Protein AF-A0A225DCU6-F1 (afdb_monomer)

Radius of gyration: 26.83 Å; Cα contacts (8 Å, |Δi|>4): 962; chains: 1; bounding box: 94×86×66 Å

Structure (mmCIF, N/CA/C/O backbone):
data_AF-A0A225DCU6-F1
#
_entry.id   AF-A0A225DCU6-F1
#
loop_
_atom_site.group_PDB
_atom_site.id
_atom_site.type_symbol
_atom_site.label_atom_id
_atom_site.label_alt_id
_atom_site.label_comp_id
_atom_site.label_asym_id
_atom_site.label_entity_id
_atom_site.label_seq_id
_atom_site.pdbx_PDB_ins_code
_atom_site.Cartn_x
_atom_site.Cartn_y
_atom_site.Cartn_z
_atom_site.occupancy
_atom_site.B_iso_or_equiv
_atom_site.auth_seq_id
_atom_site.auth_comp_id
_atom_site.auth_asym_id
_atom_site.auth_atom_id
_atom_site.pdbx_PDB_model_num
ATOM 1 N N . MET A 1 1 ? -2.148 56.139 9.862 1.00 36.94 1 MET A N 1
ATOM 2 C CA . MET A 1 1 ? -3.367 55.744 9.130 1.00 36.94 1 MET A CA 1
ATOM 3 C C . MET A 1 1 ? -2.960 54.916 7.924 1.00 36.94 1 MET A C 1
ATOM 5 O O . MET A 1 1 ? -2.513 55.474 6.935 1.00 36.94 1 MET A O 1
ATOM 9 N N . ALA A 1 2 ? -3.070 53.598 8.043 1.00 31.17 2 ALA A N 1
ATOM 10 C CA . ALA A 1 2 ? -3.129 52.660 6.930 1.00 31.17 2 ALA A CA 1
ATOM 11 C C . ALA A 1 2 ? -4.188 51.637 7.350 1.00 31.17 2 ALA A C 1
ATOM 13 O O . ALA A 1 2 ? -4.030 50.962 8.365 1.00 31.17 2 ALA A O 1
ATOM 14 N N . PHE A 1 3 ? -5.329 51.657 6.667 1.00 35.06 3 PHE A N 1
ATOM 15 C CA . PHE A 1 3 ? -6.468 50.791 6.946 1.00 35.06 3 PHE A CA 1
ATOM 16 C C . PHE A 1 3 ? -6.114 49.363 6.523 1.00 35.06 3 PHE A C 1
ATOM 18 O O . PHE A 1 3 ? -6.090 49.056 5.334 1.00 35.06 3 PHE A O 1
ATOM 25 N N . GLY A 1 4 ? -5.826 48.498 7.495 1.00 35.72 4 GLY A N 1
ATOM 26 C CA . GLY A 1 4 ? -5.850 47.055 7.288 1.00 35.72 4 GLY A CA 1
ATOM 27 C C . GLY A 1 4 ? -7.304 46.617 7.184 1.00 35.72 4 GLY A C 1
ATOM 28 O O . GLY A 1 4 ? -8.028 46.652 8.174 1.00 35.72 4 GLY A O 1
ATOM 29 N N . VAL A 1 5 ? -7.747 46.269 5.977 1.00 33.94 5 VAL A N 1
ATOM 30 C CA . VAL A 1 5 ? -9.042 45.618 5.762 1.00 33.94 5 VAL A CA 1
ATOM 31 C C . VAL A 1 5 ? -8.942 44.215 6.373 1.00 33.94 5 VAL A C 1
ATOM 33 O O . VAL A 1 5 ? -8.119 43.429 5.901 1.00 33.94 5 VAL A O 1
ATOM 36 N N . PRO A 1 6 ? -9.727 43.876 7.411 1.00 34.22 6 PRO A N 1
ATOM 37 C CA . PRO A 1 6 ? -9.770 42.516 7.929 1.00 34.22 6 PRO A CA 1
ATOM 38 C C . PRO A 1 6 ? -10.373 41.618 6.847 1.00 34.22 6 PRO A C 1
ATOM 40 O O . PRO A 1 6 ? -11.480 41.879 6.373 1.00 34.22 6 PRO A O 1
ATOM 43 N N . ILE A 1 7 ? -9.647 40.581 6.430 1.00 39.25 7 ILE A N 1
ATOM 44 C CA . ILE A 1 7 ? -10.165 39.565 5.510 1.00 39.25 7 ILE A CA 1
ATOM 45 C C . ILE A 1 7 ? -11.051 38.619 6.345 1.00 39.25 7 ILE A C 1
ATOM 47 O O . ILE A 1 7 ? -10.508 37.877 7.162 1.00 39.25 7 ILE A O 1
ATOM 51 N N . PRO A 1 8 ? -12.387 38.585 6.164 1.00 37.44 8 PRO A N 1
ATOM 52 C CA . PRO A 1 8 ? -13.318 37.910 7.085 1.00 37.44 8 PRO A CA 1
ATOM 53 C C . PRO A 1 8 ? -13.207 36.376 7.157 1.00 37.44 8 PRO A C 1
ATOM 55 O O . PRO A 1 8 ? -13.969 35.743 7.880 1.00 37.44 8 PRO A O 1
ATOM 58 N N . PHE A 1 9 ? -12.290 35.763 6.404 1.00 43.34 9 PHE A N 1
ATOM 59 C CA . PHE A 1 9 ? -12.152 34.306 6.282 1.00 43.34 9 PHE A CA 1
ATOM 60 C C . PHE A 1 9 ? -10.861 33.758 6.908 1.00 43.34 9 PHE A C 1
ATOM 62 O O . PHE A 1 9 ? -10.680 32.544 6.926 1.00 43.34 9 PHE A O 1
ATOM 69 N N . LEU A 1 10 ? -9.963 34.625 7.394 1.00 38.66 10 LEU A N 1
ATOM 70 C CA . LEU A 1 10 ? -8.655 34.225 7.935 1.00 38.66 10 LEU A CA 1
ATOM 71 C C . LEU A 1 10 ? -8.603 34.150 9.471 1.00 38.66 10 LEU A C 1
ATOM 73 O O . LEU A 1 10 ? -7.712 33.491 9.989 1.00 38.66 10 LEU A O 1
ATOM 77 N N . ASP A 1 11 ? -9.585 34.720 10.181 1.00 35.06 11 ASP A N 1
ATOM 78 C CA . ASP A 1 11 ? -9.581 34.827 11.655 1.00 35.06 11 ASP A CA 1
ATOM 79 C C . ASP A 1 11 ? -10.770 34.143 12.356 1.00 35.06 11 ASP A C 1
ATOM 81 O O . ASP A 1 11 ? -11.067 34.420 13.517 1.00 35.06 11 ASP A O 1
ATOM 85 N N . SER A 1 12 ? -11.465 33.212 11.697 1.00 37.38 12 SER A N 1
ATOM 86 C CA . SER A 1 12 ? -12.333 32.297 12.448 1.00 37.38 12 SER A CA 1
ATOM 87 C C . SER A 1 12 ? -11.487 31.124 12.939 1.00 37.38 12 SER A C 1
ATOM 89 O O . SER A 1 12 ? -11.018 30.362 12.089 1.00 37.38 12 SER A O 1
ATOM 91 N N . PRO A 1 13 ? -11.302 30.912 14.259 1.00 44.84 13 PRO A N 1
ATOM 92 C CA . PRO A 1 13 ? -10.861 29.616 14.742 1.00 44.84 13 PRO A CA 1
ATOM 93 C C . PRO A 1 13 ? -11.967 28.642 14.343 1.00 44.84 13 PRO A C 1
ATOM 95 O O . PRO A 1 13 ? -13.009 28.565 14.994 1.00 44.84 13 PRO A O 1
ATOM 98 N N . GLN A 1 14 ? -11.789 27.956 13.211 1.00 55.19 14 GLN A N 1
ATOM 99 C CA . GLN A 1 14 ? -12.583 26.778 12.903 1.00 55.19 14 GLN A CA 1
ATOM 100 C C . GLN A 1 14 ? -12.464 25.906 14.147 1.00 55.19 14 GLN A C 1
ATOM 102 O O . GLN A 1 14 ? -11.350 25.555 14.541 1.00 55.19 14 GLN A O 1
ATOM 107 N N . GLY A 1 15 ? -13.592 25.712 14.837 1.00 63.72 15 GLY A N 1
ATOM 108 C CA . GLY A 1 15 ? -13.610 25.058 16.137 1.00 63.72 15 GLY A CA 1
ATOM 109 C C . GLY A 1 15 ? -12.807 23.766 16.077 1.00 63.72 15 GLY A C 1
ATOM 110 O O . GLY A 1 15 ? -12.821 23.073 15.057 1.00 63.72 15 GLY A O 1
ATOM 111 N N . LEU A 1 16 ? -12.076 23.478 17.156 1.00 75.25 16 LEU A N 1
ATOM 112 C CA . LEU A 1 16 ? -11.345 22.221 17.285 1.00 75.25 16 LEU A CA 1
ATOM 113 C C . LEU A 1 16 ? -12.255 21.055 16.870 1.00 75.25 16 LEU A C 1
ATOM 115 O O . LEU A 1 16 ? -13.447 21.081 17.193 1.00 75.25 16 LEU A O 1
ATOM 119 N N . PRO A 1 17 ? -11.724 20.052 16.153 1.00 86.38 17 PRO A N 1
ATOM 120 C CA . PRO A 1 17 ? -12.536 18.941 15.688 1.00 86.38 17 PRO A CA 1
ATOM 121 C C . PRO A 1 17 ? -13.245 18.263 16.867 1.00 86.38 17 PRO A C 1
ATOM 123 O O . PRO A 1 17 ? -12.625 17.990 17.895 1.00 86.38 17 PRO A O 1
ATOM 126 N N . VAL A 1 18 ? -14.545 17.995 16.715 1.00 90.19 18 VAL A N 1
ATOM 127 C CA . VAL A 1 18 ? -15.362 17.331 17.739 1.00 90.19 18 VAL A CA 1
ATOM 128 C C . VAL A 1 18 ? -15.696 15.917 17.261 1.00 90.19 18 VAL A C 1
ATOM 130 O O . VAL A 1 18 ? -16.417 15.766 16.271 1.00 90.19 18 VAL A O 1
ATOM 133 N N . PRO A 1 19 ? -15.175 14.869 17.917 1.00 93.12 19 PRO A N 1
ATOM 134 C CA . PRO A 1 19 ? -15.497 13.497 17.563 1.00 93.12 19 PRO A CA 1
ATOM 135 C C . PRO A 1 19 ? -16.927 13.133 17.987 1.00 93.12 19 PRO A C 1
ATOM 137 O O . PRO A 1 19 ? -17.422 13.590 19.016 1.00 93.12 19 PRO A O 1
ATOM 140 N N . LEU A 1 20 ? -17.588 12.281 17.200 1.00 92.44 20 LEU A N 1
ATOM 141 C CA . LEU A 1 20 ? -18.897 11.718 17.549 1.00 92.44 20 LEU A CA 1
ATOM 142 C C . LEU A 1 20 ? -18.795 10.812 18.789 1.00 92.44 20 LEU A C 1
ATOM 144 O O . LEU A 1 20 ? -17.809 10.090 18.900 1.00 92.44 20 LEU A O 1
ATOM 148 N N . PRO A 1 21 ? -19.797 10.772 19.686 1.00 93.81 21 PRO A N 1
ATOM 149 C CA . PRO A 1 21 ? -19.789 9.868 20.841 1.00 93.81 21 PRO A CA 1
ATOM 150 C C . PRO A 1 21 ? -19.781 8.382 20.423 1.00 93.81 21 PRO A C 1
ATOM 152 O O . PRO A 1 21 ? -20.262 8.032 19.338 1.00 93.81 21 PRO A O 1
ATOM 155 N N . VAL A 1 22 ? -19.238 7.498 21.275 1.00 95.94 22 VAL A N 1
ATOM 156 C CA . VAL A 1 22 ? -19.417 6.035 21.140 1.00 95.94 22 VAL A CA 1
ATOM 157 C C . VAL A 1 22 ? -20.605 5.633 22.018 1.00 95.94 22 VAL A C 1
ATOM 159 O O . VAL A 1 22 ? -20.625 6.038 23.178 1.00 95.94 22 VAL A O 1
ATOM 162 N N . PRO A 1 23 ? -21.591 4.880 21.504 1.00 95.81 23 PRO A N 1
ATOM 163 C CA . PRO A 1 23 ? -22.633 4.289 22.340 1.00 95.81 23 PRO A CA 1
ATOM 164 C C . PRO A 1 23 ? -22.069 3.343 23.407 1.00 95.81 23 PRO A C 1
ATOM 166 O O . PRO A 1 23 ? -21.047 2.695 23.196 1.00 95.81 23 PRO A O 1
ATOM 169 N N . ASP A 1 24 ? -22.760 3.215 24.537 1.00 94.44 24 ASP A N 1
ATOM 170 C CA . ASP A 1 24 ? -22.331 2.317 25.611 1.00 94.44 24 ASP A CA 1
ATOM 171 C C . ASP A 1 24 ? -22.204 0.864 25.124 1.00 94.44 24 ASP A C 1
ATOM 173 O O . ASP A 1 24 ? -23.114 0.325 24.498 1.00 94.44 24 ASP A O 1
ATOM 177 N N . GLY A 1 25 ? -21.072 0.226 25.439 1.00 93.69 25 GLY A N 1
ATOM 178 C CA . GLY A 1 25 ? -20.765 -1.155 25.037 1.00 93.69 25 GLY A CA 1
ATOM 179 C C . GLY A 1 25 ? -20.138 -1.289 23.643 1.00 93.69 25 GLY A C 1
ATOM 180 O O . GLY A 1 25 ? -19.468 -2.288 23.378 1.00 93.69 25 GLY A O 1
ATOM 181 N N . ASP A 1 26 ? -20.266 -0.275 22.784 1.00 97.62 26 ASP A N 1
ATOM 182 C CA . ASP A 1 26 ? -19.563 -0.222 21.500 1.00 97.62 26 ASP A CA 1
ATOM 183 C C . ASP A 1 26 ? -18.092 0.189 21.700 1.00 97.62 26 ASP A C 1
ATOM 185 O O . ASP A 1 26 ? -17.687 0.715 22.741 1.00 97.62 26 ASP A O 1
ATOM 189 N N . GLN A 1 27 ? -17.273 -0.049 20.677 1.00 98.00 27 GLN A N 1
ATOM 190 C CA . GLN A 1 27 ? -15.900 0.446 20.570 1.00 98.00 27 GLN A CA 1
ATOM 191 C C . GLN A 1 27 ? -15.688 1.113 19.218 1.00 98.00 27 GLN A C 1
ATOM 193 O O . GLN A 1 27 ? -16.481 0.939 18.292 1.00 98.00 27 GLN A O 1
ATOM 198 N N . GLU A 1 28 ? -14.602 1.870 19.087 1.00 98.06 28 GLU A N 1
ATOM 199 C CA . GLU A 1 28 ? -14.323 2.628 17.873 1.00 98.06 28 GLU A CA 1
ATOM 200 C C . GLU A 1 28 ? -12.900 2.432 17.355 1.00 98.06 28 GLU A C 1
ATOM 202 O O . GLU A 1 28 ? -11.944 2.319 18.120 1.00 98.06 28 GLU A O 1
ATOM 207 N N . MET A 1 29 ? -12.763 2.459 16.032 1.00 98.56 29 MET A N 1
ATOM 208 C CA 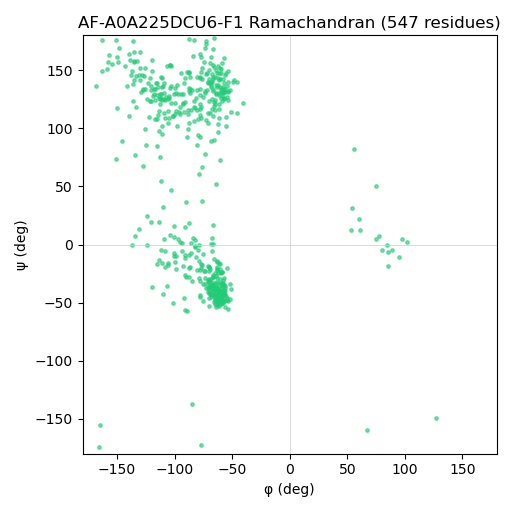. MET A 1 29 ? -11.520 2.748 15.332 1.00 98.56 29 MET A CA 1
ATOM 209 C C . MET A 1 29 ? -11.684 4.023 14.511 1.00 98.56 29 MET A C 1
ATOM 211 O O . MET A 1 29 ? -12.674 4.209 13.801 1.00 98.56 29 MET A O 1
ATOM 215 N N . ALA A 1 30 ? -10.695 4.905 14.596 1.00 98.31 30 ALA A N 1
ATOM 216 C CA . ALA A 1 30 ? -10.698 6.174 13.884 1.00 98.31 30 ALA A CA 1
ATOM 217 C C . ALA A 1 30 ? -9.863 6.058 12.605 1.00 98.31 30 ALA A C 1
ATOM 219 O O . ALA A 1 30 ? -8.650 5.881 12.668 1.00 98.31 30 ALA A O 1
ATOM 220 N N . TRP A 1 31 ? -10.487 6.184 11.438 1.00 98.12 31 TRP A N 1
ATOM 221 C CA . TRP A 1 31 ? -9.777 6.272 10.164 1.00 98.12 31 TRP A CA 1
ATOM 222 C C . TRP A 1 31 ? -9.439 7.734 9.863 1.00 98.12 31 TRP A C 1
ATOM 224 O O . TRP A 1 31 ? -10.336 8.553 9.643 1.00 98.12 31 TRP A O 1
ATOM 234 N N . LEU A 1 32 ? -8.148 8.075 9.888 1.00 96.88 32 LEU A N 1
ATOM 235 C CA . LEU A 1 32 ? -7.657 9.428 9.620 1.00 96.88 32 LEU A CA 1
ATOM 236 C C . LEU A 1 32 ? -7.109 9.516 8.200 1.00 96.88 32 LEU A C 1
ATOM 238 O O . LEU A 1 32 ? -6.053 8.969 7.884 1.00 96.88 32 LEU A O 1
ATOM 242 N N . HIS A 1 33 ? -7.820 10.246 7.343 1.00 95.06 33 HIS A N 1
ATOM 243 C CA . HIS A 1 33 ? -7.419 10.436 5.952 1.00 95.06 33 HIS A CA 1
ATOM 244 C C . HIS A 1 33 ? -7.865 11.797 5.411 1.00 95.06 33 HIS A C 1
ATOM 246 O O . HIS A 1 33 ? -8.812 12.398 5.923 1.00 95.06 33 HIS A O 1
ATOM 252 N N . THR A 1 34 ? -7.201 12.299 4.366 1.00 92.19 34 THR A N 1
ATOM 253 C CA . THR A 1 34 ? -7.565 13.566 3.709 1.00 92.19 34 THR A CA 1
ATOM 254 C C . THR A 1 34 ? -8.999 13.545 3.198 1.00 92.19 34 THR A C 1
ATOM 256 O O . THR A 1 34 ? -9.446 12.542 2.651 1.00 92.19 34 THR A O 1
ATOM 259 N N . SER A 1 35 ? -9.700 14.676 3.310 1.00 89.75 35 SER A N 1
ATOM 260 C CA . SER A 1 35 ? -11.096 14.839 2.856 1.00 89.75 35 SER A CA 1
ATOM 261 C C . SER A 1 35 ? -11.358 14.484 1.383 1.00 89.75 35 SER A C 1
ATOM 263 O O . SER A 1 35 ? -12.494 14.191 1.025 1.00 89.75 35 SER A O 1
ATOM 265 N N . THR A 1 36 ? -10.326 14.455 0.537 1.00 88.69 36 THR A N 1
ATOM 266 C CA . THR A 1 36 ? -10.410 14.085 -0.885 1.00 88.69 36 THR A CA 1
ATOM 267 C C . THR A 1 36 ? -10.395 12.576 -1.144 1.00 88.69 36 THR A C 1
ATOM 269 O O . THR A 1 36 ? -10.497 12.152 -2.292 1.00 88.69 36 THR A O 1
ATOM 272 N N . SER A 1 37 ? -10.292 11.744 -0.106 1.00 91.69 37 SER A N 1
ATOM 273 C CA . SER A 1 37 ? -10.083 10.292 -0.242 1.00 91.69 37 SER A CA 1
ATOM 274 C C . SER A 1 37 ? -11.374 9.477 -0.307 1.00 91.69 37 SER A C 1
ATOM 276 O O . SER A 1 37 ? -11.437 8.359 0.200 1.00 91.69 37 SER A O 1
ATOM 278 N N . GLY A 1 38 ? -12.401 10.030 -0.960 1.00 92.75 38 GLY A N 1
ATOM 279 C CA . GLY A 1 38 ? -13.706 9.380 -1.120 1.00 92.75 38 GLY A CA 1
ATOM 280 C C . GLY A 1 38 ? -13.611 8.020 -1.815 1.00 92.75 38 GLY A C 1
ATOM 281 O O . GLY A 1 38 ? -14.158 7.048 -1.314 1.00 92.75 38 GLY A O 1
ATOM 282 N N . MET A 1 39 ? -12.817 7.907 -2.887 1.00 92.25 39 MET A N 1
ATOM 283 C CA . MET A 1 39 ? -12.616 6.620 -3.572 1.00 92.25 39 MET A CA 1
ATOM 284 C C . MET A 1 39 ? -11.942 5.570 -2.675 1.00 92.25 39 MET A C 1
ATOM 286 O O . MET A 1 39 ? -12.296 4.395 -2.721 1.00 92.25 39 MET A O 1
ATOM 290 N N . THR A 1 40 ? -10.970 5.972 -1.851 1.00 94.38 40 THR A N 1
ATOM 291 C CA . THR A 1 40 ? -10.324 5.060 -0.895 1.00 94.38 40 THR A CA 1
ATOM 292 C C . THR A 1 40 ? -11.320 4.609 0.172 1.00 94.38 40 THR A C 1
ATOM 294 O O . THR A 1 40 ? -11.339 3.432 0.519 1.00 94.38 40 THR A O 1
ATOM 297 N N . TRP A 1 41 ? -12.189 5.512 0.641 1.00 96.38 41 TRP A N 1
ATOM 298 C CA . TRP A 1 41 ? -13.267 5.176 1.572 1.00 96.38 41 TRP A CA 1
ATOM 299 C C . TRP A 1 41 ? -14.273 4.198 0.963 1.00 96.38 41 TRP A C 1
ATOM 301 O O . TRP A 1 41 ? -14.578 3.186 1.577 1.00 96.38 41 TRP A O 1
ATOM 311 N N . GLU A 1 42 ? -14.732 4.433 -0.267 1.00 95.94 42 GLU A N 1
ATOM 312 C CA . GLU A 1 42 ? -15.625 3.515 -0.990 1.00 95.94 42 GLU A CA 1
ATOM 313 C C . GLU A 1 42 ? -15.027 2.104 -1.088 1.00 95.94 42 GLU A C 1
ATOM 315 O O . GLU A 1 42 ? -15.699 1.105 -0.819 1.00 95.94 42 GLU A O 1
ATOM 320 N N . ARG A 1 43 ? -13.733 2.008 -1.416 1.00 95.88 43 ARG A N 1
ATOM 321 C CA . ARG A 1 43 ? -13.011 0.729 -1.475 1.00 95.88 43 ARG A CA 1
ATOM 322 C C . ARG A 1 43 ? -12.843 0.095 -0.097 1.00 95.88 43 ARG A C 1
ATOM 324 O O . ARG A 1 43 ? -12.912 -1.129 0.003 1.00 95.88 43 ARG A O 1
ATOM 331 N N . PHE A 1 44 ? -12.654 0.902 0.947 1.00 97.56 44 PHE A N 1
ATOM 332 C CA . PHE A 1 44 ? -12.624 0.444 2.334 1.00 97.56 44 PHE A CA 1
ATOM 333 C C . PHE A 1 44 ? -13.969 -0.159 2.750 1.00 97.56 44 PHE A C 1
ATOM 335 O O . PHE A 1 44 ? -13.993 -1.308 3.183 1.00 97.56 44 PHE A O 1
ATOM 342 N N . VAL A 1 45 ? -15.080 0.556 2.538 1.00 97.69 45 VAL A N 1
ATOM 343 C CA . VAL A 1 45 ? -16.450 0.087 2.823 1.00 97.69 45 VAL A CA 1
ATOM 344 C C . VAL A 1 45 ? -16.726 -1.221 2.080 1.00 97.69 45 VAL A C 1
ATOM 346 O O . VAL A 1 45 ? -17.114 -2.211 2.696 1.00 97.69 45 VAL A O 1
ATOM 349 N N . CYS A 1 46 ? -16.406 -1.274 0.782 1.00 97.06 46 CYS A N 1
ATOM 350 C CA . CYS A 1 46 ? -16.517 -2.495 -0.016 1.00 97.06 46 CYS A CA 1
ATOM 351 C C . CYS A 1 46 ? -15.671 -3.645 0.558 1.00 97.06 46 CYS A C 1
ATOM 353 O O . CYS A 1 46 ? -16.129 -4.783 0.641 1.00 97.06 46 CYS A O 1
ATOM 355 N N . GLY A 1 47 ? -14.448 -3.369 1.017 1.00 96.94 47 GLY A N 1
ATOM 356 C CA . GLY A 1 47 ? -13.611 -4.359 1.690 1.00 96.94 47 GLY A CA 1
ATOM 357 C C . GLY A 1 47 ? -14.236 -4.890 2.985 1.00 96.94 47 GLY A C 1
ATOM 358 O O . GLY A 1 47 ? -14.233 -6.104 3.209 1.00 96.94 47 GLY A O 1
ATOM 359 N N . VAL A 1 48 ? -14.799 -4.003 3.812 1.00 97.06 48 VAL A N 1
ATOM 360 C CA . VAL A 1 48 ? -15.466 -4.352 5.077 1.00 97.06 48 VAL A CA 1
ATOM 361 C C . VAL A 1 48 ? -16.673 -5.252 4.819 1.00 97.06 48 VAL A C 1
ATOM 363 O O . VAL A 1 48 ? -16.744 -6.336 5.394 1.00 97.06 48 VAL A O 1
ATOM 366 N N . GLU A 1 49 ? -17.546 -4.871 3.888 1.00 95.81 49 GLU A N 1
ATOM 367 C CA . GLU A 1 49 ? -18.698 -5.673 3.451 1.00 95.81 49 GLU A CA 1
ATOM 368 C C . GLU A 1 49 ? -18.273 -7.051 2.945 1.00 95.81 49 GLU A C 1
ATOM 370 O O . GLU A 1 49 ? -18.817 -8.088 3.324 1.00 95.81 49 GLU A O 1
ATOM 375 N N . ARG A 1 50 ? -17.198 -7.117 2.158 1.00 93.31 50 ARG A N 1
ATOM 376 C CA . ARG A 1 50 ? -16.693 -8.403 1.670 1.00 93.31 50 ARG A CA 1
ATOM 377 C C . ARG A 1 50 ? -16.136 -9.294 2.773 1.00 93.31 50 ARG A C 1
ATOM 379 O O . ARG A 1 50 ? -16.203 -10.518 2.634 1.00 93.31 50 ARG A O 1
ATOM 386 N N . ALA A 1 51 ? -15.632 -8.735 3.874 1.00 94.38 51 ALA A N 1
ATOM 387 C CA . ALA A 1 51 ? -15.169 -9.534 5.010 1.00 94.38 51 ALA A CA 1
ATOM 388 C C . ALA A 1 51 ? -16.305 -10.363 5.645 1.00 94.38 51 ALA A C 1
ATOM 390 O O . ALA A 1 51 ? -16.031 -11.439 6.184 1.00 94.38 51 ALA A O 1
ATOM 391 N N . GLN A 1 52 ? -17.570 -9.943 5.492 1.00 92.25 52 GLN A N 1
ATOM 392 C CA . GLN A 1 52 ? -18.751 -10.701 5.926 1.00 92.25 52 GLN A CA 1
ATOM 393 C C . GLN A 1 52 ? -18.821 -12.097 5.296 1.00 92.25 52 GLN A C 1
ATOM 395 O O . GLN A 1 52 ? -19.219 -13.058 5.947 1.00 92.25 52 GLN A O 1
ATOM 400 N N . THR A 1 53 ? -18.371 -12.244 4.047 1.00 88.50 53 THR A N 1
ATOM 401 C CA . THR A 1 53 ? -18.364 -13.548 3.357 1.00 88.50 53 THR A CA 1
ATOM 402 C C . THR A 1 53 ? -17.330 -14.523 3.920 1.00 88.50 53 THR A C 1
ATOM 404 O O . THR A 1 53 ? -17.468 -15.735 3.760 1.00 88.50 53 THR A O 1
ATOM 407 N N . ALA A 1 54 ? -16.288 -14.007 4.577 1.00 87.62 54 ALA A N 1
ATOM 408 C CA . ALA A 1 54 ? -15.168 -14.795 5.078 1.00 87.62 54 ALA A CA 1
ATOM 409 C C . ALA A 1 54 ? -15.285 -15.131 6.572 1.00 87.62 54 ALA A C 1
ATOM 411 O O . ALA A 1 54 ? -14.641 -16.076 7.029 1.00 87.62 54 ALA A O 1
ATOM 412 N N . ILE A 1 55 ? -16.075 -14.369 7.336 1.00 91.25 55 ILE A N 1
ATOM 413 C CA . ILE A 1 55 ? -16.211 -14.532 8.785 1.00 91.25 55 ILE A CA 1
ATOM 414 C C . ILE A 1 55 ? -17.660 -14.903 9.128 1.00 91.25 55 ILE A C 1
ATOM 416 O O . ILE A 1 55 ? -18.537 -14.040 9.103 1.00 91.25 55 ILE A O 1
ATOM 420 N N . PRO A 1 56 ? -17.925 -16.162 9.526 1.00 91.12 56 PRO A N 1
ATOM 421 C CA . PRO A 1 56 ? -19.257 -16.574 9.957 1.00 91.12 56 PRO A CA 1
ATOM 422 C C . PRO A 1 56 ? -19.779 -15.723 11.121 1.00 91.12 56 PRO A C 1
ATOM 424 O O . PRO A 1 56 ? -19.064 -15.525 12.106 1.00 91.12 56 PRO A O 1
ATOM 427 N N . GLY A 1 57 ? -21.021 -15.251 11.001 1.00 94.06 57 GLY A N 1
ATOM 428 C CA . GLY A 1 57 ? -21.700 -14.429 12.007 1.00 94.06 57 GLY A CA 1
ATOM 429 C C . GLY A 1 57 ? -21.317 -12.947 12.003 1.00 94.06 57 GLY A C 1
ATOM 430 O O . GLY A 1 57 ? -21.913 -12.184 12.757 1.00 94.06 57 GLY A O 1
ATOM 431 N N . LEU A 1 58 ? -20.355 -12.518 11.177 1.00 95.81 58 LEU A N 1
ATOM 432 C CA . LEU A 1 58 ? -20.056 -11.097 11.010 1.00 95.81 58 LEU A CA 1
ATOM 433 C C . LEU A 1 58 ? -21.221 -10.415 10.285 1.00 95.81 58 LEU A C 1
ATOM 435 O O . LEU A 1 58 ? -21.762 -10.967 9.328 1.00 95.81 58 LEU A O 1
ATOM 439 N N . ARG A 1 59 ? -21.585 -9.210 10.715 1.00 96.75 59 ARG A N 1
ATOM 440 C CA . ARG A 1 59 ? -22.522 -8.339 10.004 1.00 96.75 59 ARG A CA 1
ATOM 441 C C . ARG A 1 59 ? -21.944 -6.948 9.866 1.00 96.75 59 ARG A C 1
ATOM 443 O O . ARG A 1 59 ? -21.338 -6.441 10.814 1.00 96.75 59 ARG A O 1
ATOM 450 N N . VAL A 1 60 ? -22.191 -6.341 8.718 1.00 97.19 60 VAL A N 1
ATOM 451 C CA . VAL A 1 60 ? -21.805 -4.969 8.410 1.00 97.19 60 VAL A CA 1
ATOM 452 C C . VAL A 1 60 ? -23.065 -4.124 8.217 1.00 97.19 60 VAL A C 1
ATOM 454 O O . VAL A 1 60 ? -24.069 -4.595 7.687 1.00 97.19 60 VAL A O 1
ATOM 457 N N . ASP A 1 61 ? -23.032 -2.904 8.744 1.00 97.38 61 ASP A N 1
ATOM 458 C CA . ASP A 1 61 ? -24.021 -1.854 8.508 1.00 97.38 61 ASP A CA 1
ATOM 459 C C . ASP A 1 61 ? -23.285 -0.635 7.943 1.00 97.38 61 ASP A C 1
ATOM 461 O O . ASP A 1 61 ? -22.489 0.016 8.631 1.00 97.38 61 ASP A O 1
ATOM 465 N N . ASP A 1 62 ? -23.525 -0.377 6.662 1.00 96.69 62 ASP A N 1
ATOM 466 C CA . ASP A 1 62 ? -22.943 0.690 5.855 1.00 96.69 62 ASP A CA 1
ATOM 467 C C . ASP A 1 62 ? -23.886 1.897 5.680 1.00 96.69 62 ASP A C 1
ATOM 469 O O . ASP A 1 62 ? -23.565 2.835 4.948 1.00 96.69 62 ASP A O 1
ATOM 473 N N . SER A 1 63 ? -25.040 1.926 6.360 1.00 96.06 63 SER A N 1
ATOM 474 C CA . SER A 1 63 ? -26.047 2.988 6.186 1.00 96.06 63 SER A CA 1
ATOM 475 C C . SER A 1 63 ? -25.521 4.395 6.515 1.00 96.06 63 SER A C 1
ATOM 477 O O . SER A 1 63 ? -26.015 5.389 5.980 1.00 96.06 63 SER A O 1
ATOM 479 N N . GLY A 1 64 ? -24.483 4.483 7.354 1.00 96.12 64 GLY A N 1
ATOM 480 C CA . GLY A 1 64 ? -23.771 5.712 7.707 1.00 96.12 64 GLY A CA 1
ATOM 481 C C . GLY A 1 64 ? -22.513 5.982 6.872 1.00 96.12 64 GLY A C 1
ATOM 482 O O . GLY A 1 64 ? -21.812 6.962 7.135 1.00 96.12 64 GLY A O 1
ATOM 483 N N . ALA A 1 65 ? -22.195 5.138 5.886 1.00 95.81 65 ALA A N 1
ATOM 484 C CA . ALA A 1 65 ? -20.920 5.186 5.174 1.00 95.81 65 ALA A CA 1
ATOM 485 C C . ALA A 1 65 ? -20.871 6.288 4.108 1.00 95.81 65 ALA A C 1
ATOM 487 O O . ALA A 1 65 ? -19.801 6.832 3.836 1.00 95.81 65 ALA A O 1
ATOM 488 N N . PHE A 1 66 ? -22.014 6.656 3.523 1.00 94.25 66 PHE A N 1
ATOM 489 C CA . PHE A 1 66 ? -22.107 7.646 2.446 1.00 94.25 66 PHE A CA 1
ATOM 490 C C . PHE A 1 66 ? -23.081 8.761 2.827 1.00 94.25 66 PHE A C 1
ATOM 492 O O . PHE A 1 66 ? -24.269 8.715 2.528 1.00 94.25 66 PHE A O 1
ATOM 499 N N . VAL A 1 67 ? -22.560 9.762 3.534 1.00 89.31 67 VAL A N 1
ATOM 500 C CA . VAL A 1 67 ? -23.331 10.900 4.055 1.00 89.31 67 VAL A CA 1
ATOM 501 C C . VAL A 1 67 ? -23.356 12.071 3.071 1.00 89.31 67 VAL A C 1
ATOM 503 O O . VAL A 1 67 ? -22.345 12.383 2.443 1.00 89.31 67 VAL A O 1
ATOM 506 N N . ASP A 1 68 ? -24.489 12.774 3.001 1.00 82.12 68 ASP A N 1
ATOM 507 C CA . ASP A 1 68 ? -24.678 13.916 2.092 1.00 82.12 68 ASP A CA 1
ATOM 508 C C . ASP A 1 68 ? -23.758 15.104 2.419 1.00 82.12 68 ASP A C 1
ATOM 510 O O . ASP A 1 68 ? -23.333 15.854 1.539 1.00 82.12 68 ASP A O 1
ATOM 514 N N . GLN A 1 69 ? -23.453 15.303 3.705 1.00 79.75 69 GLN A N 1
ATOM 515 C CA . GLN A 1 69 ? -22.645 16.427 4.168 1.00 79.75 69 GLN A CA 1
ATOM 516 C C . GLN A 1 69 ? -21.169 16.044 4.257 1.00 79.75 69 GLN A C 1
ATOM 518 O O . GLN A 1 69 ? -20.761 15.178 5.031 1.00 79.75 69 GLN A O 1
ATOM 523 N N . THR A 1 70 ? -20.330 16.769 3.519 1.00 74.50 70 THR A N 1
ATOM 524 C CA . THR A 1 70 ? -18.880 16.529 3.469 1.00 74.50 70 THR A CA 1
ATOM 525 C C . THR A 1 70 ? -18.179 16.730 4.815 1.00 74.50 70 THR A C 1
ATOM 527 O O . THR A 1 70 ? -17.104 16.165 5.017 1.00 74.50 70 THR A O 1
ATOM 530 N N . THR A 1 71 ? -18.779 17.471 5.750 1.00 77.44 71 THR A N 1
ATOM 531 C CA . THR A 1 71 ? -18.265 17.718 7.108 1.00 77.44 71 THR A CA 1
ATOM 532 C C . THR A 1 71 ? -18.656 16.648 8.126 1.00 77.44 71 THR A C 1
ATOM 534 O O . THR A 1 71 ? -17.989 16.531 9.152 1.00 77.44 71 THR A O 1
ATOM 537 N N . THR A 1 72 ? -19.691 15.849 7.861 1.00 84.56 72 THR A N 1
ATOM 538 C CA . THR A 1 72 ? -20.080 14.730 8.729 1.00 84.56 72 THR A CA 1
ATOM 539 C C . THR A 1 72 ? -19.004 13.649 8.687 1.00 84.56 72 THR A C 1
ATOM 541 O O . THR A 1 72 ? -18.359 13.466 7.650 1.00 84.56 72 THR A O 1
ATOM 544 N N . ALA A 1 73 ? -18.797 12.953 9.809 1.00 93.19 73 ALA A N 1
ATOM 545 C CA . ALA A 1 73 ? -17.939 11.774 9.896 1.00 93.19 73 ALA A CA 1
ATOM 546 C C . ALA A 1 73 ? -18.738 10.540 9.434 1.00 93.19 73 ALA A C 1
ATOM 548 O O . ALA A 1 73 ? -19.627 10.108 10.168 1.00 93.19 73 ALA A O 1
ATOM 549 N N . PRO A 1 74 ? -18.476 10.001 8.230 1.00 96.62 74 PRO A N 1
ATOM 550 C CA . PRO A 1 74 ? -19.081 8.754 7.785 1.00 96.62 74 PRO A CA 1
ATOM 551 C C . PRO A 1 74 ? -18.631 7.590 8.669 1.00 96.62 74 PRO A C 1
ATOM 553 O O . PRO A 1 74 ? -17.508 7.596 9.185 1.00 96.62 74 PRO A O 1
ATOM 556 N N . GLU A 1 75 ? -19.489 6.586 8.819 1.00 97.56 75 GLU A N 1
ATOM 557 C CA . GLU A 1 75 ? -19.211 5.407 9.633 1.00 97.56 75 GLU A CA 1
ATOM 558 C C . GLU A 1 75 ? -19.638 4.102 8.963 1.00 97.56 75 GLU A C 1
ATOM 560 O O . GLU A 1 75 ? -20.616 4.055 8.224 1.00 97.56 75 GLU A O 1
ATOM 565 N N . VAL A 1 76 ? -18.906 3.035 9.274 1.00 98.19 76 VAL A N 1
ATOM 566 C CA . VAL A 1 76 ? -19.324 1.651 9.041 1.00 98.19 76 VAL A CA 1
ATOM 567 C C . VAL A 1 76 ? -19.340 0.941 10.385 1.00 98.19 76 VAL A C 1
ATOM 569 O O . VAL A 1 76 ? -18.412 1.102 11.186 1.00 98.19 76 VAL A O 1
ATOM 572 N N . VAL A 1 77 ? -20.382 0.158 10.648 1.00 98.56 77 VAL A N 1
ATOM 573 C CA . VAL A 1 77 ? -20.528 -0.580 11.904 1.00 98.56 77 VAL A CA 1
ATOM 574 C C . VAL A 1 77 ? -20.376 -2.070 11.643 1.00 98.56 77 VAL A C 1
ATOM 576 O O . VAL A 1 77 ? -21.096 -2.659 10.845 1.00 98.56 77 VAL A O 1
ATOM 579 N N . VAL A 1 78 ? -19.438 -2.689 12.349 1.00 98.25 78 VAL A N 1
ATOM 580 C CA . VAL A 1 78 ? -19.183 -4.126 12.326 1.00 98.25 78 VAL A CA 1
ATOM 581 C C . VAL A 1 78 ? -19.751 -4.741 13.602 1.00 98.25 78 VAL A C 1
ATOM 583 O O . VAL A 1 78 ? -19.563 -4.216 14.699 1.00 98.25 78 VAL A O 1
ATOM 586 N N . SER A 1 79 ? -20.458 -5.858 13.471 1.00 98.06 79 SER A N 1
ATOM 587 C CA . SER A 1 79 ? -21.032 -6.601 14.597 1.00 98.06 79 SER A CA 1
ATOM 588 C C . SER A 1 79 ? -20.893 -8.109 14.400 1.00 98.06 79 SER A C 1
ATOM 590 O O . SER A 1 79 ? -20.598 -8.578 13.301 1.00 98.06 79 SER A O 1
ATOM 592 N N . MET A 1 80 ? -21.077 -8.870 15.477 1.00 97.38 80 MET A N 1
ATOM 593 C CA . MET A 1 80 ? -20.976 -10.327 15.476 1.00 97.38 80 MET A CA 1
ATOM 594 C C . MET A 1 80 ? -22.244 -10.932 16.077 1.00 97.38 80 MET A C 1
ATOM 596 O O . MET A 1 80 ? -22.696 -10.502 17.139 1.00 97.38 80 MET A O 1
ATOM 600 N N . ASP A 1 81 ? -22.802 -11.948 15.423 1.00 95.94 81 ASP A N 1
ATOM 601 C CA . ASP A 1 81 ? -23.992 -12.657 15.890 1.00 95.94 81 ASP A CA 1
ATOM 602 C C . ASP A 1 81 ? -23.835 -13.131 17.344 1.00 95.94 81 ASP A C 1
ATOM 604 O O . ASP A 1 81 ? -22.816 -13.701 17.743 1.00 95.94 81 ASP A O 1
ATOM 608 N N . GLY A 1 82 ? -24.870 -12.879 18.150 1.00 94.62 82 GLY A N 1
ATOM 609 C CA . GLY A 1 82 ? -24.895 -13.233 19.570 1.00 94.62 82 GLY A CA 1
ATOM 610 C C . GLY A 1 82 ? -24.046 -12.338 20.481 1.00 94.62 82 GLY A C 1
ATOM 611 O O . GLY A 1 82 ? -23.963 -12.624 21.673 1.00 94.62 82 GLY A O 1
ATOM 612 N N . ARG A 1 83 ? -23.432 -11.264 19.963 1.00 95.94 83 ARG A N 1
ATOM 613 C CA . ARG A 1 83 ? -22.626 -10.318 20.750 1.00 95.94 83 ARG A CA 1
ATOM 614 C C . ARG A 1 83 ? -23.246 -8.919 20.720 1.00 95.94 83 ARG A C 1
ATOM 616 O O . ARG A 1 83 ? -23.463 -8.399 19.626 1.00 95.94 83 ARG A O 1
ATOM 623 N N . PRO A 1 84 ? -23.542 -8.299 21.878 1.00 96.44 84 PRO A N 1
ATOM 624 C CA . PRO A 1 84 ? -24.143 -6.967 21.887 1.00 96.44 84 PRO A CA 1
ATOM 625 C C . PRO A 1 84 ? -23.195 -5.850 21.424 1.00 96.44 84 PRO A C 1
ATOM 627 O O . PRO A 1 84 ? -23.660 -4.916 20.775 1.00 96.44 84 PRO A O 1
ATOM 630 N N . GLY A 1 85 ? -21.894 -5.941 21.728 1.00 97.38 85 GLY A N 1
ATOM 631 C CA . GLY A 1 85 ? -20.931 -4.873 21.443 1.00 97.38 85 GLY A CA 1
ATOM 632 C C . GLY A 1 85 ? -20.604 -4.734 19.954 1.00 97.38 85 GLY A C 1
ATOM 633 O O . GLY A 1 85 ? -20.296 -5.723 19.275 1.00 97.38 85 GLY A O 1
ATOM 634 N N . LYS A 1 86 ? -20.620 -3.502 19.432 1.00 98.38 86 LYS A N 1
ATOM 635 C CA . LYS A 1 86 ? -20.312 -3.209 18.022 1.00 98.38 86 LYS A CA 1
ATOM 636 C C . LYS A 1 86 ? -19.003 -2.445 17.868 1.00 98.38 86 LYS A C 1
ATOM 638 O O . LYS A 1 86 ? -18.679 -1.568 18.665 1.00 98.38 86 LYS A O 1
ATOM 643 N N . LEU A 1 87 ? -18.267 -2.750 16.804 1.00 98.62 87 LEU A N 1
ATOM 644 C CA . LEU A 1 87 ? -17.084 -2.002 16.403 1.00 98.62 87 LEU A CA 1
ATOM 645 C C . LEU A 1 87 ? -17.475 -0.963 15.351 1.00 98.62 87 LEU A C 1
ATOM 647 O O . LEU A 1 87 ? -17.921 -1.308 14.259 1.00 98.62 87 LEU A O 1
ATOM 651 N N . ARG A 1 88 ? -17.280 0.314 15.663 1.00 98.56 88 ARG A N 1
ATOM 652 C CA . ARG A 1 88 ? -17.535 1.432 14.752 1.00 98.56 88 ARG A CA 1
ATOM 653 C C . ARG A 1 88 ? -16.241 1.876 14.104 1.00 98.56 88 ARG A C 1
ATOM 655 O O . ARG A 1 88 ? -15.266 2.131 14.801 1.00 98.56 88 ARG A O 1
ATOM 662 N N . ILE A 1 89 ? -16.233 2.011 12.787 1.00 98.56 89 ILE A N 1
ATOM 663 C CA . ILE A 1 89 ? -15.092 2.556 12.056 1.00 98.56 89 ILE A CA 1
ATOM 664 C C . ILE A 1 89 ? -15.526 3.875 11.444 1.00 98.56 89 ILE A C 1
ATOM 666 O O . ILE A 1 89 ? -16.418 3.895 10.596 1.00 98.56 89 ILE A O 1
ATOM 670 N N . ARG A 1 90 ? -14.921 4.977 11.891 1.00 98.25 90 ARG A N 1
ATOM 671 C CA . ARG A 1 90 ? -15.341 6.328 11.498 1.00 98.25 90 ARG A CA 1
ATOM 672 C C . ARG A 1 90 ? -14.255 7.076 10.756 1.00 98.25 90 ARG A C 1
ATOM 674 O O . ARG A 1 90 ? -13.109 7.111 11.201 1.00 98.25 90 ARG A O 1
ATOM 681 N N . TRP A 1 91 ? -14.627 7.718 9.652 1.00 97.56 91 TRP A N 1
ATOM 682 C CA . TRP A 1 91 ? -13.713 8.553 8.885 1.00 97.56 91 TRP A CA 1
ATOM 683 C C . TRP A 1 91 ? -13.690 9.984 9.423 1.00 97.56 91 TRP A C 1
ATOM 685 O O . TRP A 1 91 ? -14.583 10.795 9.157 1.00 97.56 91 TRP A O 1
ATOM 695 N N . TYR A 1 92 ? -12.615 10.315 10.135 1.00 96.50 92 TYR A N 1
ATOM 696 C CA . TYR A 1 92 ? -12.329 11.679 10.556 1.00 96.50 92 TYR A CA 1
ATOM 697 C C . TYR A 1 92 ? -11.384 12.342 9.552 1.00 96.50 92 TYR A C 1
ATOM 699 O O . TYR A 1 92 ? -10.226 11.958 9.367 1.00 96.50 92 TYR A O 1
ATOM 707 N N . LYS A 1 93 ? -11.924 13.335 8.846 1.00 94.56 93 LYS A N 1
ATOM 708 C CA . LYS A 1 93 ? -11.286 13.943 7.680 1.00 94.56 93 LYS A CA 1
ATOM 709 C C . LYS A 1 93 ? -10.189 14.916 8.096 1.00 94.56 93 LYS A C 1
ATOM 711 O O . LYS A 1 93 ? -10.431 15.851 8.859 1.00 94.56 93 LYS A O 1
ATOM 716 N N . LEU A 1 94 ? -9.003 14.738 7.523 1.00 93.25 94 LEU A N 1
ATOM 717 C CA . LEU A 1 94 ? -7.922 15.710 7.617 1.00 93.25 94 LEU A CA 1
ATOM 718 C C . LEU A 1 94 ? -8.227 16.891 6.688 1.00 93.25 94 LEU A C 1
ATOM 720 O O . LEU A 1 94 ? -8.498 16.714 5.491 1.00 93.25 94 LEU A O 1
ATOM 724 N N . THR A 1 95 ? -8.192 18.094 7.252 1.00 91.25 95 THR A N 1
ATOM 725 C CA . THR A 1 95 ? -8.412 19.370 6.555 1.00 91.25 95 THR A CA 1
ATOM 726 C C . THR A 1 95 ? -7.374 20.395 7.014 1.00 91.25 95 THR A C 1
ATOM 728 O O . THR A 1 95 ? -6.594 20.126 7.925 1.00 91.25 95 THR A O 1
ATOM 731 N N . ALA A 1 96 ? -7.366 21.587 6.411 1.00 87.19 96 ALA A N 1
ATOM 732 C CA . ALA A 1 96 ? -6.498 22.676 6.865 1.00 87.19 96 ALA A CA 1
ATOM 733 C C . ALA A 1 96 ? -6.774 23.090 8.328 1.00 87.19 96 ALA A C 1
ATOM 735 O O . ALA A 1 96 ? -5.841 23.441 9.043 1.00 87.19 96 ALA A O 1
ATOM 736 N N . GLY A 1 97 ? -8.032 23.016 8.786 1.00 86.06 97 GLY A N 1
ATOM 737 C CA . GLY A 1 97 ? -8.415 23.329 10.171 1.00 86.06 97 GLY A CA 1
ATOM 738 C C . GLY A 1 97 ? -8.307 22.143 11.138 1.00 86.06 97 GLY A C 1
ATOM 739 O O . GLY A 1 97 ? -8.041 22.322 12.327 1.00 86.06 97 GLY A O 1
ATOM 740 N N . ALA A 1 98 ? -8.458 20.912 10.645 1.00 91.69 98 ALA A N 1
ATOM 741 C CA . ALA A 1 98 ? -8.413 19.692 11.448 1.00 91.69 98 ALA A CA 1
ATOM 742 C C . ALA A 1 98 ? -7.215 18.821 11.041 1.00 91.69 98 ALA A C 1
ATOM 744 O O . ALA A 1 98 ? -7.330 17.914 10.214 1.00 91.69 98 ALA A O 1
ATOM 745 N N . SER A 1 99 ? -6.051 19.132 11.619 1.00 94.25 99 SER A N 1
ATOM 746 C CA . SER A 1 99 ? -4.811 18.382 11.417 1.00 94.25 99 SER A CA 1
ATOM 747 C C . SER A 1 99 ? -4.826 17.040 12.157 1.00 94.25 99 SER A C 1
ATOM 749 O O . SER A 1 99 ? -5.664 16.795 13.029 1.00 94.25 99 SER A O 1
ATOM 751 N N . THR A 1 100 ? -3.849 16.184 11.856 1.00 95.69 100 THR A N 1
ATOM 752 C CA . THR A 1 100 ? -3.637 14.912 12.558 1.00 95.69 100 THR A CA 1
ATOM 753 C C . THR A 1 100 ? -3.517 15.109 14.070 1.00 95.69 100 THR A C 1
ATOM 755 O O . THR A 1 100 ? -4.230 14.467 14.837 1.00 95.69 100 THR A O 1
ATOM 758 N N . ALA A 1 101 ? -2.693 16.067 14.507 1.00 95.94 101 ALA A N 1
ATOM 759 C CA . ALA A 1 101 ? -2.520 16.382 15.923 1.00 95.94 101 ALA A CA 1
ATOM 760 C C . ALA A 1 101 ? -3.811 16.907 16.577 1.00 95.94 101 ALA A C 1
ATOM 762 O O . ALA A 1 101 ? -4.078 16.595 17.738 1.00 95.94 101 ALA A O 1
ATOM 763 N N . HIS A 1 102 ? -4.632 17.679 15.850 1.00 96.19 102 HIS A N 1
ATOM 764 C CA . HIS A 1 102 ? -5.930 18.130 16.360 1.00 96.19 102 HIS A CA 1
ATOM 765 C C . HIS A 1 102 ? -6.879 16.951 16.599 1.00 96.19 102 HIS A C 1
ATOM 767 O O . HIS A 1 102 ? -7.483 16.874 17.668 1.00 96.19 102 HIS A O 1
ATOM 773 N N . TRP A 1 103 ? -6.980 16.017 15.648 1.00 97.00 103 TRP A N 1
ATOM 774 C CA . TRP A 1 103 ? -7.819 14.827 15.802 1.00 97.00 103 TRP A CA 1
ATOM 775 C C . TRP A 1 103 ? -7.330 13.899 16.914 1.00 97.00 103 TRP A C 1
ATOM 777 O O . TRP A 1 103 ? -8.147 13.480 17.728 1.00 97.00 103 TRP A O 1
ATOM 787 N N . VAL A 1 104 ? -6.024 13.627 17.008 1.00 97.69 104 VAL A N 1
ATOM 788 C CA . VAL A 1 104 ? -5.456 12.795 18.087 1.00 97.69 104 VAL A CA 1
ATOM 789 C C . VAL A 1 104 ? -5.792 13.384 19.461 1.00 97.69 104 VAL A C 1
ATOM 791 O O . VAL A 1 104 ? -6.352 12.686 20.303 1.00 97.69 104 VAL A O 1
ATOM 794 N N . LYS A 1 105 ? -5.564 14.690 19.661 1.00 96.56 105 LYS A N 1
ATOM 795 C CA . LYS A 1 105 ? -5.913 15.385 20.913 1.00 96.56 105 LYS A CA 1
ATOM 796 C C . LYS A 1 105 ? -7.409 15.348 21.215 1.00 96.56 105 LYS A C 1
ATOM 798 O O . LYS A 1 105 ? -7.799 15.228 22.373 1.00 96.56 105 LYS A O 1
ATOM 803 N N . ALA A 1 106 ? -8.256 15.497 20.199 1.00 96.06 106 ALA A N 1
ATOM 804 C CA . ALA A 1 106 ? -9.703 15.477 20.381 1.00 96.06 106 ALA A CA 1
ATOM 805 C C . ALA A 1 106 ? -10.220 14.074 20.737 1.00 96.06 106 ALA A C 1
ATOM 807 O O . ALA A 1 106 ? -11.086 13.940 21.599 1.00 96.06 106 ALA A O 1
ATOM 808 N N . LEU A 1 107 ? -9.667 13.032 20.113 1.00 96.81 107 LEU A N 1
ATOM 809 C CA . LEU A 1 107 ? -10.007 11.636 20.388 1.00 96.81 107 LEU A CA 1
ATOM 810 C C . LEU A 1 107 ? -9.515 11.183 21.769 1.00 96.81 107 LEU A C 1
ATOM 812 O O . LEU A 1 107 ? -10.230 10.448 22.442 1.00 96.81 107 LEU A O 1
ATOM 816 N N . ALA A 1 108 ? -8.350 11.661 22.209 1.00 96.62 108 ALA A N 1
ATOM 817 C CA . ALA A 1 108 ? -7.766 11.309 23.502 1.00 96.62 108 ALA A CA 1
ATOM 818 C C . ALA A 1 108 ? -8.560 11.825 24.713 1.00 96.62 108 ALA A C 1
ATOM 820 O O . ALA A 1 108 ? -8.518 11.210 25.772 1.00 96.62 108 ALA A O 1
ATOM 821 N N . LYS A 1 109 ? -9.322 12.917 24.550 1.00 93.94 109 LYS A N 1
ATOM 822 C CA . LYS A 1 109 ? -10.162 13.540 25.596 1.00 93.94 109 LYS A CA 1
ATOM 823 C C . LYS A 1 109 ? -11.494 12.830 25.856 1.00 93.94 109 LYS A C 1
ATOM 825 O O . LYS A 1 109 ? -12.309 13.320 26.632 1.00 93.94 109 LYS A O 1
ATOM 830 N N . ARG A 1 110 ? -11.784 11.750 25.135 1.00 91.38 110 ARG A N 1
ATOM 831 C CA . ARG A 1 110 ? -13.070 11.053 25.225 1.00 91.38 110 ARG A CA 1
ATOM 832 C C . ARG A 1 110 ? -13.030 10.012 26.326 1.00 91.38 110 ARG A C 1
ATOM 834 O O . ARG A 1 110 ? -12.022 9.340 26.474 1.00 91.38 110 ARG A O 1
ATOM 841 N N . GLU A 1 111 ? -14.170 9.789 26.971 1.00 91.06 111 GLU A N 1
ATOM 842 C CA . GLU A 1 111 ? -14.346 8.697 27.943 1.00 91.06 111 GLU A CA 1
ATOM 843 C C . GLU A 1 111 ? -14.054 7.313 27.344 1.00 91.06 111 GLU A C 1
ATOM 845 O O . GLU A 1 111 ? -13.522 6.434 28.011 1.00 91.06 111 GLU A O 1
ATOM 850 N N . THR A 1 112 ? -14.401 7.108 26.071 1.00 94.06 112 THR A N 1
ATOM 851 C CA . THR A 1 112 ? -14.057 5.896 25.317 1.00 94.06 112 THR A CA 1
ATOM 852 C C . THR A 1 112 ? -13.077 6.272 24.209 1.00 94.06 112 THR A C 1
ATOM 854 O O . THR A 1 112 ? -13.518 6.788 23.172 1.00 94.06 112 THR A O 1
ATOM 857 N N . PRO A 1 113 ? -11.760 6.084 24.416 1.00 94.94 113 PRO A N 1
ATOM 858 C CA . PRO A 1 113 ? -10.780 6.304 23.364 1.00 94.94 113 PRO A CA 1
ATOM 859 C C . PRO A 1 113 ? -10.919 5.228 22.273 1.00 94.94 113 PRO A C 1
ATOM 861 O O . PRO A 1 113 ? -11.421 4.133 22.541 1.00 94.94 113 PRO A O 1
ATOM 864 N N . PRO A 1 114 ? -10.477 5.504 21.034 1.00 98.00 114 PRO A N 1
ATOM 865 C CA . PRO A 1 114 ? -10.428 4.483 19.996 1.00 98.00 114 PRO A CA 1
ATOM 866 C C . PRO A 1 114 ? -9.526 3.311 20.405 1.00 98.00 114 PRO A C 1
ATOM 868 O O . PRO A 1 114 ? -8.491 3.512 21.033 1.00 98.00 114 PRO A O 1
ATOM 871 N N . LEU A 1 115 ? -9.857 2.097 19.968 1.00 98.50 115 LEU A N 1
ATOM 872 C CA . LEU A 1 115 ? -8.949 0.949 20.069 1.00 98.50 115 LEU A CA 1
ATOM 873 C C . LEU A 1 115 ? -7.734 1.124 19.155 1.00 98.50 115 LEU A C 1
ATOM 875 O O . LEU A 1 115 ? -6.629 0.689 19.477 1.00 98.50 115 LEU A O 1
ATOM 879 N N . ALA A 1 116 ? -7.951 1.745 17.995 1.00 98.69 116 ALA A N 1
ATOM 880 C CA . ALA A 1 116 ? -6.913 1.988 17.012 1.00 98.69 116 ALA A CA 1
ATOM 881 C C . ALA A 1 116 ? -7.219 3.201 16.126 1.00 98.69 116 ALA A C 1
ATOM 883 O O . ALA A 1 116 ? -8.380 3.563 15.905 1.00 98.69 116 ALA A O 1
ATOM 884 N N . LEU A 1 117 ? -6.160 3.793 15.581 1.00 98.69 117 LEU A N 1
ATOM 885 C CA . LEU A 1 117 ? -6.209 4.738 14.479 1.00 98.69 117 LEU A CA 1
ATOM 886 C C . LEU A 1 117 ? -5.728 4.037 13.209 1.00 98.69 117 LEU A C 1
ATOM 888 O O . LEU A 1 117 ? -4.636 3.477 13.169 1.00 98.69 117 LEU A O 1
ATOM 892 N N . ILE A 1 118 ? -6.548 4.081 12.164 1.00 98.44 118 ILE A N 1
ATOM 893 C CA . ILE A 1 118 ? -6.233 3.538 10.844 1.00 98.44 118 ILE A CA 1
ATOM 894 C C . ILE A 1 118 ? -5.740 4.694 9.975 1.00 98.44 118 ILE A C 1
ATOM 896 O O . ILE A 1 118 ? -6.406 5.727 9.868 1.00 98.44 118 ILE A O 1
ATOM 900 N N . GLY A 1 119 ? -4.593 4.524 9.326 1.00 95.12 119 GLY A N 1
ATOM 901 C CA . GLY A 1 119 ? -4.014 5.563 8.485 1.00 95.12 119 GLY A CA 1
ATOM 902 C C . GLY A 1 119 ? -2.918 5.051 7.562 1.00 95.12 119 GLY A C 1
ATOM 903 O O . GLY A 1 119 ? -2.871 3.877 7.190 1.00 95.12 119 GLY A O 1
ATOM 904 N N . GLY A 1 120 ? -2.038 5.969 7.168 1.00 87.44 120 GLY A N 1
ATOM 905 C CA . GLY A 1 120 ? -0.876 5.654 6.344 1.00 87.44 120 GLY A CA 1
ATOM 906 C C . GLY A 1 120 ? -1.186 5.397 4.879 1.00 87.44 120 GLY A C 1
ATOM 907 O O . GLY A 1 120 ? -0.693 4.424 4.326 1.00 87.44 120 GLY A O 1
ATOM 908 N N . GLY A 1 121 ? -1.939 6.304 4.248 1.00 85.56 121 GLY A N 1
ATOM 909 C CA . GLY A 1 121 ? -2.055 6.358 2.784 1.00 85.56 121 GLY A CA 1
ATOM 910 C C . GLY A 1 121 ? -0.726 6.664 2.069 1.00 85.56 121 GLY A C 1
ATOM 911 O O . GLY A 1 121 ? -0.608 6.465 0.867 1.00 85.56 121 GLY A O 1
ATOM 912 N N . SER A 1 122 ? 0.277 7.147 2.809 1.00 89.25 122 SER A N 1
ATOM 913 C CA . SER A 1 122 ? 1.652 7.406 2.361 1.00 89.25 122 SER A CA 1
ATOM 914 C C . SER A 1 122 ? 2.595 7.408 3.568 1.00 89.25 122 SER A C 1
ATOM 916 O O . SER A 1 122 ? 2.140 7.738 4.670 1.00 89.25 122 SER A O 1
ATOM 918 N N . SER A 1 123 ? 3.890 7.159 3.356 1.00 90.12 123 SER A N 1
ATOM 919 C CA . SER A 1 123 ? 4.922 7.157 4.407 1.00 90.12 123 SER A CA 1
ATOM 920 C C . SER A 1 123 ? 4.978 8.459 5.218 1.00 90.12 123 SER A C 1
ATOM 922 O O . SER A 1 123 ? 4.914 8.412 6.441 1.00 90.12 123 SER A O 1
ATOM 924 N N . ASP A 1 124 ? 4.942 9.631 4.581 1.00 88.00 124 ASP A N 1
ATOM 925 C CA . ASP A 1 124 ? 5.002 10.910 5.314 1.00 88.00 124 ASP A CA 1
ATOM 926 C C . ASP A 1 124 ? 3.807 11.104 6.258 1.00 88.00 124 ASP A C 1
ATOM 928 O O . ASP A 1 124 ? 3.943 11.471 7.424 1.00 88.00 124 ASP A O 1
ATOM 932 N N . ARG A 1 125 ? 2.604 10.780 5.773 1.00 91.00 125 ARG A N 1
ATOM 933 C CA . ARG A 1 125 ? 1.363 10.911 6.550 1.00 91.00 125 ARG A CA 1
ATOM 934 C C . ARG A 1 125 ? 1.297 9.961 7.738 1.00 91.00 125 ARG A C 1
ATOM 936 O O . ARG A 1 125 ? 0.678 10.312 8.741 1.00 91.00 125 ARG A O 1
ATOM 943 N N . VAL A 1 126 ? 1.875 8.764 7.630 1.00 94.25 126 VAL A N 1
ATOM 944 C CA . VAL A 1 126 ? 1.935 7.856 8.780 1.00 94.25 126 VAL A CA 1
ATOM 945 C C . VAL A 1 126 ? 2.982 8.303 9.788 1.00 94.25 126 VAL A C 1
ATOM 947 O O . VAL A 1 126 ? 2.710 8.191 10.975 1.00 94.25 126 VAL A O 1
ATOM 950 N N . VAL A 1 127 ? 4.105 8.890 9.359 1.00 93.62 127 VAL A N 1
ATOM 951 C CA . VAL A 1 127 ? 5.080 9.488 10.283 1.00 93.62 127 VAL A CA 1
ATOM 952 C C . VAL A 1 127 ? 4.439 10.624 11.077 1.00 93.62 127 VAL A C 1
ATOM 954 O O . VAL A 1 127 ? 4.560 10.647 12.300 1.00 93.62 127 VAL A O 1
ATOM 957 N N . ASP A 1 128 ? 3.692 11.516 10.418 1.00 94.25 128 ASP A N 1
ATOM 958 C CA . ASP A 1 128 ? 2.940 12.585 11.093 1.00 94.25 128 ASP A CA 1
ATOM 959 C C . ASP A 1 128 ? 1.964 12.027 12.143 1.00 94.25 128 ASP A C 1
ATOM 961 O O . ASP A 1 128 ? 1.832 12.569 13.243 1.00 94.25 128 ASP A O 1
ATOM 965 N N . LEU A 1 129 ? 1.264 10.939 11.807 1.00 97.12 129 LEU A N 1
ATOM 966 C CA . LEU A 1 129 ? 0.319 10.278 12.706 1.00 97.12 129 LEU A CA 1
ATOM 967 C C . LEU A 1 129 ? 1.016 9.574 13.871 1.00 97.12 129 LEU A C 1
ATOM 969 O O . LEU A 1 129 ? 0.600 9.755 15.012 1.00 97.12 129 LEU A O 1
ATOM 973 N N . ALA A 1 130 ? 2.079 8.824 13.602 1.00 97.00 130 ALA A N 1
ATOM 974 C CA . ALA A 1 130 ? 2.867 8.134 14.612 1.00 97.00 130 ALA A CA 1
ATOM 975 C C . ALA A 1 130 ? 3.489 9.133 15.596 1.00 97.00 130 ALA A C 1
ATOM 977 O O . ALA A 1 130 ? 3.332 8.970 16.800 1.00 97.00 130 ALA A O 1
ATOM 978 N N . ARG A 1 131 ? 4.071 10.238 15.109 1.00 96.00 131 ARG A N 1
ATOM 979 C CA . ARG A 1 131 ? 4.576 11.329 15.962 1.00 96.00 131 ARG A CA 1
ATOM 980 C C . ARG A 1 131 ? 3.473 11.973 16.801 1.00 96.00 131 ARG A C 1
ATOM 982 O O . ARG A 1 131 ? 3.684 12.250 17.977 1.00 96.00 131 ARG A O 1
ATOM 989 N N . ALA A 1 132 ? 2.294 12.214 16.223 1.00 96.88 132 ALA A N 1
ATOM 990 C CA . ALA A 1 132 ? 1.171 12.789 16.964 1.00 96.88 132 ALA A CA 1
ATOM 991 C C . ALA A 1 132 ? 0.651 11.846 18.064 1.00 96.88 132 ALA A C 1
ATOM 993 O O . ALA A 1 132 ? 0.300 12.311 19.147 1.00 96.88 132 ALA A O 1
ATOM 994 N N . LEU A 1 133 ? 0.613 10.538 17.792 1.00 97.81 133 LEU A N 1
ATOM 995 C CA . LEU A 1 133 ? 0.284 9.501 18.771 1.00 97.81 133 LEU A CA 1
ATOM 996 C C . LEU A 1 133 ? 1.360 9.370 19.850 1.00 97.81 133 LEU A C 1
ATOM 998 O O . LEU A 1 133 ? 1.021 9.195 21.021 1.00 97.81 133 LEU A O 1
ATOM 1002 N N . GLU A 1 134 ? 2.633 9.496 19.472 1.00 96.62 134 GLU A N 1
ATOM 1003 C CA . GLU A 1 134 ? 3.760 9.443 20.401 1.00 96.62 134 GLU A CA 1
ATOM 1004 C C . GLU A 1 134 ? 3.786 10.635 21.356 1.00 96.62 134 GLU A C 1
ATOM 1006 O O . GLU A 1 134 ? 3.900 10.468 22.567 1.00 96.62 134 GLU A O 1
ATOM 1011 N N . ALA A 1 135 ? 3.537 11.834 20.834 1.00 96.19 135 ALA A N 1
ATOM 1012 C CA . ALA A 1 135 ? 3.464 13.049 21.636 1.00 96.19 135 ALA A CA 1
ATOM 1013 C C . ALA A 1 135 ? 2.229 13.118 22.561 1.00 96.19 135 ALA A C 1
ATOM 1015 O O . ALA A 1 135 ? 2.231 13.888 23.523 1.00 96.19 135 ALA A O 1
ATOM 1016 N N . GLN A 1 136 ? 1.157 12.364 22.281 1.00 97.12 136 GLN A N 1
ATOM 1017 C CA . GLN A 1 136 ? -0.051 12.349 23.110 1.00 97.12 136 GLN A CA 1
ATOM 1018 C C . GLN A 1 136 ? 0.064 11.296 24.220 1.00 97.12 136 GLN A C 1
ATOM 1020 O O . GLN A 1 136 ? -0.212 10.113 24.013 1.00 97.12 136 GLN A O 1
ATOM 1025 N N . THR A 1 137 ? 0.416 11.747 25.423 1.00 93.88 137 THR A N 1
ATOM 1026 C CA . THR A 1 137 ? 0.623 10.883 26.597 1.00 93.88 137 THR A CA 1
ATOM 1027 C C . THR A 1 137 ? -0.634 10.679 27.445 1.00 93.88 137 THR A C 1
ATOM 1029 O O . THR A 1 137 ? -0.771 9.648 28.099 1.00 93.88 137 THR A O 1
ATOM 1032 N N . GLU A 1 138 ? -1.577 11.623 27.420 1.00 95.31 138 GLU A N 1
ATOM 1033 C CA . GLU A 1 138 ? -2.808 11.562 28.216 1.00 95.31 138 GLU A CA 1
ATOM 1034 C C . GLU A 1 138 ? -3.939 10.892 27.424 1.00 95.31 138 GLU A C 1
ATOM 1036 O O . GLU A 1 138 ? -4.409 11.449 26.432 1.00 95.31 138 GLU A O 1
ATOM 1041 N N . TRP A 1 139 ? -4.387 9.714 27.866 1.00 95.88 139 TRP A N 1
ATOM 1042 C CA . TRP A 1 139 ? -5.533 8.983 27.312 1.00 95.88 139 TRP A CA 1
ATOM 1043 C C . TRP A 1 139 ? -6.435 8.483 28.445 1.00 95.88 139 TRP A C 1
ATOM 1045 O O . TRP A 1 139 ? -5.944 8.073 29.498 1.00 95.88 139 TRP A O 1
ATOM 1055 N N . HIS A 1 140 ? -7.751 8.451 28.224 1.00 92.38 140 HIS A N 1
ATOM 1056 C CA . HIS A 1 140 ? -8.701 7.785 29.124 1.00 92.38 140 HIS A CA 1
ATOM 1057 C C . HIS A 1 140 ? -8.654 6.257 28.939 1.00 92.38 140 HIS A C 1
ATOM 1059 O O . HIS A 1 140 ? -9.595 5.641 28.447 1.00 92.38 140 HIS A O 1
ATOM 1065 N N . GLY A 1 141 ? -7.530 5.636 29.298 1.00 92.12 141 GLY A N 1
ATOM 1066 C CA . GLY A 1 141 ? -7.281 4.207 29.111 1.00 92.12 141 GLY A CA 1
ATOM 1067 C C . GLY A 1 141 ? -5.973 3.947 28.372 1.00 92.12 141 GLY A C 1
ATOM 1068 O O . GLY A 1 141 ? -5.013 4.704 28.502 1.00 92.12 141 GLY A O 1
ATOM 1069 N N . ASP A 1 142 ? -5.929 2.854 27.612 1.00 95.75 142 ASP A N 1
ATOM 1070 C CA . ASP A 1 142 ? -4.746 2.507 26.826 1.00 95.75 142 ASP A CA 1
ATOM 1071 C C . ASP A 1 142 ? -4.581 3.450 25.630 1.00 95.75 142 ASP A C 1
ATOM 1073 O O . ASP A 1 142 ? -5.558 3.882 25.015 1.00 95.75 142 ASP A O 1
ATOM 1077 N N . ARG A 1 143 ? -3.325 3.714 25.258 1.00 96.75 143 ARG A N 1
ATOM 1078 C CA . ARG A 1 143 ? -3.002 4.409 24.009 1.00 96.75 143 ARG A CA 1
ATOM 1079 C C . ARG A 1 143 ? -3.477 3.549 22.823 1.00 96.75 143 ARG A C 1
ATOM 1081 O O . ARG A 1 143 ? -3.230 2.340 22.836 1.00 96.75 143 ARG A O 1
ATOM 1088 N N . PRO A 1 144 ? -4.133 4.130 21.805 1.00 98.25 144 PRO A N 1
ATOM 1089 C CA . PRO A 1 144 ? -4.657 3.380 20.665 1.00 98.25 144 PRO A CA 1
ATOM 1090 C C . PRO A 1 144 ? -3.533 2.777 19.827 1.00 98.25 144 PRO A C 1
ATOM 1092 O O . PRO A 1 144 ? -2.436 3.327 19.767 1.00 98.25 144 PRO A O 1
ATOM 1095 N N . LEU A 1 145 ? -3.816 1.694 19.110 1.00 98.75 145 LEU A N 1
ATOM 1096 C CA . LEU A 1 145 ? -2.878 1.151 18.122 1.00 98.75 145 LEU A CA 1
ATOM 1097 C C . LEU A 1 145 ? -2.833 2.018 16.858 1.00 98.75 145 LEU A C 1
ATOM 1099 O O . LEU A 1 145 ? -3.800 2.707 16.540 1.00 98.75 145 LEU A O 1
ATOM 1103 N N . LEU A 1 146 ? -1.743 1.939 16.100 1.00 98.69 146 LEU A N 1
ATOM 1104 C CA . LEU A 1 146 ? -1.621 2.509 14.761 1.00 98.69 146 LEU A CA 1
ATOM 1105 C C . LEU A 1 146 ? -1.685 1.394 13.714 1.00 98.69 146 LEU A C 1
ATOM 1107 O O . LEU A 1 146 ? -0.792 0.556 13.641 1.00 98.69 146 LEU A O 1
ATOM 1111 N N . LEU A 1 147 ? -2.729 1.392 12.882 1.00 98.69 147 LEU A N 1
ATOM 1112 C CA . LEU A 1 147 ? -2.895 0.432 11.788 1.00 98.69 147 LEU A CA 1
ATOM 1113 C C . LEU A 1 147 ? -2.512 1.094 10.462 1.00 98.69 147 LEU A C 1
ATOM 1115 O O . LEU A 1 147 ? -3.209 1.986 9.968 1.00 98.69 147 LEU A O 1
ATOM 1119 N N . ILE A 1 148 ? -1.393 0.655 9.894 1.00 98.12 148 ILE A N 1
ATOM 1120 C CA . ILE A 1 148 ? -0.797 1.212 8.680 1.00 98.12 148 ILE A CA 1
ATOM 1121 C C . ILE A 1 148 ? -1.311 0.437 7.468 1.00 98.12 148 ILE A C 1
ATOM 1123 O O . ILE A 1 148 ? -1.136 -0.779 7.376 1.00 98.12 148 ILE A O 1
ATOM 1127 N N . THR A 1 149 ? -1.950 1.145 6.538 1.00 95.62 149 THR A N 1
ATOM 1128 C CA . THR A 1 149 ? -2.622 0.534 5.380 1.00 95.62 149 THR A CA 1
ATOM 1129 C C . THR A 1 149 ? -1.701 0.375 4.174 1.00 95.62 149 THR A C 1
ATOM 1131 O O . THR A 1 149 ? -1.518 -0.746 3.711 1.00 95.62 149 THR A O 1
ATOM 1134 N N . THR A 1 150 ? -1.093 1.457 3.675 1.00 93.94 150 THR A N 1
ATOM 1135 C CA . THR A 1 150 ? -0.323 1.434 2.414 1.00 93.94 150 THR A CA 1
ATOM 1136 C C . THR A 1 150 ? 1.030 2.144 2.484 1.00 93.94 150 THR A C 1
ATOM 1138 O O . THR A 1 150 ? 1.695 2.282 1.466 1.00 93.94 150 THR A O 1
ATOM 1141 N N . ALA A 1 151 ? 1.481 2.588 3.658 1.00 94.56 151 ALA A N 1
ATOM 1142 C CA . ALA A 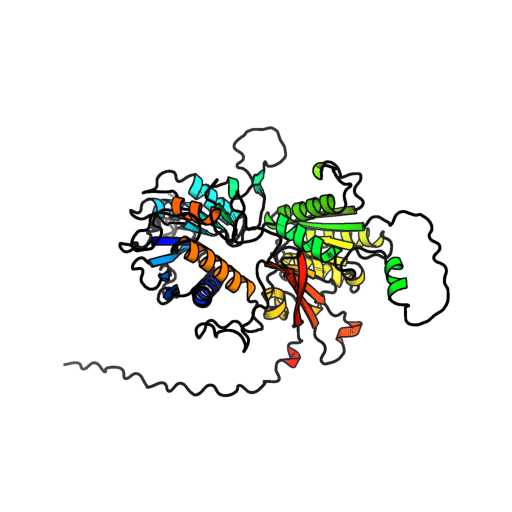1 151 ? 2.814 3.161 3.815 1.00 94.56 151 ALA A CA 1
ATOM 1143 C C . ALA A 1 151 ? 3.867 2.049 3.912 1.00 94.56 151 ALA A C 1
ATOM 1145 O O . ALA A 1 151 ? 3.946 1.333 4.910 1.00 94.56 151 ALA A O 1
ATOM 1146 N N . THR A 1 152 ? 4.660 1.894 2.857 1.00 95.81 152 THR A N 1
ATOM 1147 C CA . THR A 1 152 ? 5.574 0.758 2.693 1.00 95.81 152 THR A CA 1
ATOM 1148 C C . THR A 1 152 ? 7.018 1.050 3.086 1.00 95.81 152 THR A C 1
ATOM 1150 O O . THR A 1 152 ? 7.784 0.099 3.194 1.00 95.81 152 THR A O 1
ATOM 1153 N N . ALA A 1 153 ? 7.400 2.308 3.345 1.00 93.06 153 ALA A N 1
ATOM 1154 C CA . ALA A 1 153 ? 8.788 2.640 3.679 1.00 93.06 153 ALA A CA 1
ATOM 1155 C C . ALA A 1 153 ? 9.272 1.880 4.923 1.00 93.06 153 ALA A C 1
ATOM 1157 O O . ALA A 1 153 ? 8.566 1.829 5.937 1.00 93.06 153 ALA A O 1
ATOM 1158 N N . ASP A 1 154 ? 10.447 1.261 4.841 1.00 92.38 154 ASP A N 1
ATOM 1159 C CA . ASP A 1 154 ? 11.076 0.612 5.996 1.00 92.38 154 ASP A CA 1
ATOM 1160 C C . ASP A 1 154 ? 11.662 1.689 6.921 1.00 92.38 154 ASP A C 1
ATOM 1162 O O . ASP A 1 154 ? 11.380 1.707 8.120 1.00 92.38 154 ASP A O 1
ATOM 1166 N N . GLU A 1 155 ? 12.408 2.630 6.338 1.00 89.00 155 GLU A N 1
ATOM 1167 C CA . GLU A 1 155 ? 13.097 3.708 7.042 1.00 89.00 155 GLU A CA 1
ATOM 1168 C C . GLU A 1 155 ? 12.485 5.085 6.759 1.00 89.00 155 GLU A C 1
ATOM 1170 O O . GLU A 1 155 ? 12.072 5.404 5.643 1.00 89.00 155 GLU A O 1
ATOM 1175 N N . VAL A 1 156 ? 12.461 5.933 7.786 1.00 87.00 156 VAL A N 1
ATOM 1176 C CA . VAL A 1 156 ? 12.011 7.328 7.712 1.00 87.00 156 VAL A CA 1
ATOM 1177 C C . VAL A 1 156 ? 13.017 8.248 8.392 1.00 87.00 156 VAL A C 1
ATOM 1179 O O . VAL A 1 156 ? 13.799 7.818 9.242 1.00 87.00 156 VAL A O 1
ATOM 1182 N N . LEU A 1 157 ? 13.002 9.530 8.026 1.00 83.00 157 LEU A N 1
ATOM 1183 C CA . LEU A 1 157 ? 13.884 10.532 8.623 1.00 83.00 157 LEU A CA 1
ATOM 1184 C C . LEU A 1 157 ? 13.604 10.661 10.128 1.00 83.00 157 LEU A C 1
ATOM 1186 O O . LEU A 1 157 ? 12.483 10.983 10.533 1.00 83.00 157 LEU A O 1
ATOM 1190 N N . ALA A 1 158 ? 14.628 10.422 10.948 1.00 76.44 158 ALA A N 1
ATOM 1191 C CA . ALA A 1 158 ? 14.586 10.700 12.375 1.00 76.44 158 ALA A CA 1
ATOM 1192 C C . ALA A 1 158 ? 14.594 12.220 12.609 1.00 76.44 158 ALA A C 1
ATOM 1194 O O . ALA A 1 158 ? 15.146 12.980 11.811 1.00 76.44 158 ALA A O 1
ATOM 1195 N N . ASP A 1 159 ? 13.967 12.666 13.699 1.00 67.69 159 ASP A N 1
ATOM 1196 C CA . ASP A 1 159 ? 13.974 14.081 14.069 1.00 67.69 159 ASP A CA 1
ATOM 1197 C C . ASP A 1 159 ? 15.412 14.557 14.328 1.00 67.69 159 ASP A C 1
ATOM 1199 O O . ASP A 1 159 ? 16.193 13.910 15.029 1.00 67.69 159 ASP A O 1
ATOM 1203 N N . THR A 1 160 ? 15.778 15.683 13.715 1.00 55.41 160 THR A N 1
ATOM 1204 C CA . THR A 1 160 ? 17.097 16.319 13.818 1.00 55.41 160 THR A CA 1
ATOM 1205 C C . THR A 1 160 ? 17.221 17.099 15.128 1.00 55.41 160 THR A C 1
ATOM 1207 O O . THR A 1 160 ? 17.366 18.316 15.092 1.00 55.41 160 THR A O 1
ATOM 1210 N N . ASP A 1 161 ? 17.114 16.436 16.279 1.00 49.34 161 ASP A N 1
ATOM 1211 C CA . ASP A 1 161 ? 17.285 17.096 17.589 1.00 49.34 161 ASP A CA 1
ATOM 1212 C C . ASP A 1 161 ? 18.668 16.872 18.222 1.00 49.34 161 ASP A C 1
ATOM 1214 O O . ASP A 1 161 ? 19.032 17.556 19.177 1.00 49.34 161 ASP A O 1
ATOM 1218 N N . ASP A 1 162 ? 19.509 16.015 17.641 1.00 45.38 162 ASP A N 1
ATOM 1219 C CA . ASP A 1 162 ? 20.901 15.879 18.067 1.00 45.38 162 ASP A CA 1
ATOM 1220 C C . ASP A 1 162 ? 21.814 16.657 17.119 1.00 45.38 162 ASP A C 1
ATOM 1222 O O . ASP A 1 162 ? 21.982 16.270 15.963 1.00 45.38 162 ASP A O 1
ATOM 1226 N N . GLY A 1 163 ? 22.436 17.729 17.619 1.00 46.34 163 GLY A N 1
ATOM 1227 C CA . GLY A 1 163 ? 23.472 18.528 16.948 1.00 46.34 163 GLY A CA 1
ATOM 1228 C C . GLY A 1 163 ? 24.774 17.763 16.667 1.00 46.34 163 GLY A C 1
ATOM 1229 O O . GLY A 1 163 ? 25.852 18.198 17.064 1.00 46.34 163 GLY A O 1
ATOM 1230 N N . GLY A 1 164 ? 24.671 16.600 16.028 1.00 51.00 164 GLY A N 1
ATOM 1231 C CA . GLY A 1 164 ? 25.784 15.801 15.546 1.00 51.00 164 GLY A CA 1
ATOM 1232 C C . GLY A 1 164 ? 26.239 16.278 14.172 1.00 51.00 164 GLY A C 1
ATOM 1233 O O . GLY A 1 164 ? 25.431 16.454 13.267 1.00 51.00 164 GLY A O 1
ATOM 1234 N N . ASP A 1 165 ? 27.551 16.430 14.023 1.00 51.12 165 ASP A N 1
ATOM 1235 C CA . ASP A 1 165 ? 28.282 16.886 12.830 1.00 51.12 165 ASP A CA 1
ATOM 1236 C C . ASP A 1 165 ? 28.218 15.904 11.629 1.00 51.12 165 ASP A C 1
ATOM 1238 O O . ASP A 1 165 ? 29.040 15.957 10.713 1.00 51.12 165 ASP A O 1
ATOM 1242 N N . ASP A 1 166 ? 27.272 14.959 11.633 1.00 54.94 166 ASP A N 1
ATOM 1243 C CA . ASP A 1 166 ? 27.156 13.923 10.609 1.00 54.94 166 ASP A CA 1
ATOM 1244 C C . ASP A 1 166 ? 26.289 14.425 9.445 1.00 54.94 166 ASP A C 1
ATOM 1246 O O . ASP A 1 166 ? 25.093 14.672 9.581 1.00 54.94 166 ASP A O 1
ATOM 1250 N N . LEU A 1 167 ? 26.892 14.546 8.260 1.00 53.53 167 LEU A N 1
ATOM 1251 C CA . LEU A 1 167 ? 26.260 15.049 7.028 1.00 53.53 167 LEU A CA 1
ATOM 1252 C C . LEU A 1 167 ? 25.165 14.125 6.450 1.00 53.53 167 LEU A C 1
ATOM 1254 O O . LEU A 1 167 ? 24.669 14.378 5.350 1.00 53.53 167 LEU A O 1
ATOM 1258 N N . ARG A 1 168 ? 24.801 13.038 7.141 1.00 52.91 168 ARG A N 1
ATOM 1259 C CA . ARG A 1 168 ? 23.742 12.114 6.719 1.00 52.91 168 ARG A CA 1
ATOM 1260 C C . ARG A 1 168 ? 22.529 12.250 7.637 1.00 52.91 168 ARG A C 1
ATOM 1262 O O . ARG A 1 168 ? 22.696 12.158 8.852 1.00 52.91 168 ARG A O 1
ATOM 1269 N N . PRO A 1 169 ? 21.310 12.399 7.084 1.00 60.78 169 PRO A N 1
ATOM 1270 C CA . PRO A 1 169 ? 20.103 12.334 7.890 1.00 60.78 169 PRO A CA 1
ATOM 1271 C C . PRO A 1 169 ? 20.064 10.991 8.621 1.00 60.78 169 PRO A C 1
ATOM 1273 O O . PRO A 1 169 ? 20.181 9.940 7.987 1.00 60.78 169 PRO A O 1
ATOM 1276 N N . ARG A 1 170 ? 19.927 11.015 9.949 1.00 75.81 170 ARG A N 1
ATOM 1277 C CA . ARG A 1 170 ? 19.670 9.790 10.707 1.00 75.81 170 ARG A CA 1
ATOM 1278 C C . ARG A 1 170 ? 18.308 9.253 10.282 1.00 75.81 170 ARG A C 1
ATOM 1280 O O . ARG A 1 170 ? 17.334 10.004 10.246 1.00 75.81 170 ARG A O 1
ATOM 1287 N N . THR A 1 171 ? 18.240 7.973 9.956 1.00 83.25 171 THR A N 1
ATOM 1288 C CA . THR A 1 171 ? 16.985 7.272 9.691 1.00 83.25 171 THR A CA 1
ATOM 1289 C C . THR A 1 171 ? 16.626 6.389 10.882 1.00 83.25 171 THR A C 1
ATOM 1291 O O . THR A 1 171 ? 17.491 6.004 11.671 1.00 83.25 171 THR A O 1
ATOM 1294 N N . LYS A 1 172 ? 15.336 6.099 11.048 1.00 88.69 172 LYS A N 1
ATOM 1295 C CA . LYS A 1 172 ? 14.831 5.075 11.972 1.00 88.69 172 LYS A CA 1
ATOM 1296 C C . LYS A 1 172 ? 13.759 4.241 11.287 1.00 88.69 172 LYS A C 1
ATOM 1298 O O . LYS A 1 172 ? 13.159 4.711 10.316 1.00 88.69 172 LYS A O 1
ATOM 1303 N N . ASN A 1 173 ? 13.513 3.028 11.780 1.00 91.88 173 ASN A N 1
ATOM 1304 C CA . ASN A 1 173 ? 12.409 2.226 11.268 1.00 91.88 173 ASN A CA 1
ATOM 1305 C C . ASN A 1 173 ? 11.083 2.967 11.515 1.00 91.88 173 ASN A C 1
ATOM 1307 O O . ASN A 1 173 ? 10.902 3.632 12.539 1.00 91.88 173 ASN A O 1
ATOM 1311 N N . LEU A 1 174 ? 10.166 2.891 10.551 1.00 92.69 174 LEU A N 1
ATOM 1312 C CA . LEU A 1 174 ? 8.861 3.538 10.642 1.00 92.69 174 LEU A CA 1
ATOM 1313 C C . LEU A 1 174 ? 8.048 3.081 11.870 1.00 92.69 174 LEU A C 1
ATOM 1315 O O . LEU A 1 174 ? 7.381 3.915 12.484 1.00 92.69 174 LEU A O 1
ATOM 1319 N N . LEU A 1 175 ? 8.080 1.794 12.236 1.00 95.62 175 LEU A N 1
ATOM 1320 C CA . LEU A 1 175 ? 7.317 1.292 13.388 1.00 95.62 175 LEU A CA 1
ATOM 1321 C C . LEU A 1 175 ? 7.878 1.809 14.716 1.00 95.62 175 LEU A C 1
ATOM 1323 O O . LEU A 1 175 ? 7.093 2.143 15.601 1.00 95.62 175 LEU A O 1
ATOM 1327 N N . ASP A 1 176 ? 9.191 2.033 14.796 1.00 95.06 176 ASP A N 1
ATOM 1328 C CA . ASP A 1 176 ? 9.867 2.609 15.968 1.00 95.06 176 ASP A CA 1
ATOM 1329 C C . ASP A 1 176 ? 9.487 4.089 16.210 1.00 95.06 176 ASP A C 1
ATOM 1331 O O . ASP A 1 176 ? 9.910 4.710 17.187 1.00 95.06 176 ASP A O 1
ATOM 1335 N N . VAL A 1 177 ? 8.718 4.728 15.313 1.00 94.94 177 VAL A N 1
ATOM 1336 C CA . VAL A 1 177 ? 8.165 6.072 15.565 1.00 94.94 177 VAL A CA 1
ATOM 1337 C C . VAL A 1 177 ? 7.074 6.020 16.635 1.00 94.94 177 VAL A C 1
ATOM 1339 O O . VAL A 1 177 ? 6.970 6.955 17.425 1.00 94.94 177 VAL A O 1
ATOM 1342 N N . TYR A 1 178 ? 6.276 4.951 16.648 1.00 96.31 178 TYR A N 1
ATOM 1343 C CA . TYR A 1 178 ? 5.259 4.690 17.660 1.00 96.31 178 TYR A CA 1
ATOM 1344 C C . TYR A 1 178 ? 5.366 3.226 18.095 1.00 96.31 178 TYR A C 1
ATOM 1346 O O . TYR A 1 178 ? 4.622 2.348 17.638 1.00 96.31 178 TYR A O 1
ATOM 1354 N N . ASP A 1 179 ? 6.381 3.014 18.928 1.00 92.69 179 ASP A N 1
ATOM 1355 C CA . ASP A 1 179 ? 6.940 1.717 19.289 1.00 92.69 179 ASP A CA 1
ATOM 1356 C C . ASP A 1 179 ? 5.932 0.812 20.018 1.00 92.69 179 ASP A C 1
ATOM 1358 O O . ASP A 1 179 ? 5.037 1.292 20.723 1.00 92.69 179 ASP A O 1
ATOM 1362 N N . ASP A 1 180 ? 6.041 -0.503 19.804 1.00 91.12 180 ASP A N 1
ATOM 1363 C CA . ASP A 1 180 ? 5.163 -1.557 20.356 1.00 91.12 180 ASP A CA 1
ATOM 1364 C C . ASP A 1 180 ? 3.642 -1.372 20.116 1.00 91.12 180 ASP A C 1
ATOM 1366 O O . ASP A 1 180 ? 2.791 -2.008 20.760 1.00 91.12 180 ASP A O 1
ATOM 1370 N N . ARG A 1 181 ? 3.249 -0.445 19.235 1.00 96.56 181 ARG A N 1
ATOM 1371 C CA . ARG A 1 181 ? 1.843 -0.051 19.022 1.00 96.56 181 ARG A CA 1
ATOM 1372 C C . ARG A 1 181 ? 1.471 0.108 17.552 1.00 96.56 181 ARG A C 1
ATOM 1374 O O . ARG A 1 181 ? 0.311 0.404 17.254 1.00 96.56 181 ARG A O 1
ATOM 1381 N N . SER A 1 182 ? 2.416 -0.113 16.645 1.00 98.12 182 SER A N 1
ATOM 1382 C CA . SER A 1 182 ? 2.229 0.010 15.201 1.00 98.12 182 SER A CA 1
ATOM 1383 C C . SER A 1 182 ? 2.092 -1.363 14.543 1.00 98.12 182 SER A C 1
ATOM 1385 O O . SER A 1 182 ? 2.829 -2.286 14.861 1.00 98.12 182 SER A O 1
ATOM 1387 N N . PHE A 1 183 ? 1.142 -1.503 13.618 1.00 98.38 183 PHE A N 1
ATOM 1388 C CA . PHE A 1 183 ? 0.898 -2.738 12.872 1.00 98.38 183 PHE A CA 1
ATOM 1389 C C . PHE A 1 183 ? 0.685 -2.428 11.393 1.00 98.38 183 PHE A C 1
ATOM 1391 O O . PHE A 1 183 ? -0.213 -1.660 11.032 1.00 98.38 183 PHE A O 1
ATOM 1398 N N . ARG A 1 184 ? 1.489 -3.039 10.522 1.00 97.25 184 ARG A N 1
ATOM 1399 C CA . ARG A 1 184 ? 1.494 -2.768 9.081 1.00 97.25 184 ARG A CA 1
ATOM 1400 C C . ARG A 1 184 ? 0.781 -3.861 8.294 1.00 97.25 184 ARG A C 1
ATOM 1402 O O . ARG A 1 184 ? 1.163 -5.021 8.349 1.00 97.25 184 ARG A O 1
ATOM 1409 N N . PHE A 1 185 ? -0.257 -3.497 7.539 1.00 97.25 185 PHE A N 1
ATOM 1410 C CA . PHE A 1 185 ? -1.050 -4.429 6.720 1.00 97.25 185 PHE A CA 1
ATOM 1411 C C . PHE A 1 185 ? -0.554 -4.552 5.269 1.00 97.25 185 PHE A C 1
ATOM 1413 O O . PHE A 1 185 ? -0.886 -5.521 4.569 1.00 97.25 185 PHE A O 1
ATOM 1420 N N . CYS A 1 186 ? 0.229 -3.583 4.802 1.00 96.69 186 CYS A N 1
ATOM 1421 C CA . CYS A 1 186 ? 1.014 -3.689 3.577 1.00 96.69 186 CYS A CA 1
ATOM 1422 C C . CYS A 1 186 ? 2.356 -4.383 3.837 1.00 96.69 186 CYS A C 1
ATOM 1424 O O . CYS A 1 186 ? 2.806 -4.502 4.975 1.00 96.69 186 CYS A O 1
ATOM 1426 N N . PHE A 1 187 ? 2.976 -4.864 2.765 1.00 97.50 187 PHE A N 1
ATOM 1427 C CA . PHE A 1 187 ? 4.364 -5.307 2.791 1.00 97.50 187 PHE A CA 1
ATOM 1428 C C . PHE A 1 187 ? 5.316 -4.104 2.788 1.00 97.50 187 PHE A C 1
ATOM 1430 O O . PHE A 1 187 ? 4.978 -3.042 2.260 1.00 97.50 187 PHE A O 1
ATOM 1437 N N . THR A 1 188 ? 6.504 -4.269 3.367 1.00 97.19 188 THR A N 1
ATOM 1438 C CA . THR A 1 188 ? 7.540 -3.228 3.368 1.00 97.19 188 THR A CA 1
ATOM 1439 C C . THR A 1 188 ? 8.257 -3.137 2.017 1.00 97.19 188 THR A C 1
ATOM 1441 O O . THR A 1 188 ? 8.226 -4.080 1.219 1.00 97.19 188 THR A O 1
ATOM 1444 N N . ASN A 1 189 ? 8.929 -2.019 1.745 1.00 97.00 189 ASN A N 1
ATOM 1445 C CA . ASN A 1 189 ? 9.741 -1.830 0.543 1.00 97.00 189 ASN A CA 1
ATOM 1446 C C . ASN A 1 189 ? 10.820 -2.911 0.413 1.00 97.00 189 ASN A C 1
ATOM 1448 O O . ASN A 1 189 ? 11.040 -3.427 -0.685 1.00 97.00 189 ASN A O 1
ATOM 1452 N N . ARG A 1 190 ? 11.423 -3.329 1.529 1.00 96.88 190 ARG A N 1
ATOM 1453 C CA . ARG A 1 190 ? 12.354 -4.459 1.598 1.00 96.88 190 ARG A CA 1
ATOM 1454 C C . ARG A 1 190 ? 11.716 -5.752 1.107 1.00 96.88 190 ARG A C 1
ATOM 1456 O O . ARG A 1 190 ? 12.275 -6.420 0.240 1.00 96.88 190 ARG A O 1
ATOM 1463 N N . GLN A 1 191 ? 10.535 -6.094 1.619 1.00 97.25 191 GLN A N 1
ATOM 1464 C CA . GLN A 1 191 ? 9.819 -7.313 1.228 1.00 97.25 191 GLN A CA 1
ATOM 1465 C C . GLN A 1 191 ? 9.402 -7.286 -0.249 1.00 97.25 191 GLN A C 1
ATOM 1467 O O . GLN A 1 191 ? 9.497 -8.304 -0.940 1.00 97.25 191 GLN A O 1
ATOM 1472 N N . MET A 1 192 ? 8.979 -6.122 -0.752 1.00 97.69 192 MET A N 1
ATOM 1473 C CA . MET A 1 192 ? 8.649 -5.937 -2.166 1.00 97.69 192 MET A CA 1
ATOM 1474 C C . MET A 1 192 ? 9.878 -6.117 -3.057 1.00 97.69 192 MET A C 1
ATOM 1476 O O . MET A 1 192 ? 9.818 -6.882 -4.018 1.00 97.69 192 MET A O 1
ATOM 1480 N N . ALA A 1 193 ? 10.996 -5.472 -2.718 1.00 97.81 193 ALA A N 1
ATOM 1481 C CA . ALA A 1 193 ? 12.249 -5.594 -3.453 1.00 97.81 193 ALA A CA 1
ATOM 1482 C C . ALA A 1 193 ? 12.736 -7.050 -3.500 1.00 97.81 193 ALA A C 1
ATOM 1484 O O . ALA A 1 193 ? 13.012 -7.569 -4.581 1.00 97.81 193 ALA A O 1
ATOM 1485 N N . GLU A 1 194 ? 12.770 -7.739 -2.353 1.00 97.06 194 GLU A N 1
ATOM 1486 C CA . GLU A 1 194 ? 13.139 -9.158 -2.283 1.00 97.06 194 GLU A CA 1
ATOM 1487 C C . GLU A 1 194 ? 12.210 -10.027 -3.151 1.00 97.06 194 GLU A C 1
ATOM 1489 O O . GLU A 1 194 ? 12.690 -10.877 -3.898 1.00 97.06 194 GLU A O 1
ATOM 1494 N N . SER A 1 195 ? 10.896 -9.786 -3.119 1.00 97.44 195 SER A N 1
ATOM 1495 C CA . SER A 1 195 ? 9.913 -10.558 -3.894 1.00 97.44 195 SER A CA 1
ATOM 1496 C C . SER A 1 195 ? 10.028 -10.336 -5.403 1.00 97.44 195 SER A C 1
ATOM 1498 O O . SER A 1 195 ? 9.989 -11.289 -6.181 1.00 97.44 195 SER A O 1
ATOM 1500 N N . VAL A 1 196 ? 10.171 -9.081 -5.833 1.00 98.06 196 VAL A N 1
ATOM 1501 C CA . VAL A 1 196 ? 10.294 -8.730 -7.254 1.00 98.06 196 VAL A CA 1
ATOM 1502 C C . VAL A 1 196 ? 11.580 -9.311 -7.834 1.00 98.06 196 VAL A C 1
ATOM 1504 O O . VAL A 1 196 ? 11.556 -9.880 -8.924 1.00 98.06 196 VAL A O 1
ATOM 1507 N N . LEU A 1 197 ? 12.697 -9.213 -7.111 1.00 96.81 197 LEU A N 1
ATOM 1508 C CA . LEU A 1 197 ? 13.976 -9.764 -7.557 1.00 96.81 197 LEU A CA 1
ATOM 1509 C C . LEU A 1 197 ? 13.969 -11.294 -7.575 1.00 96.81 197 LEU A C 1
ATOM 1511 O O . LEU A 1 197 ? 14.420 -11.886 -8.553 1.00 96.81 197 LEU A O 1
ATOM 1515 N N . ASP A 1 198 ? 13.403 -11.939 -6.555 1.00 96.12 198 ASP A N 1
ATOM 1516 C CA . ASP A 1 198 ? 13.216 -13.393 -6.536 1.00 96.12 198 ASP A CA 1
ATOM 1517 C C . ASP A 1 198 ? 12.444 -13.867 -7.781 1.00 96.12 198 ASP A C 1
ATOM 1519 O O . ASP A 1 198 ? 12.904 -14.751 -8.508 1.00 96.12 198 ASP A O 1
ATOM 1523 N N . PHE A 1 199 ? 11.331 -13.198 -8.108 1.00 97.31 199 PHE A N 1
ATOM 1524 C CA . PHE A 1 199 ? 10.550 -13.487 -9.311 1.00 97.31 199 PHE A CA 1
ATOM 1525 C C . PHE A 1 199 ? 11.337 -13.252 -10.610 1.00 97.31 199 PHE A C 1
ATOM 1527 O O . PHE A 1 199 ? 11.359 -14.113 -11.493 1.00 97.31 199 PHE A O 1
ATOM 1534 N N . VAL A 1 200 ? 11.991 -12.093 -10.744 1.00 96.25 200 VAL A N 1
ATOM 1535 C CA . VAL A 1 200 ? 12.741 -11.731 -11.957 1.00 96.25 200 VAL A CA 1
ATOM 1536 C C . VAL A 1 200 ? 13.882 -12.710 -12.206 1.00 96.25 200 VAL A C 1
ATOM 1538 O O . VAL A 1 200 ? 14.049 -13.156 -13.339 1.00 96.25 200 VAL A O 1
ATOM 1541 N N . TRP A 1 201 ? 14.636 -13.098 -11.174 1.00 93.12 201 TRP A N 1
ATOM 1542 C CA . TRP A 1 201 ? 15.744 -14.048 -11.314 1.00 93.12 201 TRP A CA 1
ATOM 1543 C C . TRP A 1 201 ? 15.272 -15.473 -11.611 1.00 93.12 201 TRP A C 1
ATOM 1545 O O . TRP A 1 201 ? 15.957 -16.198 -12.341 1.00 93.12 201 TRP A O 1
ATOM 1555 N N . ALA A 1 202 ? 14.101 -15.862 -11.101 1.00 91.81 202 ALA A N 1
ATOM 1556 C CA . ALA A 1 202 ? 13.474 -17.140 -11.419 1.00 91.81 202 ALA A CA 1
ATOM 1557 C C . ALA A 1 202 ? 12.946 -17.208 -12.865 1.00 91.81 202 ALA A C 1
ATOM 1559 O O . ALA A 1 202 ? 12.762 -18.308 -13.389 1.00 91.81 202 ALA A O 1
ATOM 1560 N N . ASN A 1 203 ? 12.730 -16.066 -13.532 1.00 93.25 203 ASN A N 1
ATOM 1561 C CA . ASN A 1 203 ? 12.166 -15.998 -14.878 1.00 93.25 203 ASN A CA 1
ATOM 1562 C C . ASN A 1 203 ? 13.235 -15.679 -15.954 1.00 93.25 203 ASN A C 1
ATOM 1564 O O . ASN A 1 203 ? 13.680 -14.532 -16.073 1.00 93.25 203 ASN A O 1
ATOM 1568 N N . PRO A 1 204 ? 13.609 -16.646 -16.820 1.00 89.81 204 PRO A N 1
ATOM 1569 C CA . PRO A 1 204 ? 14.615 -16.435 -17.864 1.00 89.81 204 PRO A CA 1
ATOM 1570 C C . PRO A 1 204 ? 14.273 -15.349 -18.890 1.00 89.81 204 PRO A C 1
ATOM 1572 O O . PRO A 1 204 ? 15.180 -14.812 -19.518 1.00 89.81 204 PRO A O 1
ATOM 1575 N N . ALA A 1 205 ? 12.993 -15.022 -19.089 1.00 90.56 205 ALA A N 1
ATOM 1576 C CA . ALA A 1 205 ? 12.587 -13.963 -20.013 1.00 90.56 205 ALA A CA 1
ATOM 1577 C C . ALA A 1 205 ? 12.801 -12.555 -19.427 1.00 90.56 205 ALA A C 1
ATOM 1579 O O . ALA A 1 205 ? 12.873 -11.577 -20.174 1.00 90.56 205 ALA A O 1
ATOM 1580 N N . LEU A 1 206 ? 12.910 -12.436 -18.101 1.00 93.75 206 LEU A N 1
ATOM 1581 C CA . LEU A 1 206 ? 13.018 -11.155 -17.401 1.00 93.75 206 LEU A CA 1
ATOM 1582 C C . LEU A 1 206 ? 14.428 -10.882 -16.874 1.00 93.75 206 LEU A C 1
ATOM 1584 O O . LEU A 1 206 ? 14.869 -9.733 -16.896 1.00 93.75 206 LEU A O 1
ATOM 1588 N N . ARG A 1 207 ? 15.140 -11.917 -16.417 1.00 89.94 207 ARG A N 1
ATOM 1589 C CA . ARG A 1 207 ? 16.448 -11.750 -15.777 1.00 89.94 207 ARG A CA 1
ATOM 1590 C C . ARG A 1 207 ? 17.502 -11.122 -16.706 1.00 89.94 207 ARG A C 1
ATOM 1592 O O . ARG A 1 207 ? 17.507 -11.404 -17.911 1.00 89.94 207 ARG A O 1
ATOM 1599 N N . PRO A 1 208 ? 18.448 -10.340 -16.157 1.00 87.44 208 PRO A N 1
ATOM 1600 C CA . PRO A 1 208 ? 19.617 -9.893 -16.903 1.00 87.44 208 PRO A CA 1
ATOM 1601 C C . PRO A 1 208 ? 20.425 -11.073 -17.459 1.00 87.44 208 PRO A C 1
ATOM 1603 O O . PRO A 1 208 ? 20.801 -11.982 -16.716 1.00 87.44 208 PRO A O 1
ATOM 1606 N N . GLN A 1 209 ? 20.678 -11.075 -18.769 1.00 83.38 209 GLN A N 1
ATOM 1607 C CA . GLN A 1 209 ? 21.435 -12.129 -19.455 1.00 83.38 209 GLN A CA 1
ATOM 1608 C C . GLN A 1 209 ? 22.013 -11.636 -20.782 1.00 83.38 209 GLN A C 1
ATOM 1610 O O . GLN A 1 209 ? 21.435 -10.769 -21.445 1.00 83.38 209 GLN A O 1
ATOM 1615 N N . ILE A 1 210 ? 23.141 -12.210 -21.192 1.00 77.69 210 ILE A N 1
ATOM 1616 C CA . ILE A 1 210 ? 23.803 -11.875 -22.455 1.00 77.69 210 ILE A CA 1
ATOM 1617 C C . ILE A 1 210 ? 23.028 -12.530 -23.594 1.00 77.69 210 ILE A C 1
ATOM 1619 O O . ILE A 1 210 ? 22.577 -13.669 -23.479 1.00 77.69 210 ILE A O 1
ATOM 1623 N N . ALA A 1 211 ? 22.903 -11.847 -24.731 1.00 67.56 211 ALA A N 1
ATOM 1624 C CA . ALA A 1 211 ? 22.175 -12.377 -25.883 1.00 67.56 211 ALA A CA 1
ATOM 1625 C C . ALA A 1 211 ? 22.740 -13.724 -26.389 1.00 67.56 211 ALA A C 1
ATOM 1627 O O . ALA A 1 211 ? 21.982 -14.565 -26.873 1.00 67.56 211 ALA A O 1
ATOM 1628 N N . SER A 1 212 ? 24.050 -13.965 -26.241 1.00 57.50 212 SER A N 1
ATOM 1629 C CA . SER A 1 212 ? 24.695 -15.231 -26.620 1.00 57.50 212 SER A CA 1
ATOM 1630 C C . SER A 1 212 ? 24.220 -16.436 -25.804 1.00 57.50 212 SER A C 1
ATOM 1632 O O . SER A 1 212 ? 24.264 -17.553 -26.315 1.00 57.50 212 SER A O 1
ATOM 1634 N N . ASP A 1 213 ? 23.724 -16.223 -24.583 1.00 54.59 213 ASP A N 1
ATOM 1635 C CA . ASP A 1 213 ? 23.224 -17.295 -23.713 1.00 54.59 213 ASP A CA 1
ATOM 1636 C C . ASP A 1 213 ? 21.811 -17.758 -24.117 1.00 54.59 213 ASP A C 1
ATOM 1638 O O . ASP A 1 213 ? 21.365 -18.832 -23.715 1.00 54.59 213 ASP A O 1
ATOM 1642 N N . VAL A 1 214 ? 21.117 -16.977 -24.955 1.00 49.91 214 VAL A N 1
ATOM 1643 C CA . VAL A 1 214 ? 19.757 -17.259 -25.450 1.00 49.91 214 VAL A CA 1
ATOM 1644 C C . VAL A 1 214 ? 19.782 -18.076 -26.752 1.00 49.91 214 VAL A C 1
ATOM 1646 O O . VAL A 1 214 ? 18.873 -18.864 -27.017 1.00 49.91 214 VAL A O 1
ATOM 1649 N N . ALA A 1 215 ? 20.847 -17.952 -27.551 1.00 43.06 215 ALA A N 1
ATOM 1650 C CA . ALA A 1 215 ? 20.982 -18.619 -28.850 1.00 43.06 215 ALA A CA 1
ATOM 1651 C C . ALA A 1 215 ? 20.896 -20.168 -28.816 1.00 43.06 215 ALA A C 1
ATOM 1653 O O . ALA A 1 215 ? 20.330 -20.732 -29.753 1.00 43.06 215 ALA A O 1
ATOM 1654 N N . PRO A 1 216 ? 21.358 -20.893 -27.772 1.00 43.78 216 PRO A N 1
ATOM 1655 C CA . PRO A 1 216 ? 21.219 -22.351 -27.722 1.00 43.78 216 PRO A CA 1
ATOM 1656 C C . PRO A 1 216 ? 19.801 -22.837 -27.380 1.00 43.78 216 PRO A C 1
ATOM 1658 O O . PRO A 1 216 ? 19.496 -24.000 -27.622 1.00 43.78 216 PRO A O 1
ATOM 1661 N N . LEU A 1 217 ? 18.927 -21.985 -26.825 1.00 42.06 217 LEU A N 1
ATOM 1662 C CA . LEU A 1 217 ? 17.563 -22.372 -26.426 1.00 42.06 217 LEU A CA 1
ATOM 1663 C C . LEU A 1 217 ? 16.537 -22.239 -27.564 1.00 42.06 217 LEU A C 1
ATOM 1665 O O . LEU A 1 217 ? 15.505 -22.902 -27.529 1.00 42.06 217 LEU A O 1
ATOM 1669 N N . ALA A 1 218 ? 16.832 -21.442 -28.597 1.00 37.22 218 ALA A N 1
ATOM 1670 C CA . ALA A 1 218 ? 15.973 -21.283 -29.775 1.00 37.22 218 ALA A CA 1
ATOM 1671 C C . ALA A 1 218 ? 16.301 -22.264 -30.925 1.00 37.22 218 ALA A C 1
ATOM 1673 O O . ALA A 1 218 ? 15.515 -22.402 -31.861 1.00 37.22 218 ALA A O 1
ATOM 1674 N N . ILE A 1 219 ? 17.435 -22.976 -30.862 1.00 37.06 219 ILE A N 1
ATOM 1675 C CA . ILE A 1 219 ? 17.903 -23.917 -31.899 1.00 37.06 219 ILE A CA 1
ATOM 1676 C C . ILE A 1 219 ? 17.843 -25.360 -31.366 1.00 37.06 219 ILE A C 1
ATOM 1678 O O . ILE A 1 219 ? 18.818 -26.101 -31.390 1.00 37.06 219 ILE A O 1
ATOM 1682 N N . CYS A 1 220 ? 16.673 -25.787 -30.890 1.00 35.06 220 CYS A N 1
ATOM 1683 C CA . CYS A 1 220 ? 16.369 -27.207 -30.657 1.00 35.06 220 CYS A CA 1
ATOM 1684 C C . CYS A 1 220 ? 15.332 -27.740 -31.661 1.00 35.06 220 CYS A C 1
ATOM 1686 O O . CYS A 1 220 ? 14.562 -28.642 -31.343 1.00 35.06 220 CYS A O 1
ATOM 1688 N N . SER A 1 221 ? 15.348 -27.206 -32.889 1.00 39.28 221 SER A N 1
ATOM 1689 C CA . SER A 1 221 ? 14.524 -27.693 -34.011 1.00 39.28 221 SER A CA 1
ATOM 1690 C C . SER A 1 221 ? 15.326 -28.084 -35.259 1.00 39.28 221 SER A C 1
ATOM 1692 O O . SER A 1 221 ? 14.734 -28.534 -36.234 1.00 39.28 221 SER A O 1
ATOM 1694 N N . ALA A 1 222 ? 16.657 -27.956 -35.271 1.00 32.47 222 ALA A N 1
ATOM 1695 C CA . ALA A 1 222 ? 17.464 -28.430 -36.396 1.00 32.47 222 ALA A CA 1
ATOM 1696 C C . ALA A 1 222 ? 18.861 -28.864 -35.940 1.00 32.47 222 ALA A C 1
ATOM 1698 O O . ALA A 1 222 ? 19.647 -28.076 -35.422 1.00 32.47 222 ALA A O 1
ATOM 1699 N N . ALA A 1 223 ? 19.153 -30.147 -36.130 1.00 39.06 223 ALA A N 1
ATOM 1700 C CA . ALA A 1 223 ? 20.428 -30.763 -35.815 1.00 39.06 223 ALA A CA 1
ATOM 1701 C C . ALA A 1 223 ? 21.543 -30.288 -36.764 1.00 39.06 223 ALA A C 1
ATOM 1703 O O . ALA A 1 223 ? 21.450 -30.507 -37.967 1.00 39.06 223 ALA A O 1
ATOM 1704 N N . ALA A 1 224 ? 22.625 -29.733 -36.213 1.00 34.66 224 ALA A N 1
ATOM 1705 C CA . ALA A 1 224 ? 24.000 -29.950 -36.674 1.00 34.66 224 ALA A CA 1
ATOM 1706 C C . ALA A 1 224 ? 24.989 -29.391 -35.640 1.00 34.66 224 ALA A C 1
ATOM 1708 O O . ALA A 1 224 ? 24.803 -28.316 -35.080 1.00 34.66 224 ALA A O 1
ATOM 1709 N N . ALA A 1 225 ? 26.039 -30.160 -35.375 1.00 42.59 225 ALA A N 1
ATOM 1710 C CA . ALA A 1 225 ? 27.007 -29.947 -34.314 1.00 42.59 225 ALA A CA 1
ATOM 1711 C C . ALA A 1 225 ? 27.786 -28.624 -34.440 1.00 42.59 225 ALA A C 1
ATOM 1713 O O . ALA A 1 225 ? 28.626 -28.473 -35.324 1.00 42.59 225 ALA A O 1
ATOM 1714 N N . ALA A 1 226 ? 27.614 -27.735 -33.462 1.00 36.94 226 ALA A N 1
ATOM 1715 C CA . ALA A 1 226 ? 28.620 -26.745 -33.097 1.00 36.94 226 ALA A CA 1
ATOM 1716 C C . ALA A 1 226 ? 29.102 -27.074 -31.679 1.00 36.94 226 ALA A C 1
ATOM 1718 O O . ALA A 1 226 ? 28.350 -26.987 -30.709 1.00 36.94 226 ALA A O 1
ATOM 1719 N N . ARG A 1 227 ? 30.357 -27.522 -31.556 1.00 36.53 227 ARG A N 1
ATOM 1720 C CA . ARG A 1 227 ? 31.017 -27.695 -30.254 1.00 36.53 227 ARG A CA 1
ATOM 1721 C C . ARG A 1 227 ? 31.028 -26.339 -29.534 1.00 36.53 227 ARG A C 1
ATOM 1723 O O . ARG A 1 227 ? 31.530 -25.383 -30.125 1.00 36.53 227 ARG A O 1
ATOM 1730 N N . PRO A 1 228 ? 30.555 -26.231 -28.281 1.00 40.72 228 PRO A N 1
ATOM 1731 C CA . PRO A 1 228 ? 30.703 -24.994 -27.538 1.00 40.72 228 PRO A CA 1
ATOM 1732 C C . PRO A 1 228 ? 32.187 -24.813 -27.214 1.00 40.72 228 PRO A C 1
ATOM 1734 O O . PRO A 1 228 ? 32.768 -25.579 -26.443 1.00 40.72 228 PRO A O 1
ATOM 1737 N N . ILE A 1 229 ? 32.811 -23.798 -27.810 1.00 40.53 229 ILE A N 1
ATOM 1738 C CA . ILE A 1 229 ? 34.066 -23.250 -27.302 1.00 40.53 229 ILE A CA 1
ATOM 1739 C C . ILE A 1 229 ? 33.715 -22.622 -25.949 1.00 40.53 229 ILE A C 1
ATOM 1741 O O . ILE A 1 229 ? 33.309 -21.469 -25.867 1.00 40.53 229 ILE A O 1
ATOM 1745 N N . ARG A 1 230 ? 33.815 -23.405 -24.869 1.00 38.44 230 ARG A N 1
ATOM 1746 C CA . ARG A 1 230 ? 33.859 -22.871 -23.505 1.00 38.44 230 ARG A CA 1
ATOM 1747 C C . ARG A 1 230 ? 35.238 -22.253 -23.301 1.00 38.44 230 ARG A C 1
ATOM 1749 O O . ARG A 1 230 ? 36.116 -22.858 -22.693 1.00 38.44 230 ARG A O 1
ATOM 1756 N N . THR A 1 231 ? 35.449 -21.052 -23.829 1.00 40.00 231 THR A N 1
ATOM 1757 C CA . THR A 1 231 ? 36.461 -20.173 -23.245 1.00 40.00 231 THR A CA 1
ATOM 1758 C C . THR A 1 231 ? 35.991 -19.833 -21.840 1.00 40.00 231 THR A C 1
ATOM 1760 O O . THR A 1 231 ? 34.931 -19.243 -21.655 1.00 40.00 231 THR A O 1
ATOM 1763 N N . SER A 1 232 ? 36.776 -20.281 -20.863 1.00 40.03 232 SER A N 1
ATOM 1764 C CA . SER A 1 232 ? 36.701 -19.953 -19.441 1.00 40.03 232 SER A CA 1
ATOM 1765 C C . SER A 1 232 ? 36.897 -18.447 -19.222 1.00 40.03 232 SER A C 1
ATOM 1767 O O . SER A 1 232 ? 37.949 -18.007 -18.764 1.00 40.03 232 SER A O 1
ATOM 1769 N N . LEU A 1 233 ? 35.898 -17.649 -19.578 1.00 53.94 233 LEU A N 1
ATOM 1770 C CA . LEU A 1 233 ? 35.763 -16.265 -19.152 1.00 53.94 233 LEU A CA 1
ATOM 1771 C C . LEU A 1 233 ? 34.555 -16.230 -18.223 1.00 53.94 233 LEU A C 1
ATOM 1773 O O . LEU A 1 233 ? 33.511 -16.797 -18.548 1.00 53.94 233 LEU A O 1
ATOM 1777 N N . ALA A 1 234 ? 34.729 -15.641 -17.039 1.00 58.12 234 ALA A N 1
ATOM 1778 C CA . ALA A 1 234 ? 33.618 -15.397 -16.130 1.00 58.12 234 ALA A CA 1
ATOM 1779 C C . ALA A 1 234 ? 32.478 -14.713 -16.911 1.00 58.12 234 ALA A C 1
ATOM 1781 O O . ALA A 1 234 ? 32.775 -13.880 -17.777 1.00 58.12 234 ALA A O 1
ATOM 1782 N N . PRO A 1 235 ? 31.204 -15.072 -16.664 1.00 61.44 235 PRO A N 1
ATOM 1783 C CA . PRO A 1 235 ? 3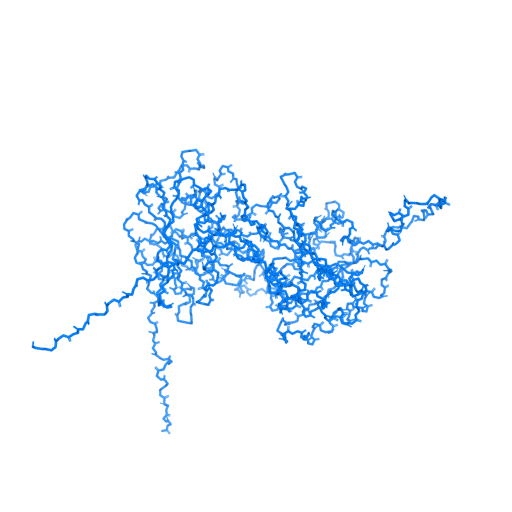0.097 -14.373 -17.300 1.00 61.44 235 PRO A CA 1
ATOM 1784 C C . PRO A 1 235 ? 30.258 -12.868 -17.022 1.00 61.44 235 PRO A C 1
ATOM 1786 O O . PRO A 1 235 ? 30.555 -12.510 -15.879 1.00 61.44 235 PRO A O 1
ATOM 1789 N N . PRO A 1 236 ? 30.149 -11.988 -18.036 1.00 66.06 236 PRO A N 1
ATOM 1790 C CA . PRO A 1 236 ? 30.234 -10.552 -17.829 1.00 66.06 236 PRO A CA 1
ATOM 1791 C C . PRO A 1 236 ? 29.242 -10.093 -16.754 1.00 66.06 236 PRO A C 1
ATOM 1793 O O . PRO A 1 236 ? 28.176 -10.701 -16.592 1.00 66.06 236 PRO A O 1
ATOM 1796 N N . PRO A 1 237 ? 29.599 -9.031 -16.015 1.00 74.88 237 PRO A N 1
ATOM 1797 C CA . PRO A 1 237 ? 28.806 -8.558 -14.895 1.00 74.88 237 PRO A CA 1
ATOM 1798 C C . PRO A 1 237 ? 27.406 -8.157 -15.358 1.00 74.88 237 PRO A C 1
ATOM 1800 O O . PRO A 1 237 ? 27.220 -7.473 -16.373 1.00 74.88 237 PRO A O 1
ATOM 1803 N N . GLN A 1 238 ? 26.409 -8.583 -14.586 1.00 84.50 238 GLN A N 1
ATOM 1804 C CA . GLN A 1 238 ? 25.027 -8.184 -14.814 1.00 84.50 238 GLN A CA 1
ATOM 1805 C C . GLN A 1 238 ? 24.903 -6.689 -14.530 1.00 84.50 238 GLN A C 1
ATOM 1807 O O . GLN A 1 238 ? 25.383 -6.207 -13.508 1.00 84.50 238 GLN A O 1
ATOM 1812 N N . HIS A 1 239 ? 24.265 -5.952 -15.434 1.00 91.19 239 HIS A N 1
ATOM 1813 C CA . HIS A 1 239 ? 24.119 -4.507 -15.292 1.00 91.19 239 HIS A CA 1
ATOM 1814 C C . HIS A 1 239 ? 22.735 -4.132 -14.777 1.00 91.19 239 HIS A C 1
ATOM 1816 O O . HIS A 1 239 ? 21.714 -4.554 -15.336 1.00 91.19 239 HIS A O 1
ATOM 1822 N N . VAL A 1 240 ? 22.721 -3.303 -13.736 1.00 94.94 240 VAL A N 1
ATOM 1823 C CA . VAL A 1 240 ? 21.513 -2.765 -13.117 1.00 94.94 240 VAL A CA 1
ATOM 1824 C C . VAL A 1 240 ? 21.560 -1.244 -13.168 1.00 94.94 240 VAL A C 1
ATOM 1826 O O . VAL A 1 240 ? 22.487 -0.602 -12.673 1.00 94.94 240 VAL A O 1
ATOM 1829 N N . PHE A 1 241 ? 20.526 -0.669 -13.763 1.00 97.69 241 PHE A N 1
ATOM 1830 C CA . PHE A 1 241 ? 20.285 0.763 -13.806 1.00 97.69 241 PHE A CA 1
ATOM 1831 C C . PHE A 1 241 ? 19.293 1.144 -12.712 1.00 97.69 241 PHE A C 1
ATOM 1833 O O . PHE A 1 241 ? 18.304 0.442 -12.518 1.00 97.69 241 PHE A O 1
ATOM 1840 N N . GLY A 1 242 ? 19.530 2.245 -12.007 1.00 97.56 242 GLY A N 1
ATOM 1841 C CA . GLY A 1 242 ? 18.616 2.771 -10.992 1.00 97.56 242 GLY A CA 1
ATOM 1842 C C . GLY A 1 242 ? 18.281 4.233 -11.236 1.00 97.56 242 GLY A C 1
ATOM 1843 O O . GLY A 1 242 ? 19.177 5.036 -11.476 1.00 97.56 242 GLY A O 1
ATOM 1844 N N . VAL A 1 243 ? 17.007 4.600 -11.163 1.00 97.94 243 VAL A N 1
ATOM 1845 C CA . VAL A 1 243 ? 16.575 5.999 -11.286 1.00 97.94 243 VAL A CA 1
ATOM 1846 C C . VAL A 1 243 ? 15.579 6.284 -10.183 1.00 97.94 243 VAL A C 1
ATOM 1848 O O . VAL A 1 243 ? 14.538 5.639 -10.148 1.00 97.94 243 VAL A O 1
ATOM 1851 N N . PHE A 1 244 ? 15.891 7.217 -9.288 1.00 96.75 244 PHE A N 1
ATOM 1852 C CA . PHE A 1 244 ? 15.058 7.524 -8.122 1.00 96.75 244 PHE A CA 1
ATOM 1853 C C . PHE A 1 244 ? 14.964 9.031 -7.877 1.00 96.75 244 PHE A C 1
ATOM 1855 O O . PHE A 1 244 ? 15.797 9.799 -8.359 1.00 96.75 244 PHE A O 1
ATOM 1862 N N . TRP A 1 245 ? 13.931 9.452 -7.149 1.00 95.50 245 TRP A N 1
ATOM 1863 C CA . TRP A 1 245 ? 13.568 10.853 -6.951 1.00 95.50 245 TRP A CA 1
ATOM 1864 C C . TRP A 1 245 ? 13.747 11.278 -5.488 1.00 95.50 245 TRP A C 1
ATOM 1866 O O . TRP A 1 245 ? 13.198 10.656 -4.583 1.00 95.50 245 TRP A O 1
ATOM 1876 N N . GLN A 1 246 ? 14.502 12.356 -5.258 1.00 92.25 246 GLN A N 1
ATOM 1877 C CA . GLN A 1 246 ? 14.822 12.881 -3.923 1.00 92.25 246 GLN A CA 1
ATOM 1878 C C . GLN A 1 246 ? 13.613 13.481 -3.197 1.00 92.25 246 GLN A C 1
ATOM 1880 O O . GLN A 1 246 ? 13.576 13.493 -1.970 1.00 92.25 246 GLN A O 1
ATOM 1885 N N . ASP A 1 247 ? 12.641 14.015 -3.939 1.00 90.06 247 ASP A N 1
ATOM 1886 C CA . ASP A 1 247 ? 11.411 14.591 -3.389 1.00 90.06 247 ASP A CA 1
ATOM 1887 C C . ASP A 1 247 ? 10.338 13.536 -3.076 1.00 90.06 247 ASP A C 1
ATOM 1889 O O . ASP A 1 247 ? 9.236 13.894 -2.666 1.00 90.06 247 ASP A O 1
ATOM 1893 N N . ASP A 1 248 ? 10.658 12.253 -3.258 1.00 88.44 248 ASP A N 1
ATOM 1894 C CA . ASP A 1 248 ? 9.789 11.120 -2.966 1.00 88.44 248 ASP A CA 1
ATOM 1895 C C . ASP A 1 248 ? 10.512 10.129 -2.025 1.00 88.44 248 ASP A C 1
ATOM 1897 O O . ASP A 1 248 ? 11.324 9.308 -2.474 1.00 88.44 248 ASP A O 1
ATOM 1901 N N . PRO A 1 249 ? 10.235 10.171 -0.705 1.00 86.25 249 PRO A N 1
ATOM 1902 C CA . PRO A 1 249 ? 10.851 9.264 0.264 1.00 86.25 249 PRO A CA 1
ATOM 1903 C C . PRO A 1 249 ? 10.610 7.784 -0.048 1.00 86.25 249 PRO A C 1
ATOM 1905 O O . PRO A 1 249 ? 11.489 6.957 0.192 1.00 86.25 249 PRO A O 1
ATOM 1908 N N . TYR A 1 250 ? 9.452 7.448 -0.630 1.00 89.94 250 TYR A N 1
ATOM 1909 C CA . TYR A 1 250 ? 9.159 6.088 -1.080 1.00 89.94 250 TYR A CA 1
ATOM 1910 C C . TYR A 1 250 ? 10.125 5.655 -2.186 1.00 89.94 250 TYR A C 1
ATOM 1912 O O . TYR A 1 250 ? 10.670 4.553 -2.122 1.00 89.94 250 TYR A O 1
ATOM 1920 N N . SER A 1 251 ? 10.375 6.531 -3.165 1.00 92.94 251 SER A N 1
ATOM 1921 C CA . SER A 1 251 ? 11.310 6.275 -4.265 1.00 92.94 251 SER A CA 1
ATOM 1922 C C . SER A 1 251 ? 12.722 5.998 -3.759 1.00 92.94 251 SER A C 1
ATOM 1924 O O . SER A 1 251 ? 13.354 5.015 -4.156 1.00 92.94 251 SER A O 1
ATOM 1926 N N . THR A 1 252 ? 13.198 6.853 -2.852 1.00 91.94 252 THR A N 1
ATOM 1927 C CA . THR A 1 252 ? 14.552 6.757 -2.303 1.00 91.94 252 THR A CA 1
ATOM 1928 C C . THR A 1 252 ? 14.732 5.478 -1.489 1.00 91.94 252 THR A C 1
ATOM 1930 O O . THR A 1 252 ? 15.661 4.721 -1.768 1.00 91.94 252 THR A O 1
ATOM 1933 N N . ASP A 1 253 ? 13.842 5.193 -0.531 1.00 92.44 253 ASP A N 1
ATOM 1934 C CA . ASP A 1 253 ? 13.929 3.975 0.284 1.00 92.44 253 ASP A CA 1
ATOM 1935 C C . ASP A 1 253 ? 13.858 2.718 -0.595 1.00 92.44 253 ASP A C 1
ATOM 1937 O O . ASP A 1 253 ? 14.764 1.885 -0.563 1.00 92.44 253 ASP A O 1
ATOM 1941 N N . LEU A 1 254 ? 12.860 2.615 -1.479 1.00 95.00 254 LEU A N 1
ATOM 1942 C CA . LEU A 1 254 ? 12.683 1.432 -2.321 1.00 95.00 254 LEU A CA 1
ATOM 1943 C C . LEU A 1 254 ? 13.886 1.176 -3.249 1.00 95.00 254 LEU A C 1
ATOM 1945 O O . LEU A 1 254 ? 14.274 0.019 -3.427 1.00 95.00 254 LEU A O 1
ATOM 1949 N N . TYR A 1 255 ? 14.524 2.216 -3.800 1.00 95.88 255 TYR A N 1
ATOM 1950 C CA . TYR A 1 255 ? 15.775 2.060 -4.555 1.00 95.88 255 TYR A CA 1
ATOM 1951 C C . TYR A 1 255 ? 16.871 1.379 -3.721 1.00 95.88 255 TYR A C 1
ATOM 1953 O O . TYR A 1 255 ? 17.504 0.419 -4.181 1.00 95.88 255 TYR A O 1
ATOM 1961 N N . TRP A 1 256 ? 17.084 1.847 -2.489 1.00 94.12 256 TRP A N 1
ATOM 1962 C CA . TRP A 1 256 ? 18.090 1.275 -1.598 1.00 94.12 256 TRP A CA 1
ATOM 1963 C C . TRP A 1 256 ? 17.745 -0.156 -1.188 1.00 94.12 256 TRP A C 1
ATOM 1965 O O . TRP A 1 256 ? 18.646 -0.998 -1.168 1.00 94.12 256 TRP A O 1
ATOM 1975 N N . GLN A 1 257 ? 16.462 -0.468 -0.979 1.00 95.56 257 GLN A N 1
ATOM 1976 C CA . GLN A 1 257 ? 16.010 -1.834 -0.710 1.00 95.56 257 GLN A CA 1
ATOM 1977 C C . GLN A 1 257 ? 16.296 -2.782 -1.889 1.00 95.56 257 GLN A C 1
ATOM 1979 O O . GLN A 1 257 ? 16.835 -3.871 -1.684 1.00 95.56 257 GLN A O 1
ATOM 1984 N N . PHE A 1 258 ? 16.047 -2.364 -3.138 1.00 95.94 258 PHE A N 1
ATOM 1985 C CA . PHE A 1 258 ? 16.438 -3.137 -4.328 1.00 95.94 258 PHE A CA 1
ATOM 1986 C C . PHE A 1 258 ? 17.947 -3.363 -4.398 1.00 95.94 258 PHE A C 1
ATOM 1988 O O . PHE A 1 258 ? 18.400 -4.484 -4.641 1.00 95.94 258 PHE A O 1
ATOM 1995 N N . ARG A 1 259 ? 18.742 -2.318 -4.156 1.00 93.31 259 ARG A N 1
ATOM 1996 C CA . ARG A 1 259 ? 20.204 -2.428 -4.164 1.00 93.31 259 ARG A CA 1
ATOM 1997 C C . ARG A 1 259 ? 20.697 -3.396 -3.084 1.00 93.31 259 ARG A C 1
ATOM 1999 O O . ARG A 1 259 ? 21.556 -4.236 -3.364 1.00 93.31 259 ARG A O 1
ATOM 2006 N N . GLN A 1 260 ? 20.153 -3.311 -1.871 1.00 91.06 260 GLN A N 1
ATOM 2007 C CA . GLN A 1 260 ? 20.514 -4.189 -0.759 1.00 91.06 260 GLN A CA 1
ATOM 2008 C C . GLN A 1 260 ? 20.131 -5.645 -1.051 1.00 91.06 260 GLN A C 1
ATOM 2010 O O . GLN A 1 260 ? 20.964 -6.539 -0.882 1.00 91.06 260 GLN A O 1
ATOM 2015 N N . ALA A 1 261 ? 18.913 -5.881 -1.540 1.00 92.75 261 ALA A N 1
ATOM 2016 C CA . ALA A 1 261 ? 18.426 -7.212 -1.883 1.00 92.75 261 ALA A CA 1
ATOM 2017 C C . ALA A 1 261 ? 19.256 -7.861 -3.007 1.00 92.75 261 ALA A C 1
ATOM 2019 O O . ALA A 1 261 ? 19.668 -9.012 -2.867 1.00 92.75 261 ALA A O 1
ATOM 2020 N N . LEU A 1 262 ? 19.616 -7.112 -4.056 1.00 90.62 262 LEU A N 1
ATOM 2021 C CA . LEU A 1 262 ? 20.528 -7.577 -5.113 1.00 90.62 262 LEU A CA 1
ATOM 2022 C C . LEU A 1 262 ? 21.908 -7.954 -4.570 1.00 90.62 262 LEU A C 1
ATOM 2024 O O . LEU A 1 262 ? 22.452 -9.005 -4.906 1.00 90.62 262 LEU A O 1
ATOM 2028 N N . SER A 1 263 ? 22.460 -7.106 -3.702 1.00 86.44 263 SER A N 1
ATOM 2029 C CA . SER A 1 263 ? 23.774 -7.331 -3.090 1.00 86.44 263 SER A CA 1
ATOM 2030 C C . SER A 1 263 ? 23.770 -8.584 -2.211 1.00 86.44 263 SER A C 1
ATOM 2032 O O . SER A 1 263 ? 24.739 -9.335 -2.200 1.00 86.44 263 SER A O 1
ATOM 2034 N N . LYS A 1 264 ? 22.660 -8.849 -1.513 1.00 86.31 264 LYS A N 1
ATOM 2035 C CA . LYS A 1 264 ? 22.450 -10.058 -0.706 1.00 86.31 264 LYS A CA 1
ATOM 2036 C C . LYS A 1 264 ? 22.257 -11.313 -1.564 1.00 86.31 264 LYS A C 1
ATOM 2038 O O . LYS A 1 264 ? 22.779 -12.363 -1.210 1.00 86.31 264 LYS A O 1
ATOM 2043 N N . GLN A 1 265 ? 21.510 -11.216 -2.663 1.00 85.00 265 GLN A N 1
ATOM 2044 C CA . GLN A 1 265 ? 21.190 -12.355 -3.531 1.00 85.00 265 GLN A CA 1
ATOM 2045 C C . GLN A 1 265 ? 22.385 -12.805 -4.381 1.00 85.00 265 GLN A C 1
ATOM 2047 O O . GLN A 1 265 ? 22.516 -13.993 -4.668 1.00 85.00 265 GLN A O 1
ATOM 2052 N N . LEU A 1 266 ? 23.240 -11.865 -4.795 1.00 82.00 266 LEU A N 1
ATOM 2053 C CA . LEU A 1 266 ? 24.330 -12.119 -5.742 1.00 82.00 266 LEU A CA 1
ATOM 2054 C C . LEU A 1 266 ? 25.726 -11.970 -5.133 1.00 82.00 266 LEU A C 1
ATOM 2056 O O . LEU A 1 266 ? 26.702 -12.404 -5.741 1.00 82.00 266 LEU A O 1
ATOM 2060 N N . GLY A 1 267 ? 25.843 -11.380 -3.945 1.00 71.50 267 GLY A N 1
ATOM 2061 C CA . GLY A 1 267 ? 27.108 -11.300 -3.224 1.00 71.50 267 GLY A CA 1
ATOM 2062 C C . GLY A 1 267 ? 27.591 -12.668 -2.720 1.00 71.50 267 GLY A C 1
ATOM 2063 O O . GLY A 1 267 ? 26.803 -13.611 -2.603 1.00 71.50 267 GLY A O 1
ATOM 2064 N N . PRO A 1 268 ? 28.888 -12.802 -2.384 1.00 67.25 268 PRO A N 1
ATOM 2065 C CA . PRO A 1 268 ? 29.406 -14.014 -1.761 1.00 67.25 268 PRO A CA 1
ATOM 2066 C C . PRO A 1 268 ? 28.641 -14.367 -0.465 1.00 67.25 268 PRO A C 1
ATOM 2068 O O . PRO A 1 268 ? 28.205 -13.472 0.272 1.00 67.25 268 PRO A O 1
ATOM 2071 N N . PRO A 1 269 ? 28.495 -15.660 -0.124 1.00 62.12 269 PRO A N 1
ATOM 2072 C CA . PRO A 1 269 ? 27.910 -16.059 1.153 1.00 62.12 269 PRO A CA 1
ATOM 2073 C C . PRO A 1 269 ? 28.700 -15.468 2.333 1.00 62.12 269 PRO A C 1
ATOM 2075 O O . PRO A 1 269 ? 29.919 -15.604 2.397 1.00 62.12 269 PRO A O 1
ATOM 2078 N N . GLY A 1 270 ? 28.013 -14.828 3.286 1.00 60.16 270 GLY A N 1
ATOM 2079 C CA . GLY A 1 270 ? 28.624 -14.297 4.515 1.00 60.16 270 GLY A CA 1
ATOM 2080 C C . GLY A 1 270 ? 29.256 -12.904 4.403 1.00 60.16 270 GLY A C 1
ATOM 2081 O O . GLY A 1 270 ? 29.748 -12.379 5.403 1.00 60.16 270 GLY A O 1
ATOM 2082 N N . THR A 1 271 ? 29.221 -12.267 3.231 1.00 58.31 271 THR A N 1
ATOM 2083 C CA . THR A 1 271 ? 29.657 -10.870 3.091 1.00 58.31 271 THR A CA 1
ATOM 2084 C C . THR A 1 271 ? 28.593 -9.901 3.605 1.00 58.31 271 THR A C 1
ATOM 2086 O O . THR A 1 271 ? 27.413 -10.018 3.281 1.00 58.31 271 THR A O 1
ATOM 2089 N N . ASN A 1 272 ? 29.007 -8.909 4.398 1.00 53.56 272 ASN A N 1
ATOM 2090 C CA . ASN A 1 272 ? 28.118 -7.838 4.845 1.00 53.56 272 ASN A CA 1
ATOM 2091 C C . ASN A 1 272 ? 27.673 -7.003 3.621 1.00 53.56 272 ASN A C 1
ATOM 2093 O O . ASN A 1 272 ? 28.549 -6.429 2.968 1.00 53.56 272 ASN A O 1
ATOM 2097 N N . PRO A 1 273 ? 26.364 -6.881 3.320 1.00 52.44 273 PRO A N 1
ATOM 2098 C CA . PRO A 1 273 ? 25.864 -6.188 2.128 1.00 52.44 273 PRO A CA 1
ATOM 2099 C C . PRO A 1 273 ? 26.300 -4.715 2.044 1.00 52.44 273 PRO A C 1
ATOM 2101 O O . PRO A 1 273 ? 26.422 -4.177 0.949 1.00 52.44 273 PRO A O 1
ATOM 2104 N N . MET A 1 274 ? 26.634 -4.080 3.174 1.00 50.28 274 MET A N 1
ATOM 2105 C CA . MET A 1 274 ? 27.163 -2.708 3.218 1.00 50.28 274 MET A CA 1
ATOM 2106 C C . MET A 1 274 ? 28.646 -2.595 2.824 1.00 50.28 274 MET A C 1
ATOM 2108 O O . MET A 1 274 ? 29.128 -1.499 2.549 1.00 50.28 274 MET A O 1
ATOM 2112 N N . ARG A 1 275 ? 29.393 -3.708 2.811 1.00 44.59 275 ARG A N 1
ATOM 2113 C CA . ARG A 1 275 ? 30.843 -3.744 2.543 1.00 44.59 275 ARG A CA 1
ATOM 2114 C C . ARG A 1 275 ? 31.185 -4.161 1.103 1.00 44.59 275 ARG A C 1
ATOM 2116 O O . ARG A 1 275 ? 32.333 -4.005 0.702 1.00 44.59 275 ARG A O 1
ATOM 2123 N N . VAL A 1 276 ? 30.209 -4.635 0.317 1.00 45.53 276 VAL A N 1
ATOM 2124 C CA . VAL A 1 276 ? 30.387 -5.175 -1.054 1.00 45.53 276 VAL A CA 1
ATOM 2125 C C . VAL A 1 276 ? 29.955 -4.172 -2.131 1.00 45.53 276 VAL A C 1
ATOM 2127 O O . VAL A 1 276 ? 29.233 -4.504 -3.063 1.00 45.53 276 VAL A O 1
ATOM 2130 N N . ILE A 1 277 ? 30.381 -2.913 -2.028 1.00 50.81 277 ILE A N 1
ATOM 2131 C CA . ILE A 1 277 ? 30.152 -1.956 -3.127 1.00 50.81 277 ILE A CA 1
ATOM 2132 C C . ILE A 1 277 ? 31.203 -2.135 -4.242 1.00 50.81 277 ILE A C 1
ATOM 2134 O O . ILE A 1 277 ? 30.917 -1.821 -5.390 1.00 50.81 277 ILE A O 1
ATOM 2138 N N . ASN A 1 278 ? 32.371 -2.723 -3.944 1.00 44.28 278 ASN A N 1
ATOM 2139 C CA . ASN A 1 278 ? 33.495 -2.794 -4.891 1.00 44.28 278 ASN A CA 1
ATOM 2140 C C . ASN A 1 278 ? 33.779 -4.193 -5.481 1.00 44.28 278 ASN A C 1
ATOM 2142 O O . ASN A 1 278 ? 34.633 -4.302 -6.353 1.00 44.28 278 ASN A O 1
ATOM 2146 N N . GLU A 1 279 ? 33.092 -5.252 -5.032 1.00 51.44 279 GLU A N 1
ATOM 2147 C CA . GLU A 1 279 ? 33.354 -6.648 -5.460 1.00 51.44 279 GLU A CA 1
ATOM 2148 C C . GLU A 1 279 ? 32.079 -7.406 -5.888 1.00 51.44 279 GLU A C 1
ATOM 2150 O O . GLU A 1 279 ? 32.079 -8.630 -6.008 1.00 51.44 279 GLU A O 1
ATOM 2155 N N . SER A 1 280 ? 30.966 -6.696 -6.099 1.00 59.12 280 SER A N 1
ATOM 2156 C CA . SER A 1 280 ? 29.700 -7.316 -6.507 1.00 59.12 280 SER A CA 1
ATOM 2157 C C . SER A 1 280 ? 29.774 -7.809 -7.961 1.00 59.12 280 SER A C 1
ATOM 2159 O O . SER A 1 280 ? 30.284 -7.083 -8.814 1.00 59.12 280 SER A O 1
ATOM 2161 N N . PRO A 1 281 ? 29.211 -8.986 -8.303 1.00 71.56 281 PRO A N 1
ATOM 2162 C CA . PRO A 1 281 ? 29.054 -9.419 -9.699 1.00 71.56 281 PRO A CA 1
ATOM 2163 C C . PRO A 1 281 ? 28.027 -8.578 -10.484 1.00 71.56 281 PRO A C 1
ATOM 2165 O O . PRO A 1 281 ? 27.764 -8.852 -11.658 1.00 71.56 281 PRO A O 1
ATOM 2168 N N . VAL A 1 282 ? 27.429 -7.577 -9.830 1.00 80.19 282 VAL A N 1
ATOM 2169 C CA . VAL A 1 282 ? 26.489 -6.624 -10.410 1.00 80.19 282 VAL A CA 1
ATOM 2170 C C . VAL A 1 282 ? 27.136 -5.253 -10.507 1.00 80.19 282 VAL A C 1
ATOM 2172 O O . VAL A 1 282 ? 27.556 -4.684 -9.498 1.00 80.19 282 VAL A O 1
ATOM 2175 N N . GLU A 1 283 ? 27.134 -4.696 -11.710 1.00 86.62 283 GLU A N 1
ATOM 2176 C CA . GLU A 1 283 ? 27.534 -3.317 -11.953 1.00 86.62 283 GLU A CA 1
ATOM 2177 C C . GLU A 1 283 ? 26.304 -2.405 -11.868 1.00 86.62 283 GLU A C 1
ATOM 2179 O O . GLU A 1 283 ? 25.310 -2.604 -12.574 1.00 86.62 283 GLU A O 1
ATOM 2184 N N . PHE A 1 284 ? 26.362 -1.419 -10.969 1.00 89.94 284 PHE A N 1
ATOM 2185 C CA . PHE A 1 284 ? 25.281 -0.463 -10.744 1.00 89.94 284 PHE A CA 1
ATOM 2186 C C . PHE A 1 284 ? 25.615 0.887 -11.361 1.00 89.94 284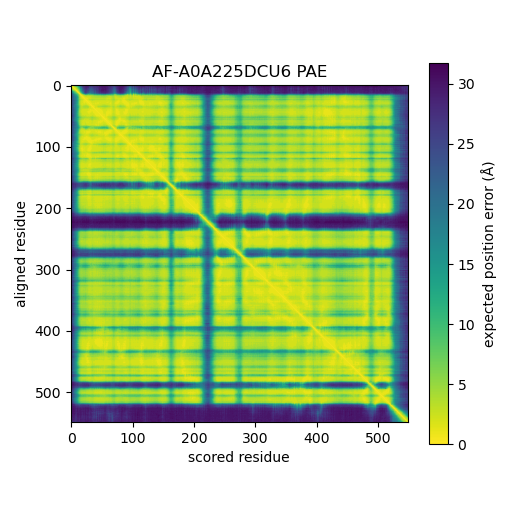 PHE A C 1
ATOM 2188 O O . PHE A 1 284 ? 26.630 1.496 -11.031 1.00 89.94 284 PHE A O 1
ATOM 2195 N N . SER A 1 285 ? 24.699 1.397 -12.175 1.00 94.94 285 SER A N 1
ATOM 2196 C CA . SER A 1 285 ? 24.680 2.797 -12.595 1.00 94.94 285 SER A CA 1
ATOM 2197 C C . SER A 1 285 ? 23.381 3.428 -12.122 1.00 94.94 285 SER A C 1
ATOM 2199 O O . SER A 1 285 ? 22.308 2.875 -12.360 1.00 94.94 285 SER A O 1
ATOM 2201 N N . SER A 1 286 ? 23.454 4.563 -11.431 1.00 95.94 286 SER A N 1
ATOM 2202 C CA . SER A 1 286 ? 22.257 5.197 -10.885 1.00 95.94 286 SER A CA 1
ATOM 2203 C C . SER A 1 286 ? 22.225 6.701 -11.055 1.00 95.94 286 SER A C 1
ATOM 2205 O O . SER A 1 286 ? 23.254 7.362 -10.925 1.00 95.94 286 SER A O 1
ATOM 2207 N N . TRP A 1 287 ? 21.019 7.225 -11.254 1.00 97.62 287 TRP A N 1
ATOM 2208 C CA . TRP A 1 287 ? 20.737 8.648 -11.358 1.00 97.62 287 TRP A CA 1
ATOM 2209 C C . TRP A 1 287 ? 19.757 9.064 -10.272 1.00 97.62 287 TRP A C 1
ATOM 2211 O O . TRP A 1 287 ? 18.653 8.532 -10.159 1.00 97.62 287 TRP A O 1
ATOM 2221 N N . GLU A 1 288 ? 20.189 10.039 -9.489 1.00 96.31 288 GLU A N 1
ATOM 2222 C CA . GLU A 1 288 ? 19.404 10.664 -8.441 1.00 96.31 288 GLU A CA 1
ATOM 2223 C C . GLU A 1 288 ? 18.770 11.940 -9.001 1.00 96.31 288 GLU A C 1
ATOM 2225 O O . GLU A 1 288 ? 19.465 12.883 -9.391 1.00 96.31 288 GLU A O 1
ATOM 2230 N N . LEU A 1 289 ? 17.443 11.949 -9.105 1.00 96.19 289 LEU A N 1
ATOM 2231 C CA . LEU A 1 289 ? 16.682 13.041 -9.698 1.00 96.19 289 LEU A CA 1
ATOM 2232 C C . LEU A 1 289 ? 16.115 13.930 -8.603 1.00 96.19 289 LEU A C 1
ATOM 2234 O O . LEU A 1 289 ? 15.536 13.460 -7.631 1.00 96.19 289 LEU A O 1
ATOM 2238 N N . ARG A 1 290 ? 16.245 15.244 -8.772 1.00 92.50 290 ARG A N 1
ATOM 2239 C CA . ARG A 1 290 ? 15.881 16.188 -7.713 1.00 92.50 290 ARG A CA 1
ATOM 2240 C C . ARG A 1 290 ? 14.374 16.303 -7.474 1.00 92.50 290 ARG A C 1
ATOM 2242 O O . ARG A 1 290 ? 13.962 16.491 -6.338 1.00 92.50 290 ARG A O 1
ATOM 2249 N N . TYR A 1 291 ? 13.578 16.250 -8.545 1.00 91.25 291 TYR A N 1
ATOM 2250 C CA . TYR A 1 291 ? 12.132 16.466 -8.481 1.00 91.25 291 TYR A CA 1
ATOM 2251 C C . TYR A 1 291 ? 11.362 15.528 -9.407 1.00 91.25 291 TYR A C 1
ATOM 2253 O O . TYR A 1 291 ? 11.723 15.352 -10.575 1.00 91.25 291 TYR A O 1
ATOM 2261 N N . SER A 1 292 ? 10.265 14.982 -8.894 1.00 90.56 292 SER A N 1
ATOM 2262 C CA . SER A 1 292 ? 9.282 14.140 -9.585 1.00 90.56 292 SER A CA 1
ATOM 2263 C C . SER A 1 292 ? 8.207 14.959 -10.308 1.00 90.56 292 SER A C 1
ATOM 2265 O O . SER A 1 292 ? 7.403 14.427 -11.078 1.00 90.56 292 SER A O 1
ATOM 2267 N N . VAL A 1 293 ? 8.195 16.278 -10.102 1.00 91.06 293 VAL A N 1
ATOM 2268 C CA . VAL A 1 293 ? 7.257 17.204 -10.741 1.00 91.06 293 VAL A CA 1
ATOM 2269 C C . VAL A 1 293 ? 7.622 17.404 -12.215 1.00 91.06 293 VAL A C 1
ATOM 2271 O O . VAL A 1 293 ? 8.773 17.662 -12.571 1.00 91.06 293 VAL A O 1
ATOM 2274 N N . GLY A 1 294 ? 6.627 17.307 -13.095 1.00 88.06 294 GLY A N 1
ATOM 2275 C CA . GLY A 1 294 ? 6.799 17.449 -14.539 1.00 88.06 294 GLY A CA 1
ATOM 2276 C C . GLY A 1 294 ? 5.470 17.629 -15.266 1.00 88.06 294 GLY A C 1
ATOM 2277 O O . GLY A 1 294 ? 4.414 17.748 -14.644 1.00 88.06 294 GLY A O 1
ATOM 2278 N N . GLY A 1 295 ? 5.518 17.649 -16.601 1.00 87.19 295 GLY A N 1
ATOM 2279 C CA . GLY A 1 295 ? 4.305 17.646 -17.418 1.00 87.19 295 GLY A CA 1
ATOM 2280 C C . GLY A 1 295 ? 3.524 16.335 -17.280 1.00 87.19 295 GLY A C 1
ATOM 2281 O O . GLY A 1 295 ? 3.963 15.388 -16.628 1.00 87.19 295 GLY A O 1
ATOM 2282 N N . PHE A 1 296 ? 2.368 16.245 -17.942 1.00 84.44 296 PHE A N 1
ATOM 2283 C CA . PHE A 1 296 ? 1.594 15.001 -17.932 1.00 84.44 296 PHE A CA 1
ATOM 2284 C C . PHE A 1 296 ? 2.362 13.856 -18.620 1.00 84.44 296 PHE A C 1
ATOM 2286 O O . PHE A 1 296 ? 2.600 12.823 -17.998 1.00 84.44 296 PHE A O 1
ATOM 2293 N N . SER A 1 297 ? 2.811 14.051 -19.865 1.00 84.12 297 SER A N 1
ATOM 2294 C CA . SER A 1 297 ? 3.508 13.006 -20.645 1.00 84.12 297 SER A CA 1
ATOM 2295 C C . SER A 1 297 ? 4.968 13.314 -20.973 1.00 84.12 297 SER A C 1
ATOM 2297 O O . SER A 1 297 ? 5.698 12.412 -21.362 1.00 84.12 297 SER A O 1
ATOM 2299 N N . ARG A 1 298 ? 5.403 14.574 -20.857 1.00 91.00 298 ARG A N 1
ATOM 2300 C CA . ARG A 1 298 ? 6.761 14.987 -21.245 1.00 91.00 298 ARG A CA 1
ATOM 2301 C C . ARG A 1 298 ? 7.706 14.921 -20.054 1.00 91.00 298 ARG A C 1
ATOM 2303 O O . ARG A 1 298 ? 7.341 15.533 -19.043 1.00 91.00 298 ARG A O 1
ATOM 2310 N N . PRO A 1 299 ? 8.876 14.264 -20.178 1.00 94.44 299 PRO A N 1
ATOM 2311 C CA . PRO A 1 299 ? 9.853 14.209 -19.100 1.00 94.44 299 PRO A CA 1
ATOM 2312 C C . PRO A 1 299 ? 10.250 15.620 -18.663 1.00 94.44 299 PRO A C 1
ATOM 2314 O O . PRO A 1 299 ? 10.285 16.549 -19.478 1.00 94.44 299 PRO A O 1
ATOM 2317 N N . ASN A 1 300 ? 10.529 15.791 -17.374 1.00 95.38 300 ASN A N 1
ATOM 2318 C CA . ASN A 1 300 ? 11.180 17.010 -16.903 1.00 95.38 300 ASN A CA 1
ATOM 2319 C C . ASN A 1 300 ? 12.670 17.025 -17.312 1.00 95.38 300 ASN A C 1
ATOM 2321 O O . ASN A 1 300 ? 13.185 16.064 -17.885 1.00 95.38 300 ASN A O 1
ATOM 2325 N N . LEU A 1 301 ? 13.368 18.132 -17.035 1.00 95.81 301 LEU A N 1
ATOM 2326 C CA . LEU A 1 301 ? 14.775 18.298 -17.419 1.00 95.81 301 LEU A CA 1
ATOM 2327 C C . LEU A 1 301 ? 15.680 17.187 -16.858 1.00 95.81 301 LEU A C 1
ATOM 2329 O O . LEU A 1 301 ? 16.519 16.663 -17.584 1.00 95.81 301 LEU A O 1
ATOM 2333 N N . TYR A 1 302 ? 15.496 16.821 -15.588 1.00 96.31 302 TYR A N 1
ATOM 2334 C CA . TYR A 1 302 ? 16.319 15.816 -14.911 1.00 96.31 302 TYR A CA 1
ATOM 2335 C C . TYR A 1 302 ? 16.047 14.408 -15.450 1.00 96.31 302 TYR A C 1
ATOM 2337 O O . TYR A 1 302 ? 16.980 13.650 -15.702 1.00 96.31 302 TYR A O 1
ATOM 2345 N N . GLU A 1 303 ? 14.776 14.081 -15.691 1.00 97.75 303 GLU A N 1
ATOM 2346 C CA . GLU A 1 303 ? 14.363 12.823 -16.318 1.00 97.75 303 GLU A CA 1
ATOM 2347 C C . GLU A 1 303 ? 14.973 12.681 -17.719 1.00 97.75 303 GLU A C 1
ATOM 2349 O O . GLU A 1 303 ? 15.547 11.641 -18.026 1.00 97.75 303 GLU A O 1
ATOM 2354 N N . ALA A 1 304 ? 14.917 13.729 -18.549 1.00 96.81 304 ALA A N 1
ATOM 2355 C CA . ALA A 1 304 ? 15.489 13.708 -19.897 1.00 96.81 304 ALA A CA 1
ATOM 2356 C C . ALA A 1 304 ? 17.016 13.496 -19.887 1.00 96.81 304 ALA A C 1
ATOM 2358 O O . ALA A 1 304 ? 17.526 12.650 -20.618 1.00 96.81 304 ALA A O 1
ATOM 2359 N N . GLN A 1 305 ? 17.740 14.199 -19.009 1.00 97.56 305 GLN A N 1
ATOM 2360 C CA . GLN A 1 305 ? 19.194 14.040 -18.855 1.00 97.56 305 GLN A CA 1
ATOM 2361 C C . GLN A 1 305 ? 19.585 12.630 -18.389 1.00 97.56 305 GLN A C 1
ATOM 2363 O O . GLN A 1 305 ? 20.579 12.063 -18.854 1.00 97.56 305 GLN A O 1
ATOM 2368 N N . ALA A 1 306 ? 18.804 12.045 -17.479 1.00 97.94 306 ALA A N 1
ATOM 2369 C CA . ALA A 1 306 ? 19.027 10.682 -17.013 1.00 97.94 306 ALA A CA 1
ATOM 2370 C C . ALA A 1 306 ? 18.740 9.645 -18.105 1.00 97.94 306 ALA A C 1
ATOM 2372 O O . ALA A 1 306 ? 19.494 8.685 -18.230 1.00 97.94 306 ALA A O 1
ATOM 2373 N N . VAL A 1 307 ? 17.720 9.859 -18.944 1.00 98.25 307 VAL A N 1
ATOM 2374 C CA . VAL A 1 307 ? 17.462 9.023 -20.128 1.00 98.25 307 VAL A CA 1
ATOM 2375 C C . VAL A 1 307 ? 18.649 9.049 -21.093 1.00 98.25 307 VAL A C 1
ATOM 2377 O O . VAL A 1 307 ? 19.125 7.988 -21.494 1.00 98.25 307 VAL A O 1
ATOM 2380 N N . GLU A 1 308 ? 19.168 10.232 -21.433 1.00 98.06 308 GLU A N 1
ATOM 2381 C CA . GLU A 1 308 ? 20.340 10.369 -22.312 1.00 98.06 308 GLU A CA 1
ATOM 2382 C C . GLU A 1 308 ? 21.567 9.641 -21.743 1.00 98.06 308 GLU A C 1
ATOM 2384 O O . GLU A 1 308 ? 22.230 8.874 -22.446 1.00 98.06 308 GLU A O 1
ATOM 2389 N N . SER A 1 309 ? 21.829 9.832 -20.449 1.00 98.00 309 SER A N 1
ATOM 2390 C CA . SER A 1 309 ? 22.951 9.202 -19.748 1.00 98.00 309 SER A CA 1
ATOM 2391 C C . SER A 1 309 ? 22.807 7.679 -19.680 1.00 98.00 309 SER A C 1
ATOM 2393 O O . SER A 1 309 ? 23.768 6.953 -19.932 1.00 98.00 309 SER A O 1
ATOM 2395 N N . LEU A 1 310 ? 21.602 7.178 -19.397 1.00 97.94 310 LEU A N 1
ATOM 2396 C CA . LEU A 1 310 ? 21.311 5.747 -19.351 1.00 97.94 310 LEU A CA 1
ATOM 2397 C C . LEU A 1 310 ? 21.521 5.099 -20.714 1.00 97.94 310 LEU A C 1
ATOM 2399 O O . LEU A 1 310 ? 22.182 4.066 -20.804 1.00 97.94 310 LEU A O 1
ATOM 2403 N N . LEU A 1 311 ? 21.004 5.705 -21.784 1.00 97.38 311 LEU A N 1
ATOM 2404 C CA . LEU A 1 311 ? 21.195 5.194 -23.141 1.00 97.38 311 LEU A CA 1
ATOM 2405 C C . LEU A 1 311 ? 22.674 5.199 -23.542 1.00 97.38 311 LEU A C 1
ATOM 2407 O O . LEU A 1 311 ? 23.132 4.261 -24.197 1.00 97.38 311 LEU A O 1
ATOM 2411 N N . HIS A 1 312 ? 23.429 6.219 -23.126 1.00 97.00 312 HIS A N 1
ATOM 2412 C CA . HIS A 1 312 ? 24.871 6.270 -23.340 1.00 97.00 312 HIS A CA 1
ATOM 2413 C C . HIS A 1 312 ? 25.593 5.098 -22.661 1.00 97.00 312 HIS A C 1
ATOM 2415 O O . HIS A 1 312 ? 26.363 4.408 -23.329 1.00 97.00 312 HIS A O 1
ATOM 2421 N N . GLU A 1 313 ? 25.312 4.822 -21.383 1.00 95.62 313 GLU A N 1
ATOM 2422 C CA . GLU A 1 313 ? 25.902 3.678 -20.672 1.00 95.62 313 GLU A CA 1
ATOM 2423 C C . GLU A 1 313 ? 25.461 2.340 -21.269 1.00 95.62 313 GLU A C 1
ATOM 2425 O O . GLU A 1 313 ? 26.292 1.487 -21.574 1.00 95.62 313 GLU A O 1
ATOM 2430 N N . LEU A 1 314 ? 24.167 2.170 -21.549 1.00 94.38 314 LEU A N 1
ATOM 2431 C CA . LEU A 1 314 ? 23.639 0.944 -22.142 1.00 94.38 314 LEU A CA 1
ATOM 2432 C C . LEU A 1 314 ? 24.291 0.631 -23.501 1.00 94.38 314 LEU A C 1
ATOM 2434 O O . LEU A 1 314 ? 24.517 -0.536 -23.825 1.00 94.38 314 LEU A O 1
ATOM 2438 N N . ASN A 1 315 ? 24.625 1.641 -24.305 1.00 93.94 315 ASN A N 1
ATOM 2439 C CA . ASN A 1 315 ? 25.291 1.452 -25.598 1.00 93.94 315 ASN A CA 1
ATOM 2440 C C . ASN A 1 315 ? 26.759 1.014 -25.492 1.00 93.94 315 ASN A C 1
ATOM 2442 O O . ASN A 1 315 ? 27.282 0.471 -26.464 1.00 93.94 315 ASN A O 1
ATOM 2446 N N . LYS A 1 316 ? 27.410 1.193 -24.337 1.00 92.69 316 LYS A N 1
ATOM 2447 C CA . LYS A 1 316 ? 28.760 0.661 -24.079 1.00 92.69 316 LYS A CA 1
ATOM 2448 C C . LYS A 1 316 ? 28.747 -0.832 -23.760 1.00 92.69 316 LYS A C 1
ATOM 2450 O O . LYS A 1 316 ? 29.767 -1.501 -23.906 1.00 92.69 316 LYS A O 1
ATOM 2455 N N . LEU A 1 317 ? 27.603 -1.350 -23.315 1.00 90.44 317 LEU A N 1
ATOM 2456 C CA . LEU A 1 317 ? 27.470 -2.738 -22.895 1.00 90.44 317 LEU A CA 1
ATOM 2457 C C . LEU A 1 317 ? 27.378 -3.682 -24.095 1.00 90.44 317 LEU A C 1
ATOM 2459 O O . LEU A 1 317 ? 26.775 -3.321 -25.114 1.00 90.44 317 LEU A O 1
ATOM 2463 N N . PRO A 1 318 ? 27.884 -4.925 -23.970 1.00 88.00 318 PRO A N 1
ATOM 2464 C CA . PRO A 1 318 ? 27.612 -5.954 -24.963 1.00 88.00 318 PRO A CA 1
ATOM 2465 C C . PRO A 1 318 ? 26.094 -6.160 -25.127 1.00 88.00 318 PRO A C 1
ATOM 2467 O O . PRO A 1 318 ? 25.314 -5.791 -24.242 1.00 88.00 318 PRO A O 1
ATOM 2470 N N . PRO A 1 319 ? 25.636 -6.760 -26.241 1.00 86.19 319 PRO A N 1
ATOM 2471 C CA . PRO A 1 319 ? 24.236 -7.131 -26.407 1.00 86.19 319 PRO A CA 1
ATOM 2472 C C . PRO A 1 319 ? 23.762 -8.031 -25.258 1.00 86.19 319 PRO A C 1
ATOM 2474 O O . PRO A 1 319 ? 24.057 -9.225 -25.206 1.00 86.19 319 PRO A O 1
ATOM 2477 N N . GLN A 1 320 ? 23.031 -7.434 -24.322 1.00 87.06 320 GLN A N 1
ATOM 2478 C CA . GLN A 1 320 ? 22.499 -8.083 -23.133 1.00 87.06 320 GLN A CA 1
ATOM 2479 C C . GLN A 1 320 ? 21.194 -7.419 -22.701 1.00 87.06 320 GLN A C 1
ATOM 2481 O O . GLN A 1 320 ? 20.900 -6.281 -23.087 1.00 87.06 320 GLN A O 1
ATOM 2486 N N . ARG A 1 321 ? 20.433 -8.153 -21.893 1.00 91.81 321 ARG A N 1
ATOM 2487 C CA . ARG A 1 321 ? 19.316 -7.640 -21.107 1.00 91.81 321 ARG A CA 1
ATOM 2488 C C . ARG A 1 321 ? 19.845 -7.140 -19.766 1.00 91.81 321 ARG A C 1
ATOM 2490 O O . ARG A 1 321 ? 20.586 -7.860 -19.102 1.00 91.81 321 ARG A O 1
ATOM 2497 N N . SER A 1 322 ? 19.435 -5.943 -19.378 1.00 95.38 322 SER A N 1
ATOM 2498 C CA . SER A 1 322 ? 19.756 -5.292 -18.110 1.00 95.38 322 SER A CA 1
ATOM 2499 C C . SER A 1 322 ? 18.480 -5.006 -17.322 1.00 95.38 322 SER A C 1
ATOM 2501 O O . SER A 1 322 ? 17.384 -4.933 -17.887 1.00 95.38 322 SER A O 1
ATOM 2503 N N . LEU A 1 323 ? 18.626 -4.831 -16.012 1.00 97.06 323 LEU A N 1
ATOM 2504 C CA . LEU A 1 323 ? 17.525 -4.441 -15.134 1.00 97.06 323 LEU A CA 1
ATOM 2505 C C . LEU A 1 323 ? 17.468 -2.917 -15.011 1.00 97.06 323 LEU A C 1
ATOM 2507 O O . LEU A 1 323 ? 18.509 -2.283 -14.856 1.00 97.06 323 LEU A O 1
ATOM 2511 N N . LEU A 1 324 ? 16.272 -2.339 -15.024 1.00 98.38 324 LEU A N 1
ATOM 2512 C CA . LEU A 1 324 ? 16.019 -0.946 -14.668 1.00 98.38 324 LEU A CA 1
ATOM 2513 C C . LEU A 1 324 ? 15.151 -0.902 -13.406 1.00 98.38 324 LEU A C 1
ATOM 2515 O O . LEU A 1 324 ? 13.963 -1.202 -13.456 1.00 98.38 324 LEU A O 1
ATOM 2519 N N . VAL A 1 325 ? 15.731 -0.509 -12.279 1.00 98.31 325 VAL A N 1
ATOM 2520 C CA . VAL A 1 325 ? 15.006 -0.221 -11.041 1.00 98.31 325 VAL A CA 1
ATOM 2521 C C . VAL A 1 325 ? 14.413 1.182 -11.146 1.00 98.31 325 VAL A C 1
ATOM 2523 O O . VAL A 1 325 ? 15.147 2.168 -11.235 1.00 98.31 325 VAL A O 1
ATOM 2526 N N . LEU A 1 326 ? 13.082 1.257 -11.142 1.00 97.56 326 LEU A N 1
ATOM 2527 C CA . LEU A 1 326 ? 12.303 2.483 -11.318 1.00 97.56 326 LEU A CA 1
ATOM 2528 C C . LEU A 1 326 ? 11.293 2.635 -10.163 1.00 97.56 326 LEU A C 1
ATOM 2530 O O . LEU A 1 326 ? 10.085 2.482 -10.368 1.00 97.56 326 LEU A O 1
ATOM 2534 N N . PRO A 1 327 ? 11.761 2.876 -8.926 1.00 95.94 327 PRO A N 1
ATOM 2535 C CA . PRO A 1 327 ? 10.925 2.941 -7.739 1.00 95.94 327 PRO A CA 1
ATOM 2536 C C . PRO A 1 327 ? 10.216 4.293 -7.704 1.00 95.94 327 PRO A C 1
ATOM 2538 O O . PRO A 1 327 ? 10.785 5.281 -7.263 1.00 95.94 327 PRO A O 1
ATOM 2541 N N . THR A 1 328 ? 9.008 4.386 -8.244 1.00 95.25 328 THR A N 1
ATOM 2542 C CA . THR A 1 328 ? 8.251 5.643 -8.287 1.00 95.25 328 THR A CA 1
ATOM 2543 C C . THR A 1 328 ? 6.778 5.365 -8.574 1.00 95.25 328 THR A C 1
ATOM 2545 O O . THR A 1 328 ? 6.372 4.228 -8.821 1.00 95.25 328 THR A O 1
ATOM 2548 N N . VAL A 1 329 ? 5.970 6.420 -8.548 1.00 93.88 329 VAL A N 1
ATOM 2549 C CA . VAL A 1 329 ? 4.545 6.375 -8.867 1.00 93.88 329 VAL A CA 1
ATOM 2550 C C . VAL A 1 329 ? 4.285 6.445 -10.377 1.00 93.88 329 VAL A C 1
ATOM 2552 O O . VAL A 1 329 ? 5.180 6.631 -11.200 1.00 93.88 329 VAL A O 1
ATOM 2555 N N . THR A 1 330 ? 3.020 6.321 -10.776 1.00 95.06 330 THR A N 1
ATOM 2556 C CA . THR A 1 330 ? 2.609 6.201 -12.189 1.00 95.06 330 THR A CA 1
ATOM 2557 C C . THR A 1 330 ? 3.172 7.287 -13.115 1.00 95.06 330 THR A C 1
ATOM 2559 O O . THR A 1 330 ? 3.644 6.980 -14.208 1.00 95.06 330 THR A O 1
ATOM 2562 N N . GLN A 1 331 ? 3.099 8.566 -12.727 1.00 94.94 331 GLN A N 1
ATOM 2563 C CA . GLN A 1 331 ? 3.418 9.658 -13.653 1.00 94.94 331 GLN A CA 1
ATOM 2564 C C . GLN A 1 331 ? 4.916 9.748 -13.994 1.00 94.94 331 GLN A C 1
ATOM 2566 O O . GLN A 1 331 ? 5.214 9.734 -15.193 1.00 94.94 331 GLN A O 1
ATOM 2571 N N . PRO A 1 332 ? 5.858 9.805 -13.026 1.00 96.12 332 PRO A N 1
ATOM 2572 C CA . PRO A 1 332 ? 7.286 9.819 -13.345 1.00 96.12 332 PRO A CA 1
ATOM 2573 C C . PRO A 1 332 ? 7.728 8.558 -14.092 1.00 96.12 332 PRO A C 1
ATOM 2575 O O . PRO A 1 332 ? 8.417 8.670 -15.106 1.00 96.12 332 PRO A O 1
ATOM 2578 N N . ALA A 1 333 ? 7.241 7.375 -13.688 1.00 96.62 333 ALA A N 1
ATOM 2579 C CA . ALA A 1 333 ? 7.567 6.124 -14.372 1.00 96.62 333 ALA A CA 1
ATOM 2580 C C . ALA A 1 333 ? 7.147 6.151 -15.847 1.00 96.62 333 ALA A C 1
ATOM 2582 O O . ALA A 1 333 ? 7.950 5.850 -16.731 1.00 96.62 333 ALA A O 1
ATOM 2583 N N . ARG A 1 334 ? 5.909 6.576 -16.131 1.00 95.62 334 ARG A N 1
ATOM 2584 C CA . ARG A 1 334 ? 5.409 6.699 -17.504 1.00 95.62 334 ARG A CA 1
ATOM 2585 C C . ARG A 1 334 ? 6.264 7.650 -18.330 1.00 95.62 334 ARG A C 1
ATOM 2587 O O . ARG A 1 334 ? 6.637 7.303 -19.446 1.00 95.62 334 ARG A O 1
ATOM 2594 N N . ARG A 1 335 ? 6.542 8.854 -17.817 1.00 95.75 335 ARG A N 1
ATOM 2595 C CA . ARG A 1 335 ? 7.339 9.854 -18.546 1.00 95.75 335 ARG A CA 1
ATOM 2596 C C . ARG A 1 335 ? 8.725 9.323 -18.880 1.00 95.75 335 ARG A C 1
ATOM 2598 O O . ARG A 1 335 ? 9.174 9.479 -20.012 1.00 95.75 335 ARG A O 1
ATOM 2605 N N . PHE A 1 336 ? 9.366 8.677 -17.910 1.00 97.31 336 PHE A N 1
ATOM 2606 C CA . PHE A 1 336 ? 10.704 8.126 -18.061 1.00 97.31 336 PHE A CA 1
ATOM 2607 C C . PHE A 1 336 ? 10.741 6.985 -19.090 1.00 97.31 336 PHE A C 1
ATOM 2609 O O . PHE A 1 336 ? 11.535 7.018 -20.029 1.00 97.31 336 PHE A O 1
ATOM 2616 N N . LEU A 1 337 ? 9.835 6.006 -18.976 1.00 96.69 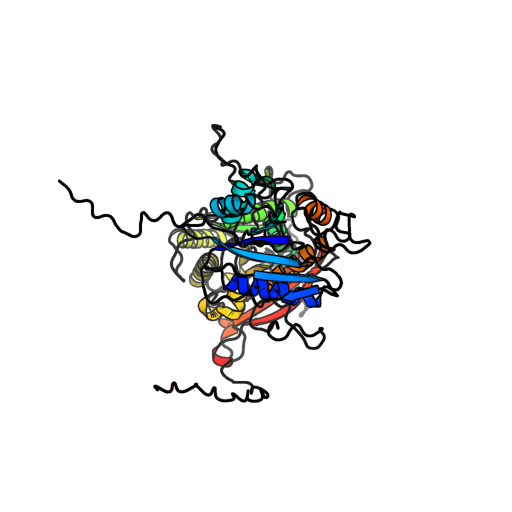337 LEU A N 1
ATOM 2617 C CA . LEU A 1 337 ? 9.765 4.866 -19.901 1.00 96.69 337 LEU A CA 1
ATOM 2618 C C . LEU A 1 337 ? 9.344 5.273 -21.318 1.00 96.69 337 LEU A C 1
ATOM 2620 O O . LEU A 1 337 ? 9.840 4.707 -22.296 1.00 96.69 337 LEU A O 1
ATOM 2624 N N . ARG A 1 338 ? 8.461 6.269 -21.439 1.00 95.19 338 ARG A N 1
ATOM 2625 C CA . ARG A 1 338 ? 8.100 6.850 -22.731 1.00 95.19 338 ARG A CA 1
ATOM 2626 C C . ARG A 1 338 ? 9.298 7.545 -23.365 1.00 95.19 338 ARG A C 1
ATOM 2628 O O . ARG A 1 338 ? 9.598 7.266 -24.513 1.00 95.19 338 ARG A O 1
ATOM 2635 N N . ALA A 1 339 ? 10.022 8.381 -22.622 1.00 96.19 339 ALA A N 1
ATOM 2636 C CA . ALA A 1 339 ? 11.211 9.056 -23.138 1.00 96.19 339 ALA A CA 1
ATOM 2637 C C . ALA A 1 339 ? 12.298 8.063 -23.596 1.00 96.19 339 ALA A C 1
ATOM 2639 O O . ALA A 1 339 ? 12.920 8.274 -24.636 1.00 96.19 339 ALA A O 1
ATOM 2640 N N . LEU A 1 340 ? 12.478 6.946 -22.878 1.00 96.44 340 LEU A N 1
ATOM 2641 C CA . LEU A 1 340 ? 13.338 5.842 -23.324 1.00 96.44 340 LEU A CA 1
ATOM 2642 C C . LEU A 1 340 ? 12.848 5.205 -24.628 1.00 96.44 340 LEU A C 1
ATOM 2644 O O . LEU A 1 340 ? 13.655 4.941 -25.517 1.00 96.44 340 LEU A O 1
ATOM 2648 N N . THR A 1 341 ? 11.543 4.949 -24.742 1.00 94.88 341 THR A N 1
ATOM 2649 C CA . THR A 1 341 ? 10.950 4.326 -25.935 1.00 94.88 341 THR A CA 1
ATOM 2650 C C . THR A 1 341 ? 11.002 5.268 -27.141 1.00 94.88 341 THR A C 1
ATOM 2652 O O . THR A 1 341 ? 11.391 4.836 -28.222 1.00 94.88 341 THR A O 1
ATOM 2655 N N . ASP A 1 342 ? 10.717 6.558 -26.953 1.00 93.88 342 ASP A N 1
ATOM 2656 C CA . ASP A 1 342 ? 10.800 7.592 -27.990 1.00 93.88 342 ASP A CA 1
ATOM 2657 C C . ASP A 1 342 ? 12.241 7.723 -28.528 1.00 93.88 342 ASP A C 1
ATOM 2659 O O . ASP A 1 342 ? 12.450 7.852 -29.735 1.00 93.88 342 ASP A O 1
ATOM 2663 N N . ALA A 1 343 ? 13.248 7.654 -27.649 1.00 95.44 343 ALA A N 1
ATOM 2664 C CA . ALA A 1 343 ? 14.659 7.731 -28.032 1.00 95.44 343 ALA A CA 1
ATOM 2665 C C . ALA A 1 343 ? 15.205 6.418 -28.630 1.00 95.44 343 ALA A C 1
ATOM 2667 O O . ALA A 1 343 ? 16.101 6.444 -29.476 1.00 95.44 343 ALA A O 1
ATOM 2668 N N . ALA A 1 344 ? 14.686 5.267 -28.198 1.00 93.94 344 ALA A N 1
ATOM 2669 C CA . ALA A 1 344 ? 15.103 3.947 -28.655 1.00 93.94 344 ALA A CA 1
ATOM 2670 C C . ALA A 1 344 ? 13.903 2.972 -28.694 1.00 93.94 344 ALA A C 1
ATOM 2672 O O . ALA A 1 344 ? 13.689 2.222 -27.744 1.00 93.94 344 ALA A O 1
ATOM 2673 N N . PRO A 1 345 ? 13.155 2.873 -29.812 1.00 90.62 345 PRO A N 1
ATOM 2674 C CA . PRO A 1 345 ? 11.893 2.112 -29.870 1.00 90.62 345 PRO A CA 1
ATOM 2675 C C . PRO A 1 345 ? 11.992 0.618 -29.528 1.00 90.62 345 PRO A C 1
ATOM 2677 O O . PRO A 1 345 ? 11.016 -0.002 -29.122 1.00 90.62 345 PRO A O 1
ATOM 2680 N N . ARG A 1 346 ? 13.182 0.020 -29.680 1.00 89.81 346 ARG A N 1
ATOM 2681 C CA . ARG A 1 346 ? 13.455 -1.399 -29.376 1.00 89.81 346 ARG A CA 1
ATOM 2682 C C . ARG A 1 346 ? 14.150 -1.608 -28.027 1.00 89.81 346 ARG A C 1
ATOM 2684 O O . ARG A 1 346 ? 14.716 -2.676 -27.785 1.00 89.81 346 ARG A O 1
ATOM 2691 N N . ILE A 1 347 ? 14.138 -0.602 -27.152 1.00 93.38 347 ILE A N 1
ATOM 2692 C CA . ILE A 1 347 ? 14.831 -0.636 -25.860 1.00 93.38 347 ILE A CA 1
ATOM 2693 C C . ILE A 1 347 ? 14.329 -1.768 -24.951 1.00 93.38 347 ILE A C 1
ATOM 2695 O O . ILE A 1 347 ? 15.130 -2.356 -24.226 1.00 93.38 347 ILE A O 1
ATOM 2699 N N . GLY A 1 348 ? 13.058 -2.170 -25.062 1.00 91.06 348 GLY A N 1
ATOM 2700 C CA . GLY A 1 348 ? 12.494 -3.309 -24.323 1.00 91.06 348 GLY A CA 1
ATOM 2701 C C . GLY A 1 348 ? 13.147 -4.670 -24.589 1.00 91.06 348 GLY A C 1
ATOM 2702 O O . GLY A 1 348 ? 13.027 -5.587 -23.780 1.00 91.06 348 GLY A O 1
ATOM 2703 N N . ASN A 1 349 ? 13.915 -4.813 -25.674 1.00 90.31 349 ASN A N 1
ATOM 2704 C CA . ASN A 1 349 ? 14.718 -6.020 -25.898 1.00 90.31 349 ASN A CA 1
ATOM 2705 C C . ASN A 1 349 ? 15.951 -6.080 -24.984 1.00 90.31 349 ASN A C 1
ATOM 2707 O O . ASN A 1 349 ? 16.478 -7.168 -24.737 1.00 90.31 349 ASN A O 1
ATOM 2711 N N . ARG A 1 350 ? 16.399 -4.919 -24.492 1.00 93.88 350 ARG A N 1
ATOM 2712 C CA . ARG A 1 350 ? 17.605 -4.736 -23.677 1.00 93.88 350 ARG A CA 1
ATOM 2713 C C . ARG A 1 350 ? 17.310 -4.358 -22.230 1.00 93.88 350 ARG A C 1
ATOM 2715 O O . ARG A 1 350 ? 18.212 -4.475 -21.412 1.00 93.88 350 ARG A O 1
ATOM 2722 N N . LEU A 1 351 ? 16.096 -3.921 -21.902 1.00 96.25 351 LEU A N 1
ATOM 2723 C CA . LEU A 1 351 ? 15.712 -3.513 -20.551 1.00 96.25 351 LEU A CA 1
ATOM 2724 C C . LEU A 1 351 ? 14.462 -4.243 -20.073 1.00 96.25 351 LEU A C 1
ATOM 2726 O O . LEU A 1 351 ? 13.530 -4.466 -20.841 1.00 96.25 351 LEU A O 1
ATOM 2730 N N . VAL A 1 352 ? 14.432 -4.526 -18.775 1.00 97.44 352 VAL A N 1
ATOM 2731 C CA . VAL A 1 352 ? 13.222 -4.861 -18.017 1.00 97.44 352 VAL A CA 1
ATOM 2732 C C . VAL A 1 352 ? 13.130 -3.887 -16.855 1.00 97.44 352 VAL A C 1
ATOM 2734 O O . VAL A 1 352 ? 14.086 -3.755 -16.091 1.00 97.44 352 VAL A O 1
ATOM 2737 N N . ALA A 1 353 ? 12.001 -3.196 -16.733 1.00 98.31 353 ALA A N 1
ATOM 2738 C CA . ALA A 1 353 ? 11.751 -2.281 -15.632 1.00 98.31 353 ALA A CA 1
ATOM 2739 C C . ALA A 1 353 ? 11.137 -3.031 -14.444 1.00 98.31 353 ALA A C 1
ATOM 2741 O O . ALA A 1 353 ? 10.205 -3.815 -14.618 1.00 98.31 353 ALA A O 1
ATOM 2742 N N . VAL A 1 354 ? 11.636 -2.762 -13.241 1.00 98.62 354 VAL A N 1
ATOM 2743 C CA . VAL A 1 354 ? 11.079 -3.254 -11.978 1.00 98.62 354 VAL A CA 1
ATOM 2744 C C . VAL A 1 354 ? 10.695 -2.094 -11.075 1.00 98.62 354 VAL A C 1
ATOM 2746 O O . VAL A 1 354 ? 11.385 -1.074 -11.025 1.00 98.62 354 VAL A O 1
ATOM 2749 N N . THR A 1 355 ? 9.603 -2.260 -10.340 1.00 97.88 355 THR A N 1
ATOM 2750 C CA . THR A 1 355 ? 9.154 -1.303 -9.328 1.00 97.88 355 THR A CA 1
ATOM 2751 C C . THR A 1 355 ? 8.380 -2.005 -8.210 1.00 97.88 355 THR A C 1
ATOM 2753 O O . THR A 1 355 ? 8.180 -3.220 -8.250 1.00 97.88 355 THR A O 1
ATOM 2756 N N . GLY A 1 356 ? 7.990 -1.243 -7.191 1.00 97.06 356 GLY A N 1
ATOM 2757 C CA . GLY A 1 356 ? 7.148 -1.703 -6.089 1.00 97.06 356 GLY A CA 1
ATOM 2758 C C . GLY A 1 356 ? 5.662 -1.612 -6.438 1.00 97.06 356 GLY A C 1
ATOM 2759 O O . GLY A 1 356 ? 5.243 -1.957 -7.539 1.00 97.06 356 GLY A O 1
ATOM 2760 N N . ASP A 1 357 ? 4.875 -1.134 -5.486 1.00 96.19 357 ASP A N 1
ATOM 2761 C CA . ASP A 1 357 ? 3.422 -0.938 -5.539 1.00 96.19 357 ASP A CA 1
ATOM 2762 C C . ASP A 1 357 ? 2.971 0.475 -5.972 1.00 96.19 357 ASP A C 1
ATOM 2764 O O . ASP A 1 357 ? 1.775 0.750 -6.055 1.00 96.19 357 ASP A O 1
ATOM 2768 N N . GLY A 1 358 ? 3.898 1.387 -6.284 1.00 95.00 358 GLY A N 1
ATOM 2769 C CA . GLY A 1 358 ? 3.591 2.787 -6.618 1.00 95.00 358 GLY A CA 1
ATOM 2770 C C . GLY A 1 358 ? 2.787 2.987 -7.914 1.00 95.00 358 GLY A C 1
ATOM 2771 O O . GLY A 1 358 ? 2.270 4.080 -8.176 1.00 95.00 358 GLY A O 1
ATOM 2772 N N . ILE A 1 359 ? 2.657 1.947 -8.742 1.00 96.25 359 ILE A N 1
ATOM 2773 C CA . ILE A 1 359 ? 1.848 1.956 -9.964 1.00 96.25 359 ILE A CA 1
ATOM 2774 C C . ILE A 1 359 ? 0.632 1.042 -9.754 1.00 96.25 359 ILE A C 1
ATOM 2776 O O . ILE A 1 359 ? 0.762 -0.177 -9.871 1.00 96.25 359 ILE A O 1
ATOM 2780 N N . PRO A 1 360 ? -0.568 1.592 -9.488 1.00 95.12 360 PRO A N 1
ATOM 2781 C CA . PRO A 1 360 ? -1.747 0.772 -9.274 1.00 95.12 360 PRO A CA 1
ATOM 2782 C C . PRO A 1 360 ? -2.138 0.072 -10.575 1.00 95.12 360 PRO A C 1
ATOM 2784 O O . PRO A 1 360 ? -2.176 0.689 -11.641 1.00 95.12 360 PRO A O 1
ATOM 2787 N N . VAL A 1 361 ? -2.546 -1.195 -10.493 1.00 95.62 361 VAL A N 1
ATOM 2788 C CA . VAL A 1 361 ? -2.937 -1.982 -11.680 1.00 95.62 361 VAL A CA 1
ATOM 2789 C C . VAL A 1 361 ? -4.071 -1.324 -12.473 1.00 95.62 361 VAL A C 1
ATOM 2791 O O . VAL A 1 361 ? -4.126 -1.441 -13.695 1.00 95.62 361 VAL A O 1
ATOM 2794 N N . ASN A 1 362 ? -4.948 -0.559 -11.814 1.00 94.19 362 ASN A N 1
ATOM 2795 C CA . ASN A 1 362 ? -5.983 0.222 -12.497 1.00 94.19 362 ASN A CA 1
ATOM 2796 C C . ASN A 1 362 ? -5.414 1.275 -13.457 1.00 94.19 362 ASN A C 1
ATOM 2798 O O . ASN A 1 362 ? -6.021 1.486 -14.502 1.00 94.19 362 ASN A O 1
ATOM 2802 N N . ALA A 1 363 ? -4.256 1.879 -13.162 1.00 94.25 363 ALA A N 1
ATOM 2803 C CA . ALA A 1 363 ? -3.608 2.823 -14.072 1.00 94.25 363 ALA A CA 1
ATOM 2804 C C . ALA A 1 363 ? -3.196 2.161 -15.394 1.00 94.25 363 ALA A C 1
ATOM 2806 O O . ALA A 1 363 ? -3.170 2.827 -16.423 1.00 94.25 363 ALA A O 1
ATOM 2807 N N . ILE A 1 364 ? -2.904 0.857 -15.364 1.00 93.19 364 ILE A N 1
ATOM 2808 C CA . ILE A 1 364 ? -2.469 0.077 -16.526 1.00 93.19 364 ILE A CA 1
ATOM 2809 C C . ILE A 1 364 ? -3.660 -0.567 -17.237 1.00 93.19 364 ILE A C 1
ATOM 2811 O O . ILE A 1 364 ? -3.755 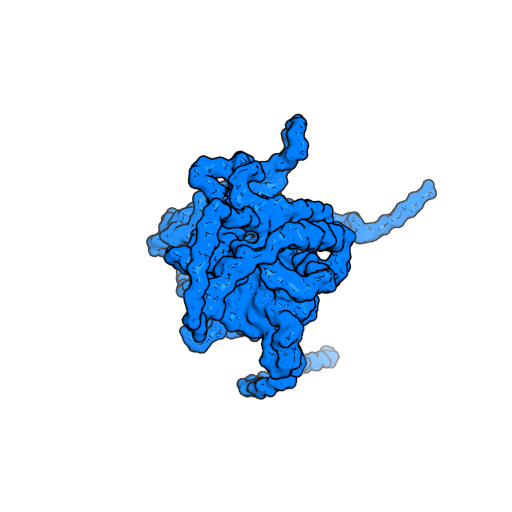-0.509 -18.459 1.00 93.19 364 ILE A O 1
ATOM 2815 N N . TYR A 1 365 ? -4.574 -1.180 -16.484 1.00 91.50 365 TYR A N 1
ATOM 2816 C CA . TYR A 1 365 ? -5.629 -2.011 -17.055 1.00 91.50 365 TYR A CA 1
ATOM 2817 C C . TYR A 1 365 ? -6.912 -1.229 -17.359 1.00 91.50 365 TYR A C 1
ATOM 2819 O O . TYR A 1 365 ? -7.367 -1.202 -18.499 1.00 91.50 365 TYR A O 1
ATOM 2827 N N . ARG A 1 366 ? -7.489 -0.560 -16.357 1.00 90.94 366 ARG A N 1
ATOM 2828 C CA . ARG A 1 366 ? -8.749 0.187 -16.504 1.00 90.94 366 ARG A CA 1
ATOM 2829 C C . ARG A 1 366 ? -8.541 1.532 -17.196 1.00 90.94 366 ARG A C 1
ATOM 2831 O O . ARG A 1 366 ? -9.300 1.895 -18.088 1.00 90.94 366 ARG A O 1
ATOM 2838 N N . ASP A 1 367 ? -7.509 2.250 -16.765 1.00 90.56 367 ASP A N 1
ATOM 2839 C CA . ASP A 1 367 ? -7.223 3.631 -17.154 1.00 90.56 367 ASP A CA 1
ATOM 2840 C C . ASP A 1 367 ? -6.063 3.719 -18.162 1.00 90.56 367 ASP A C 1
ATOM 2842 O O . ASP A 1 367 ? -5.613 4.821 -18.480 1.00 90.56 367 ASP A O 1
ATOM 2846 N N . GLY A 1 368 ? -5.587 2.576 -18.677 1.00 87.75 368 GLY A N 1
ATOM 2847 C CA . GLY A 1 368 ? -4.377 2.458 -19.499 1.00 87.75 368 GLY A CA 1
ATOM 2848 C C . GLY A 1 368 ? -4.318 3.431 -20.674 1.00 87.75 368 GLY A C 1
ATOM 2849 O O . GLY A 1 368 ? -3.281 4.028 -20.922 1.00 87.75 368 GLY A O 1
ATOM 2850 N N . GLU A 1 369 ? -5.439 3.703 -21.341 1.00 83.62 369 GLU A N 1
ATOM 2851 C CA . GLU A 1 369 ? -5.491 4.649 -22.469 1.00 83.62 369 GLU A CA 1
ATOM 2852 C C . GLU A 1 369 ? -4.965 6.054 -22.113 1.00 83.62 369 GLU A C 1
ATOM 2854 O O . GLU A 1 369 ? -4.329 6.706 -22.938 1.00 83.62 369 GLU A O 1
ATOM 2859 N N . PHE A 1 370 ? -5.204 6.518 -20.884 1.00 85.75 370 PHE A N 1
ATOM 2860 C CA . PHE A 1 370 ? -4.826 7.859 -20.433 1.00 85.75 370 PHE A CA 1
ATOM 2861 C C . PHE A 1 370 ? -3.690 7.842 -19.411 1.00 85.75 370 PHE A C 1
ATOM 2863 O O . PHE A 1 370 ? -2.791 8.683 -19.457 1.00 85.75 370 PHE A O 1
ATOM 2870 N N . ALA A 1 371 ? -3.745 6.919 -18.452 1.00 88.88 371 ALA A N 1
ATOM 2871 C CA . ALA A 1 371 ? -2.823 6.865 -17.328 1.00 88.88 371 ALA A CA 1
ATOM 2872 C C . ALA A 1 371 ? -1.533 6.110 -17.672 1.00 88.88 371 ALA A C 1
ATOM 2874 O O . ALA A 1 371 ? -0.478 6.503 -17.179 1.00 88.88 371 ALA A O 1
ATOM 2875 N N . TRP A 1 372 ? -1.579 5.115 -18.561 1.00 91.38 372 TRP A N 1
ATOM 2876 C CA . TRP A 1 372 ? -0.430 4.275 -18.907 1.00 91.38 372 TRP A CA 1
ATOM 2877 C C . TRP A 1 372 ? -0.525 3.755 -20.353 1.00 91.38 372 TRP A C 1
ATOM 2879 O O . TRP A 1 372 ? -0.858 2.584 -20.562 1.00 91.38 372 TRP A O 1
ATOM 2889 N N . PRO A 1 373 ? -0.297 4.614 -21.367 1.00 86.00 373 PRO A N 1
ATOM 2890 C CA . PRO A 1 373 ? -0.551 4.281 -22.765 1.00 86.00 373 PRO A CA 1
ATOM 2891 C C . PRO A 1 373 ? 0.434 3.209 -23.233 1.00 86.00 373 PRO A C 1
ATOM 2893 O O . PRO A 1 373 ? 1.512 3.507 -23.735 1.00 86.00 373 PRO A O 1
ATOM 2896 N N . VAL A 1 374 ? 0.064 1.941 -23.050 1.00 84.75 374 VAL A N 1
ATOM 2897 C CA . VAL A 1 374 ? 0.992 0.806 -23.154 1.00 84.75 374 VAL A CA 1
ATOM 2898 C C . VAL A 1 374 ? 1.584 0.650 -24.559 1.00 84.75 374 VAL A C 1
ATOM 2900 O O . VAL A 1 374 ? 2.671 0.114 -24.699 1.00 84.75 374 VAL A O 1
ATOM 2903 N N . ARG A 1 375 ? 0.908 1.190 -25.584 1.00 83.06 375 ARG A N 1
ATOM 2904 C CA . ARG A 1 375 ? 1.381 1.257 -26.979 1.00 83.06 375 ARG A CA 1
ATOM 2905 C C . ARG A 1 375 ? 2.594 2.160 -27.172 1.00 83.06 375 ARG A C 1
ATOM 2907 O O . ARG A 1 375 ? 3.347 1.975 -28.115 1.00 83.06 375 ARG A O 1
ATOM 2914 N N . GLU A 1 376 ? 2.741 3.173 -26.324 1.00 87.00 376 GLU A N 1
ATOM 2915 C CA . GLU A 1 376 ? 3.866 4.113 -26.368 1.00 87.00 376 GLU A CA 1
ATOM 2916 C C . GLU A 1 376 ? 5.078 3.578 -25.589 1.00 87.00 376 GLU A C 1
ATOM 2918 O O . GLU A 1 376 ? 6.084 4.270 -25.450 1.00 87.00 376 GLU A O 1
ATOM 2923 N N . LEU A 1 377 ? 4.977 2.370 -25.026 1.00 91.38 377 LEU A N 1
ATOM 2924 C CA . LEU A 1 377 ? 5.983 1.777 -24.159 1.00 91.38 377 LEU A CA 1
ATOM 2925 C C . LEU A 1 377 ? 6.465 0.468 -24.777 1.00 91.38 377 LEU A C 1
ATOM 2927 O O . LEU A 1 377 ? 5.666 -0.373 -25.162 1.00 91.38 377 LEU A O 1
ATOM 2931 N N . SER A 1 378 ? 7.780 0.270 -24.835 1.00 92.50 378 SER A N 1
ATOM 2932 C CA . SER A 1 378 ? 8.363 -0.994 -25.317 1.00 92.50 378 SER A CA 1
ATOM 2933 C C . SER A 1 378 ? 8.945 -1.860 -24.197 1.00 92.50 378 SER A C 1
ATOM 2935 O O . SER A 1 378 ? 9.178 -3.048 -24.395 1.00 92.50 378 SER A O 1
ATOM 2937 N N . VAL A 1 379 ? 9.198 -1.278 -23.021 1.00 95.75 379 VAL A N 1
ATOM 2938 C CA . VAL A 1 379 ? 9.893 -1.935 -21.905 1.00 95.75 379 VAL A CA 1
ATOM 2939 C C . VAL A 1 379 ? 8.917 -2.792 -21.090 1.00 95.75 379 VAL A C 1
ATOM 2941 O O . VAL A 1 379 ? 7.940 -2.240 -20.577 1.00 95.75 379 VAL A O 1
ATOM 2944 N N . PRO A 1 380 ? 9.172 -4.104 -20.907 1.00 96.81 380 PRO A N 1
ATOM 2945 C CA . PRO A 1 380 ? 8.422 -4.920 -19.959 1.00 96.81 380 PRO A CA 1
ATOM 2946 C C . PRO A 1 380 ? 8.511 -4.349 -18.544 1.00 96.81 380 PRO A C 1
ATOM 2948 O O . PRO A 1 380 ? 9.598 -3.979 -18.094 1.00 96.81 380 PRO A O 1
ATOM 2951 N N . LEU A 1 381 ? 7.380 -4.306 -17.842 1.00 97.88 381 LEU A N 1
ATOM 2952 C CA . LEU A 1 381 ? 7.286 -3.785 -16.479 1.00 97.88 381 LEU A CA 1
ATOM 2953 C C . LEU A 1 381 ? 6.903 -4.904 -15.514 1.00 97.88 381 LEU A C 1
ATOM 2955 O O . LEU A 1 381 ? 5.896 -5.576 -15.717 1.00 97.88 381 LEU A O 1
ATOM 2959 N N . VAL A 1 382 ? 7.671 -5.055 -14.441 1.00 98.69 382 VAL A N 1
ATOM 2960 C CA . VAL A 1 382 ? 7.366 -5.933 -13.311 1.00 98.69 382 VAL A CA 1
ATOM 2961 C C . VAL A 1 382 ? 7.075 -5.062 -12.095 1.00 98.69 382 VAL A C 1
ATOM 2963 O O . VAL A 1 382 ? 7.889 -4.213 -11.732 1.00 98.69 382 VAL A O 1
ATOM 2966 N N . LEU A 1 383 ? 5.925 -5.265 -11.465 1.00 98.25 383 LEU A N 1
ATOM 2967 C CA . LEU A 1 383 ? 5.512 -4.509 -10.284 1.00 98.25 383 LEU A CA 1
ATOM 2968 C C . LEU A 1 383 ? 4.941 -5.428 -9.206 1.00 98.25 383 LEU A C 1
ATOM 2970 O O . LEU A 1 383 ? 4.480 -6.539 -9.488 1.00 98.25 383 LEU A O 1
ATOM 2974 N N . PHE A 1 384 ? 4.975 -4.948 -7.970 1.00 98.38 384 PHE A N 1
ATOM 2975 C CA . PHE A 1 384 ? 4.446 -5.650 -6.808 1.00 98.38 384 PHE A CA 1
ATOM 2976 C C . PHE A 1 384 ? 3.005 -5.217 -6.511 1.00 98.38 384 PHE A C 1
ATOM 2978 O O . PHE A 1 384 ? 2.641 -4.066 -6.724 1.00 98.38 384 PHE A O 1
ATOM 2985 N N . THR A 1 385 ? 2.188 -6.130 -5.983 1.00 97.69 385 THR A N 1
ATOM 2986 C CA . THR A 1 385 ? 0.850 -5.818 -5.449 1.00 97.69 385 THR A CA 1
ATOM 2987 C C . THR A 1 385 ? 0.625 -6.510 -4.105 1.00 97.69 385 THR A C 1
ATOM 2989 O O . THR A 1 385 ? 1.029 -7.657 -3.889 1.00 97.69 385 THR A O 1
ATOM 2992 N N . HIS A 1 386 ? -0.048 -5.826 -3.173 1.00 96.38 386 HIS A N 1
ATOM 2993 C CA . HIS A 1 386 ? -0.220 -6.317 -1.790 1.00 96.38 386 HIS A CA 1
ATOM 2994 C C . HIS A 1 386 ? -1.240 -7.453 -1.666 1.00 96.38 386 HIS A C 1
ATOM 2996 O O . HIS A 1 386 ? -1.237 -8.206 -0.679 1.00 96.38 386 HIS A O 1
ATOM 3002 N N . ASN A 1 387 ? -2.147 -7.531 -2.641 1.00 96.56 387 ASN A N 1
ATOM 3003 C CA . ASN A 1 387 ? -3.207 -8.521 -2.784 1.00 96.56 387 ASN A CA 1
ATOM 3004 C C . ASN A 1 387 ? -3.485 -8.770 -4.268 1.00 96.56 387 ASN A C 1
ATOM 3006 O O . ASN A 1 387 ? -3.035 -8.020 -5.125 1.00 96.56 387 ASN A O 1
ATOM 3010 N N . SER A 1 388 ? -4.268 -9.810 -4.571 1.00 96.69 388 SER A N 1
ATOM 3011 C CA . SER A 1 388 ? -4.580 -10.150 -5.959 1.00 96.69 388 SER A CA 1
ATOM 3012 C C . SER A 1 388 ? -5.261 -8.972 -6.670 1.00 96.69 388 SER A C 1
ATOM 3014 O O . SER A 1 388 ? -6.325 -8.541 -6.216 1.00 96.69 388 SER A O 1
ATOM 3016 N N . PRO A 1 389 ? -4.720 -8.484 -7.799 1.00 97.06 389 PRO A N 1
ATOM 3017 C CA . PRO A 1 389 ? -5.373 -7.455 -8.604 1.00 97.06 389 PRO A CA 1
ATOM 3018 C C . PRO A 1 389 ? -6.447 -8.023 -9.545 1.00 97.06 389 PRO A C 1
ATOM 3020 O O . PRO A 1 389 ? -7.223 -7.275 -10.128 1.00 97.06 389 PRO A O 1
ATOM 3023 N N . VAL A 1 390 ? -6.516 -9.349 -9.688 1.00 96.69 390 VAL A N 1
ATOM 3024 C CA . VAL A 1 390 ? -7.422 -10.072 -10.604 1.00 96.69 390 VAL A CA 1
ATOM 3025 C C . VAL A 1 390 ? -8.289 -11.091 -9.861 1.00 96.69 390 VAL A C 1
ATOM 3027 O O . VAL A 1 390 ? -8.760 -12.076 -10.433 1.00 96.69 390 VAL A O 1
ATOM 3030 N N . GLY A 1 391 ? -8.505 -10.863 -8.567 1.00 94.25 391 GLY A N 1
ATOM 3031 C CA . GLY A 1 391 ? -9.282 -11.701 -7.658 1.00 94.25 391 GLY A CA 1
ATOM 3032 C C . GLY A 1 391 ? -10.794 -11.566 -7.841 1.00 94.25 391 GLY A C 1
ATOM 3033 O O . GLY A 1 391 ? -11.521 -11.594 -6.850 1.00 94.25 391 GLY A O 1
ATOM 3034 N N . TRP A 1 392 ? -11.254 -11.414 -9.084 1.00 93.94 392 TRP A N 1
ATOM 3035 C CA . TRP A 1 392 ? -12.656 -11.201 -9.435 1.00 93.94 392 TRP A CA 1
ATOM 3036 C C . TRP A 1 392 ? -13.566 -12.330 -8.951 1.00 93.94 392 TRP A C 1
ATOM 3038 O O . TRP A 1 392 ? -13.149 -13.483 -8.731 1.00 93.94 392 TRP A O 1
ATOM 3048 N N . ASP A 1 393 ? -14.833 -11.974 -8.795 1.00 91.44 393 ASP A N 1
ATOM 3049 C CA . ASP A 1 393 ? -15.880 -12.924 -8.480 1.00 91.44 393 ASP A CA 1
ATOM 3050 C C . ASP A 1 393 ? -16.164 -13.800 -9.701 1.00 91.44 393 ASP A C 1
ATOM 3052 O O . ASP A 1 393 ? -16.139 -13.362 -10.852 1.00 91.44 393 ASP A O 1
ATOM 3056 N N . GLY A 1 394 ? -16.368 -15.085 -9.436 1.00 82.94 394 GLY A N 1
ATOM 3057 C CA . GLY A 1 394 ? -16.617 -16.094 -10.453 1.00 82.94 394 GLY A CA 1
ATOM 3058 C C . GLY A 1 394 ? -17.765 -17.003 -10.028 1.00 82.94 394 GLY A C 1
ATOM 3059 O O . GLY A 1 394 ? -18.117 -17.024 -8.848 1.00 82.94 394 GLY A O 1
ATOM 3060 N N . PRO A 1 395 ? -18.313 -17.799 -10.957 1.00 74.31 395 PRO A N 1
ATOM 3061 C CA . PRO A 1 395 ? -19.530 -18.582 -10.726 1.00 74.31 395 PRO A CA 1
ATOM 3062 C C . PRO A 1 395 ? -19.390 -19.652 -9.630 1.00 74.31 395 PRO A C 1
ATOM 3064 O O . PRO A 1 395 ? -20.390 -20.107 -9.091 1.00 74.31 395 PRO A O 1
ATOM 3067 N N . ASN A 1 396 ? -18.159 -20.042 -9.283 1.00 74.56 396 ASN A N 1
ATOM 3068 C CA . ASN A 1 396 ? -17.871 -21.118 -8.329 1.00 74.56 396 ASN A CA 1
ATOM 3069 C C . ASN A 1 396 ? -17.589 -20.626 -6.897 1.00 74.56 396 ASN A C 1
ATOM 3071 O O . ASN A 1 396 ? -17.190 -21.424 -6.049 1.00 74.56 396 ASN A O 1
ATOM 3075 N N . LYS A 1 397 ? -17.720 -19.323 -6.621 1.00 74.69 397 LYS A N 1
ATOM 3076 C CA . LYS A 1 397 ? -17.547 -18.753 -5.276 1.00 74.69 397 LYS A CA 1
ATOM 3077 C C . LYS A 1 397 ? -18.912 -18.421 -4.679 1.00 74.69 397 LYS A C 1
ATOM 3079 O O . LYS A 1 397 ? -19.858 -18.157 -5.417 1.00 74.69 397 LYS A O 1
ATOM 3084 N N . ALA A 1 398 ? -18.999 -18.407 -3.347 1.00 75.88 398 ALA A N 1
ATOM 3085 C CA . ALA A 1 398 ? -20.162 -17.834 -2.679 1.00 75.88 398 ALA A CA 1
ATOM 3086 C 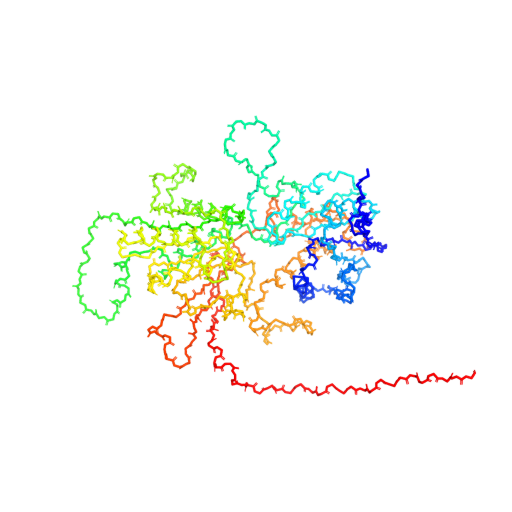C . ALA A 1 398 ? -20.373 -16.402 -3.203 1.00 75.88 398 ALA A C 1
ATOM 3088 O O . ALA A 1 398 ? -19.389 -15.656 -3.293 1.00 75.88 398 ALA A O 1
ATOM 3089 N N . PRO A 1 399 ? -21.603 -16.034 -3.600 1.00 79.88 399 PRO A N 1
ATOM 3090 C CA . PRO A 1 399 ? -21.851 -14.710 -4.137 1.00 79.88 399 PRO A CA 1
ATOM 3091 C C . PRO A 1 399 ? -21.547 -13.665 -3.054 1.00 79.88 399 PRO A C 1
ATOM 3093 O O . PRO A 1 399 ? -21.905 -13.876 -1.889 1.00 79.88 399 PRO A O 1
ATOM 3096 N N . PRO A 1 400 ? -20.871 -12.561 -3.404 1.00 85.69 400 PRO A N 1
ATOM 3097 C CA . PRO A 1 400 ? -20.689 -11.454 -2.476 1.00 85.69 400 PRO A CA 1
ATOM 3098 C C . PRO A 1 400 ? -22.042 -10.778 -2.183 1.00 85.69 400 PRO A C 1
ATOM 3100 O O . PRO A 1 400 ? -23.031 -11.042 -2.879 1.00 85.69 400 PRO A O 1
ATOM 3103 N N . PRO A 1 401 ? -22.110 -9.896 -1.171 1.00 84.44 401 PRO A N 1
ATOM 3104 C CA . PRO A 1 401 ? -23.281 -9.058 -0.960 1.00 84.44 401 PRO A CA 1
ATOM 3105 C C . PRO A 1 401 ? -23.640 -8.275 -2.241 1.00 84.44 401 PRO A C 1
ATOM 3107 O O . PRO A 1 401 ? -22.730 -7.805 -2.932 1.00 84.44 401 PRO A O 1
ATOM 3110 N N . PRO A 1 402 ? -24.936 -8.130 -2.579 1.00 87.06 402 PRO A N 1
ATOM 3111 C CA . PRO A 1 402 ? -25.351 -7.412 -3.781 1.00 87.06 402 PRO A CA 1
ATOM 3112 C C . PRO A 1 402 ? -24.812 -5.978 -3.819 1.00 87.06 402 PRO A C 1
ATOM 3114 O O . PRO A 1 402 ? -24.971 -5.238 -2.851 1.00 87.06 402 PRO A O 1
ATOM 3117 N N . GLY A 1 403 ? -24.221 -5.571 -4.943 1.00 87.12 403 GLY A N 1
ATOM 3118 C CA . GLY A 1 403 ? -23.600 -4.250 -5.113 1.00 87.12 403 GLY A CA 1
ATOM 3119 C C . GLY A 1 403 ? -22.122 -4.181 -4.709 1.00 87.12 403 GLY A C 1
ATOM 3120 O O . GLY A 1 403 ? -21.484 -3.155 -4.937 1.00 87.12 403 GLY A O 1
ATOM 3121 N N . TYR A 1 404 ? -21.574 -5.268 -4.158 1.00 90.12 404 TYR A N 1
ATOM 3122 C CA . TYR A 1 404 ? -20.179 -5.392 -3.724 1.00 90.12 404 TYR A CA 1
ATOM 3123 C C . TYR A 1 404 ? -19.383 -6.409 -4.555 1.00 90.12 404 TYR A C 1
ATOM 3125 O O . TYR A 1 404 ? -18.337 -6.922 -4.131 1.00 90.12 404 TYR A O 1
ATOM 3133 N N . GLU A 1 405 ? -19.884 -6.720 -5.750 1.00 91.62 405 GLU A N 1
ATOM 3134 C CA . GLU A 1 405 ? -19.238 -7.607 -6.701 1.00 91.62 405 GLU A CA 1
ATOM 3135 C C . GLU A 1 405 ? -17.973 -6.987 -7.309 1.00 91.62 405 GLU A C 1
ATOM 3137 O O . GLU A 1 405 ? -17.903 -5.802 -7.638 1.00 91.62 405 GLU A O 1
ATOM 3142 N N . LEU A 1 406 ? -16.959 -7.825 -7.511 1.00 92.62 406 LEU A N 1
ATOM 3143 C CA . LEU A 1 406 ? -15.693 -7.450 -8.119 1.00 92.62 406 LEU A CA 1
ATOM 3144 C C . LEU A 1 406 ? -15.581 -8.039 -9.521 1.00 92.62 406 LEU A C 1
ATOM 3146 O O . LEU A 1 406 ? -15.344 -9.238 -9.686 1.00 92.62 406 LEU A O 1
ATOM 3150 N N . TYR A 1 407 ? -15.676 -7.171 -10.526 1.00 91.25 407 TYR A N 1
ATOM 3151 C CA . TYR A 1 407 ? -15.629 -7.540 -11.939 1.00 91.25 407 TYR A CA 1
ATOM 3152 C C . TYR A 1 407 ? -14.561 -6.760 -12.721 1.00 91.25 407 TYR A C 1
ATOM 3154 O O . TYR A 1 407 ? -14.248 -5.610 -12.380 1.00 91.25 407 TYR A O 1
ATOM 3162 N N . PRO A 1 408 ? -14.011 -7.349 -13.802 1.00 90.50 408 PRO A N 1
ATOM 3163 C CA . PRO A 1 408 ? -13.173 -6.608 -14.736 1.00 90.50 408 PRO A CA 1
ATOM 3164 C C . PRO A 1 408 ? -13.965 -5.448 -15.378 1.00 90.50 408 PRO A C 1
ATOM 3166 O O . PRO A 1 408 ? -15.183 -5.549 -15.527 1.00 90.50 408 PRO A O 1
ATOM 3169 N N . PRO A 1 409 ? -13.297 -4.353 -15.784 1.00 89.06 409 PRO A N 1
ATOM 3170 C CA . PRO A 1 409 ? -11.845 -4.173 -15.831 1.00 89.06 409 PRO A CA 1
ATOM 3171 C C . PRO A 1 409 ? -11.225 -3.565 -14.554 1.00 89.06 409 PRO A C 1
ATOM 3173 O O . PRO A 1 409 ? -10.086 -3.113 -14.591 1.00 89.06 409 PRO A O 1
ATOM 3176 N N . ASN A 1 410 ? -11.929 -3.523 -13.417 1.00 91.25 410 ASN A N 1
ATOM 3177 C CA . ASN A 1 410 ? -11.372 -2.943 -12.189 1.00 91.25 410 ASN A CA 1
ATOM 3178 C C . ASN A 1 410 ? -10.450 -3.933 -11.462 1.00 91.25 410 ASN A C 1
ATOM 3180 O O . ASN A 1 410 ? -10.829 -5.080 -11.234 1.00 91.25 410 ASN A O 1
ATOM 3184 N N . SER A 1 411 ? -9.269 -3.483 -11.039 1.00 94.50 411 SER A N 1
ATOM 3185 C CA . SER A 1 411 ? -8.412 -4.227 -10.112 1.00 94.50 411 SER A CA 1
ATOM 3186 C C . SER A 1 411 ? -9.123 -4.456 -8.779 1.00 94.50 411 SER A C 1
ATOM 3188 O O . SER A 1 411 ? -9.815 -3.574 -8.268 1.00 94.50 411 SER A O 1
ATOM 3190 N N . THR A 1 412 ? -8.909 -5.635 -8.199 1.00 96.44 412 THR A N 1
ATOM 3191 C CA . THR A 1 412 ? -9.459 -6.029 -6.894 1.00 96.44 412 THR A CA 1
ATOM 3192 C C . THR A 1 412 ? -8.529 -5.749 -5.718 1.00 96.44 412 THR A C 1
ATOM 3194 O O . THR A 1 412 ? -8.924 -5.968 -4.577 1.00 96.44 412 THR A O 1
ATOM 3197 N N . GLU A 1 413 ? -7.303 -5.293 -5.977 1.00 95.56 413 GLU A N 1
ATOM 3198 C CA . GLU A 1 413 ? -6.225 -5.224 -4.986 1.00 95.56 413 GLU A CA 1
ATOM 3199 C C . GLU A 1 413 ? -6.621 -4.466 -3.713 1.00 95.56 413 GLU A C 1
ATOM 3201 O O . GLU A 1 413 ? -6.545 -5.025 -2.621 1.00 95.56 413 GLU A O 1
ATOM 3206 N N . GLU A 1 414 ? -7.075 -3.218 -3.848 1.00 94.44 414 GLU A N 1
ATOM 3207 C CA . GLU A 1 414 ? -7.378 -2.356 -2.699 1.00 94.44 414 GLU A CA 1
ATOM 3208 C C . GLU A 1 414 ? -8.575 -2.867 -1.890 1.00 94.44 414 GLU A C 1
ATOM 3210 O O . GLU A 1 414 ? -8.536 -2.901 -0.662 1.00 94.44 414 GLU A O 1
ATOM 3215 N N . VAL A 1 415 ? -9.624 -3.341 -2.568 1.00 96.50 415 VAL A N 1
ATOM 3216 C CA . VAL A 1 415 ? -10.796 -3.916 -1.892 1.00 96.50 415 VAL A CA 1
ATOM 3217 C C . VAL A 1 415 ? -10.401 -5.172 -1.115 1.00 96.50 415 VAL A C 1
ATOM 3219 O O . VAL A 1 415 ? -10.803 -5.349 0.034 1.00 96.50 415 VAL A O 1
ATOM 3222 N N . LEU A 1 416 ? -9.587 -6.049 -1.711 1.00 96.50 416 LEU A N 1
ATOM 3223 C CA . LEU A 1 416 ? -9.109 -7.255 -1.034 1.00 96.50 416 LEU A CA 1
ATOM 3224 C C . LEU A 1 416 ? -8.111 -6.935 0.086 1.00 96.50 416 LEU A C 1
ATOM 3226 O O . LEU A 1 416 ? -8.084 -7.654 1.085 1.00 96.50 416 LEU A O 1
ATOM 3230 N N . HIS A 1 417 ? -7.344 -5.848 -0.038 1.00 96.44 417 HIS A N 1
ATOM 3231 C CA . HIS A 1 417 ? -6.506 -5.329 1.039 1.00 96.44 417 HIS A CA 1
ATOM 3232 C C . HIS A 1 417 ? -7.350 -4.924 2.250 1.00 96.44 417 HIS A C 1
ATOM 3234 O O . HIS A 1 417 ? -7.128 -5.444 3.345 1.00 96.44 417 HIS A O 1
ATOM 3240 N N . PHE A 1 418 ? -8.374 -4.091 2.055 1.00 97.62 418 PHE A N 1
ATOM 3241 C CA . PHE A 1 418 ? -9.254 -3.681 3.149 1.00 97.62 418 PHE A CA 1
ATOM 3242 C C . PHE A 1 418 ? -10.101 -4.831 3.693 1.00 97.62 418 PHE A C 1
ATOM 3244 O O . PHE A 1 418 ? -10.282 -4.930 4.901 1.00 97.62 418 PHE A O 1
ATOM 3251 N N . SER A 1 419 ? -10.532 -5.769 2.848 1.00 97.06 419 SER A N 1
ATOM 3252 C CA . SER A 1 419 ? -11.212 -6.984 3.310 1.00 97.06 419 SER A CA 1
ATOM 3253 C C . SER A 1 419 ? -10.328 -7.832 4.224 1.00 97.06 419 SER A C 1
ATOM 3255 O O . SER A 1 419 ? -10.782 -8.333 5.255 1.00 97.06 419 SER A O 1
ATOM 3257 N N . ARG A 1 420 ? -9.035 -7.953 3.899 1.00 96.38 420 ARG A N 1
ATOM 3258 C CA . ARG A 1 420 ? -8.064 -8.657 4.740 1.00 96.38 420 ARG A CA 1
ATOM 3259 C C . ARG A 1 420 ? -7.787 -7.917 6.047 1.00 96.38 420 ARG A C 1
ATOM 3261 O O . ARG A 1 420 ? -7.758 -8.573 7.086 1.00 96.38 420 ARG A O 1
ATOM 3268 N N . LEU A 1 421 ? -7.636 -6.593 6.004 1.00 97.31 421 LEU A N 1
ATOM 3269 C CA . LEU A 1 421 ? -7.509 -5.759 7.201 1.00 97.31 421 LEU A CA 1
ATOM 3270 C C . LEU A 1 421 ? -8.711 -5.957 8.126 1.00 97.31 421 LEU A C 1
ATOM 3272 O O . LEU A 1 421 ? -8.533 -6.347 9.279 1.00 97.31 421 LEU A O 1
ATOM 3276 N N . THR A 1 422 ? -9.930 -5.784 7.607 1.00 97.88 422 THR A N 1
ATOM 3277 C CA . THR A 1 422 ? -11.167 -5.959 8.376 1.00 97.88 422 THR A CA 1
ATOM 3278 C C . THR A 1 422 ? -11.262 -7.354 8.961 1.00 97.88 422 THR A C 1
ATOM 3280 O O . THR A 1 422 ? -11.648 -7.498 10.115 1.00 97.88 422 THR A O 1
ATOM 3283 N N . ARG A 1 423 ? -10.872 -8.391 8.214 1.00 96.50 423 ARG A N 1
ATOM 3284 C CA . ARG A 1 423 ? -10.887 -9.758 8.731 1.00 96.50 423 ARG A CA 1
ATOM 3285 C C . ARG A 1 423 ? -9.965 -9.930 9.940 1.00 96.50 423 ARG A C 1
ATOM 3287 O O . ARG A 1 423 ? -10.400 -10.445 10.966 1.00 96.50 423 ARG A O 1
ATOM 3294 N N . VAL A 1 424 ? -8.710 -9.499 9.824 1.00 96.62 424 VAL A N 1
ATOM 3295 C CA . VAL A 1 424 ? -7.720 -9.608 10.910 1.00 96.62 424 VAL A CA 1
ATOM 3296 C C . VAL A 1 424 ? -8.169 -8.807 12.134 1.00 96.62 424 VAL A C 1
ATOM 3298 O O . VAL A 1 424 ? -8.084 -9.313 13.253 1.00 96.62 424 VAL A O 1
ATOM 3301 N N . VAL A 1 425 ? -8.699 -7.600 11.918 1.00 97.56 425 VAL A N 1
ATOM 3302 C CA . VAL A 1 425 ? -9.264 -6.743 12.969 1.00 97.56 425 VAL A CA 1
ATOM 3303 C C . VAL A 1 425 ? -10.473 -7.399 13.633 1.00 97.56 425 VAL A C 1
ATOM 3305 O O . VAL A 1 425 ? -10.504 -7.511 14.852 1.00 97.56 425 VAL A O 1
ATOM 3308 N N . ALA A 1 426 ? -11.451 -7.880 12.865 1.00 96.88 426 ALA A N 1
ATOM 3309 C CA . ALA A 1 426 ? -12.676 -8.464 13.403 1.00 96.88 426 ALA A CA 1
ATOM 3310 C C . ALA A 1 426 ? -12.401 -9.742 14.210 1.00 96.88 426 ALA A C 1
ATOM 3312 O O . ALA A 1 426 ? -12.956 -9.905 15.293 1.00 96.88 426 ALA A O 1
ATOM 3313 N N . GLU A 1 427 ? -11.512 -10.621 13.739 1.00 95.00 427 GLU A N 1
ATOM 3314 C CA . GLU A 1 427 ? -11.080 -11.821 14.480 1.00 95.00 427 GLU A CA 1
ATOM 3315 C C . GLU A 1 427 ? -10.355 -11.469 15.797 1.00 95.00 427 GLU A C 1
ATOM 3317 O O . GLU A 1 427 ? -10.439 -12.202 16.789 1.00 95.00 427 GLU A O 1
ATOM 3322 N N . ALA A 1 428 ? -9.639 -10.341 15.829 1.00 96.19 428 ALA A N 1
ATOM 3323 C CA . ALA A 1 428 ? -8.979 -9.863 17.037 1.00 96.19 428 ALA A CA 1
ATOM 3324 C C . ALA A 1 428 ? -9.971 -9.183 17.998 1.00 96.19 428 ALA A C 1
ATOM 3326 O O . ALA A 1 428 ? -9.957 -9.482 19.187 1.00 96.19 428 ALA A O 1
ATOM 3327 N N . CYS A 1 429 ? -10.878 -8.344 17.500 1.00 97.00 429 CYS A N 1
ATOM 3328 C CA . CYS A 1 429 ? -11.880 -7.641 18.303 1.00 97.00 429 CYS A CA 1
ATOM 3329 C C . CYS A 1 429 ? -12.978 -8.564 18.853 1.00 97.00 429 CYS A C 1
ATOM 3331 O O . CYS A 1 429 ? -13.476 -8.326 19.951 1.00 97.00 429 CYS A O 1
ATOM 3333 N N . TYR A 1 430 ? -13.342 -9.621 18.123 1.00 96.31 430 TYR A N 1
ATOM 3334 C CA . TYR A 1 430 ? -14.371 -10.587 18.510 1.00 96.31 430 TYR A CA 1
ATOM 3335 C C . TYR A 1 430 ? -13.753 -11.966 18.782 1.00 96.31 430 TYR A C 1
ATOM 3337 O O . TYR A 1 430 ? -13.915 -12.886 17.974 1.00 96.31 430 TYR A O 1
ATOM 3345 N N . PRO A 1 431 ? -13.070 -12.153 19.929 1.00 91.81 431 PRO A N 1
ATOM 3346 C CA . PRO A 1 431 ? -12.345 -13.384 20.225 1.00 91.81 431 PRO A CA 1
ATOM 3347 C C . PRO A 1 431 ? -13.276 -14.591 20.234 1.00 91.81 431 PRO A C 1
ATOM 3349 O O . PRO A 1 431 ? -14.347 -14.542 20.845 1.00 91.81 431 PRO A O 1
ATOM 3352 N N . ARG A 1 432 ? -12.882 -15.681 19.577 1.00 87.50 432 ARG A N 1
ATOM 3353 C CA . ARG A 1 432 ? -13.539 -16.989 19.695 1.00 87.50 432 ARG A CA 1
ATOM 3354 C C . ARG A 1 432 ? -12.695 -17.899 20.595 1.00 87.50 432 ARG A C 1
ATOM 3356 O O . ARG A 1 432 ? -11.482 -17.697 20.676 1.00 87.50 432 ARG A O 1
ATOM 3363 N N . PRO A 1 433 ? -13.301 -18.892 21.268 1.00 83.62 433 PRO A N 1
ATOM 3364 C CA . PRO A 1 433 ? -12.541 -19.863 22.050 1.00 83.62 433 PRO A CA 1
ATOM 3365 C C . PRO A 1 433 ? -11.452 -20.532 21.198 1.00 83.62 433 PRO A C 1
ATOM 3367 O O . PRO A 1 433 ? -11.751 -21.046 20.122 1.00 83.62 433 PRO A O 1
ATOM 3370 N N . GLY A 1 434 ? -10.203 -20.515 21.673 1.00 80.38 434 GLY A N 1
ATOM 3371 C CA . GLY A 1 434 ? -9.046 -21.097 20.978 1.00 80.38 434 GLY A CA 1
ATOM 3372 C C . GLY A 1 434 ? -8.361 -20.196 19.937 1.00 80.38 434 GLY A C 1
ATOM 3373 O O . GLY A 1 434 ? -7.295 -20.562 19.440 1.00 80.38 434 GLY A O 1
ATOM 3374 N N . ASP A 1 435 ? -8.913 -19.017 19.634 1.00 79.94 435 ASP A N 1
ATOM 3375 C CA . ASP A 1 435 ? -8.282 -18.051 18.730 1.00 79.94 435 ASP A CA 1
ATOM 3376 C C . ASP A 1 435 ? -7.358 -17.114 19.521 1.00 79.94 435 ASP A C 1
ATOM 3378 O O . ASP A 1 435 ? -7.797 -16.069 20.009 1.00 79.94 435 ASP A O 1
ATOM 3382 N N . GLY A 1 436 ? -6.073 -17.462 19.623 1.00 82.94 436 GLY A N 1
ATOM 3383 C CA . GLY A 1 436 ? -5.047 -16.642 20.276 1.00 82.94 436 GLY A CA 1
ATOM 3384 C C . GLY A 1 436 ? -5.220 -16.479 21.797 1.00 82.94 436 GLY A C 1
ATOM 3385 O O . GLY A 1 436 ? -5.888 -17.301 22.427 1.00 82.94 436 GLY A O 1
ATOM 3386 N N . PRO A 1 437 ? -4.606 -15.452 22.417 1.00 87.44 437 PRO A N 1
ATOM 3387 C CA . PRO A 1 437 ? -4.645 -15.271 23.864 1.00 87.44 437 PRO A CA 1
ATOM 3388 C C . PRO A 1 437 ? -6.052 -14.902 24.343 1.00 87.44 437 PRO A C 1
ATOM 3390 O O . PRO A 1 437 ? -6.749 -14.094 23.714 1.00 87.44 437 PRO A O 1
ATOM 3393 N N . GLU A 1 438 ? -6.456 -15.476 25.477 1.00 90.00 438 GLU A N 1
ATOM 3394 C CA . GLU A 1 438 ? -7.674 -15.072 26.177 1.00 90.00 438 GLU A CA 1
ATOM 3395 C C . GLU A 1 438 ? -7.497 -13.657 26.726 1.00 90.00 438 GLU A C 1
ATOM 3397 O O . GLU A 1 438 ? -6.544 -13.371 27.452 1.00 90.00 438 GLU A O 1
ATOM 3402 N N . VAL A 1 439 ? -8.422 -12.769 26.367 1.00 92.44 439 VAL A N 1
ATOM 3403 C CA . VAL A 1 439 ? -8.430 -11.381 26.830 1.00 92.44 439 VAL A CA 1
ATOM 3404 C C . VAL A 1 439 ? -9.812 -11.014 27.362 1.00 92.44 439 VAL A C 1
ATOM 3406 O O . VAL A 1 439 ? -10.814 -11.576 26.901 1.00 92.44 439 VAL A O 1
ATOM 3409 N N . PRO A 1 440 ? -9.899 -10.064 28.306 1.00 92.25 440 PRO A N 1
ATOM 3410 C CA . PRO A 1 440 ? -11.175 -9.530 28.748 1.00 92.25 440 PRO A CA 1
ATOM 3411 C C . PRO A 1 440 ? -11.980 -8.943 27.581 1.00 92.25 440 PRO A C 1
ATOM 3413 O O . PRO A 1 440 ? -11.454 -8.245 26.715 1.00 92.25 440 PRO A O 1
ATOM 3416 N N . THR A 1 441 ? -13.287 -9.194 27.583 1.00 93.50 441 THR A N 1
ATOM 3417 C CA . THR A 1 441 ? -14.222 -8.571 26.640 1.00 93.50 441 THR A CA 1
ATOM 3418 C C . THR A 1 441 ? -15.384 -7.942 27.381 1.00 93.50 441 THR A C 1
ATOM 3420 O O . THR A 1 441 ? -15.878 -8.518 28.352 1.00 93.50 441 THR A O 1
ATOM 3423 N N . ARG A 1 442 ? -15.884 -6.823 26.863 1.00 93.19 442 ARG A N 1
ATOM 3424 C CA . ARG A 1 442 ? -17.161 -6.230 27.255 1.00 93.19 442 ARG A CA 1
ATOM 3425 C C . ARG A 1 442 ? -18.165 -6.501 26.143 1.00 93.19 442 ARG A C 1
ATOM 3427 O O . ARG A 1 442 ? -17.875 -6.235 24.984 1.00 93.19 442 ARG A O 1
ATOM 3434 N N . ASP A 1 443 ? -19.304 -7.101 26.478 1.00 93.44 443 ASP A N 1
ATOM 3435 C CA . ASP A 1 443 ? -20.353 -7.434 25.502 1.00 93.44 443 ASP A CA 1
ATOM 3436 C C . ASP A 1 443 ? -19.852 -8.278 24.306 1.00 93.44 443 ASP A C 1
ATOM 3438 O O . ASP A 1 443 ? -20.349 -8.183 23.183 1.00 93.44 443 ASP A O 1
ATOM 3442 N N . GLY A 1 444 ? -18.843 -9.123 24.556 1.00 93.81 444 GLY A N 1
ATOM 3443 C CA . GLY A 1 444 ? -18.209 -9.985 23.554 1.00 93.81 444 GLY A CA 1
ATOM 3444 C C . GLY A 1 444 ? -17.214 -9.281 22.620 1.00 93.81 444 GLY A C 1
ATOM 3445 O O . GLY A 1 444 ? -16.736 -9.916 21.676 1.00 93.81 444 GLY A O 1
ATOM 3446 N N . LEU A 1 445 ? -16.893 -8.012 22.878 1.00 97.12 445 LEU A N 1
ATOM 3447 C CA . LEU A 1 445 ? -15.963 -7.175 22.122 1.00 97.12 445 LEU A CA 1
ATOM 3448 C C . LEU A 1 445 ? -14.759 -6.783 22.998 1.00 97.12 445 LEU A C 1
ATOM 3450 O O . LEU A 1 445 ? -14.907 -6.479 24.183 1.00 97.12 445 LEU A O 1
ATOM 3454 N N . VAL A 1 446 ? -13.552 -6.796 22.430 1.00 96.88 446 VAL A N 1
ATOM 3455 C CA . VAL A 1 446 ? -12.346 -6.273 23.097 1.00 96.88 446 VAL A CA 1
ATOM 3456 C C . VAL A 1 446 ? -12.527 -4.787 23.388 1.00 96.88 446 VAL A C 1
ATOM 3458 O O . VAL A 1 446 ? -12.834 -4.028 22.478 1.00 96.88 446 VAL A O 1
ATOM 3461 N N . SER A 1 447 ? -12.299 -4.367 24.634 1.00 95.62 447 SER A N 1
ATOM 3462 C CA . SER A 1 447 ? -12.522 -2.982 25.082 1.00 95.62 447 SER A CA 1
ATOM 3463 C C . SER A 1 447 ? -11.241 -2.191 25.364 1.00 95.62 447 SER A C 1
ATOM 3465 O O . SER A 1 447 ? -11.310 -1.083 25.887 1.00 95.62 447 SER A O 1
ATOM 3467 N N . ARG A 1 448 ? -10.066 -2.772 25.098 1.00 97.00 448 ARG A N 1
ATOM 3468 C CA . ARG A 1 448 ? -8.755 -2.189 25.410 1.00 97.00 448 ARG A CA 1
ATOM 3469 C C . ARG A 1 448 ? -7.782 -2.360 24.250 1.00 97.00 448 ARG A C 1
ATOM 3471 O O . ARG A 1 448 ? -7.699 -3.435 23.658 1.00 97.00 448 ARG A O 1
ATOM 3478 N N . ALA A 1 449 ? -7.007 -1.319 23.954 1.00 97.75 449 ALA A N 1
ATOM 3479 C CA . ALA A 1 449 ? -6.026 -1.350 22.870 1.00 97.75 449 ALA A CA 1
ATOM 3480 C C . ALA A 1 449 ? -4.872 -2.332 23.150 1.00 97.75 449 ALA A C 1
ATOM 3482 O O . ALA A 1 449 ? -4.422 -3.016 22.233 1.00 97.75 449 ALA A O 1
ATOM 3483 N N . ASN A 1 450 ? -4.441 -2.479 24.410 1.00 97.62 450 ASN A N 1
ATOM 3484 C CA . ASN A 1 450 ? -3.396 -3.448 24.766 1.00 97.62 450 ASN A CA 1
ATOM 3485 C C . ASN A 1 450 ? -3.855 -4.897 24.536 1.00 97.62 450 ASN A C 1
ATOM 3487 O O . ASN A 1 450 ? -3.081 -5.716 24.046 1.00 97.62 450 ASN A O 1
ATOM 3491 N N . ASP A 1 451 ? -5.121 -5.199 24.836 1.00 97.50 451 ASP A N 1
ATOM 3492 C CA . ASP A 1 451 ? -5.709 -6.519 24.589 1.00 97.50 451 ASP A CA 1
ATOM 3493 C C . ASP A 1 451 ? -5.805 -6.799 23.081 1.00 97.50 451 ASP A C 1
ATOM 3495 O O . ASP A 1 451 ? -5.530 -7.912 22.628 1.00 97.50 451 ASP A O 1
ATOM 3499 N N . LEU A 1 452 ? -6.121 -5.775 22.278 1.00 97.56 452 LEU A N 1
ATOM 3500 C CA . LEU A 1 452 ? -6.094 -5.873 20.818 1.00 97.56 452 LEU A CA 1
ATOM 3501 C C . LEU A 1 452 ? -4.673 -6.157 20.290 1.00 97.56 452 LEU A C 1
ATOM 3503 O O . LEU A 1 452 ? -4.510 -7.049 19.457 1.00 97.56 452 LEU A O 1
ATOM 3507 N N . ALA A 1 453 ? -3.646 -5.468 20.801 1.00 97.56 453 ALA A N 1
ATOM 3508 C CA . ALA A 1 453 ? -2.250 -5.705 20.414 1.00 97.56 453 ALA A CA 1
ATOM 3509 C C . ALA A 1 453 ? -1.778 -7.112 20.796 1.00 97.56 453 ALA A C 1
ATOM 3511 O O . ALA A 1 453 ? -1.210 -7.824 19.965 1.00 97.56 453 ALA A O 1
ATOM 3512 N N . ALA A 1 454 ? -2.080 -7.556 22.021 1.00 96.38 454 ALA A N 1
ATOM 3513 C CA . ALA A 1 454 ? -1.774 -8.910 22.472 1.00 96.38 454 ALA A CA 1
ATOM 3514 C C . ALA A 1 454 ? -2.397 -9.958 21.540 1.00 96.38 454 ALA A C 1
ATOM 3516 O O . ALA A 1 454 ? -1.755 -10.948 21.183 1.00 96.38 454 ALA A O 1
ATOM 3517 N N . ARG A 1 455 ? -3.629 -9.715 21.075 1.00 96.00 455 ARG A N 1
ATOM 3518 C CA . ARG A 1 455 ? -4.294 -10.589 20.106 1.00 96.00 455 ARG A CA 1
ATOM 3519 C C . ARG A 1 455 ? -3.699 -10.531 18.709 1.00 96.00 455 ARG A C 1
ATOM 3521 O O . ARG A 1 455 ? -3.758 -11.553 18.036 1.00 96.00 455 ARG A O 1
ATOM 3528 N N . PHE A 1 456 ? -3.130 -9.412 18.262 1.00 96.56 456 PHE A N 1
ATOM 3529 C CA . PHE A 1 456 ? -2.414 -9.350 16.983 1.00 96.56 456 PHE A CA 1
ATOM 3530 C C . PHE A 1 456 ? -1.104 -10.138 16.995 1.00 96.56 456 PHE A C 1
ATOM 3532 O O . PHE A 1 456 ? -0.859 -10.885 16.046 1.00 96.56 456 PHE A O 1
ATOM 3539 N N . HIS A 1 457 ? -0.310 -10.047 18.063 1.00 94.56 457 HIS A N 1
ATOM 3540 C CA . HIS A 1 457 ? 0.915 -10.844 18.189 1.00 94.56 457 HIS A CA 1
ATOM 3541 C C . HIS A 1 457 ? 0.624 -12.324 18.464 1.00 94.56 457 HIS A C 1
ATOM 3543 O O . HIS A 1 457 ? 1.294 -13.205 17.934 1.00 94.56 457 HIS A O 1
ATOM 3549 N N . GLY A 1 458 ? -0.404 -12.615 19.261 1.00 92.06 458 GLY A N 1
ATOM 3550 C CA . GLY A 1 458 ? -0.742 -13.970 19.693 1.00 92.06 458 GLY A CA 1
ATOM 3551 C C . GLY A 1 458 ? -1.669 -14.748 18.754 1.00 92.06 458 GLY A C 1
ATOM 3552 O O . GLY A 1 458 ? -2.310 -15.699 19.199 1.00 92.06 458 GLY A O 1
ATOM 3553 N N . ARG A 1 459 ? -1.814 -14.353 17.483 1.00 91.62 459 ARG A N 1
ATOM 3554 C CA . ARG A 1 459 ? -2.700 -15.052 16.532 1.00 91.62 459 ARG A CA 1
ATOM 3555 C C . ARG A 1 459 ? -2.221 -16.483 16.282 1.00 91.62 459 ARG A C 1
ATOM 3557 O O . ARG A 1 459 ? -1.048 -16.705 16.002 1.00 91.62 459 ARG A O 1
ATOM 3564 N N . THR A 1 460 ? -3.156 -17.437 16.248 1.00 87.38 460 THR A N 1
ATOM 3565 C CA . THR A 1 460 ? -2.875 -18.848 15.912 1.00 87.38 460 THR A CA 1
ATOM 3566 C C . THR A 1 460 ? -2.225 -19.000 14.537 1.00 87.38 460 THR A C 1
ATOM 3568 O O . THR A 1 460 ? -1.327 -19.816 14.355 1.00 87.38 460 THR A O 1
ATOM 3571 N N . VAL A 1 461 ? -2.679 -18.201 13.567 1.00 88.88 461 VAL A N 1
ATOM 3572 C CA . VAL A 1 461 ? -2.000 -18.022 12.282 1.00 88.88 461 VAL A CA 1
ATOM 3573 C C . VAL A 1 461 ? -1.345 -16.643 12.314 1.00 88.88 461 VAL A C 1
ATOM 3575 O O . VAL A 1 461 ? -2.073 -15.642 12.204 1.00 88.88 461 VAL A O 1
ATOM 3578 N N . PRO A 1 462 ? -0.011 -16.577 12.488 1.00 92.69 462 PRO A N 1
ATOM 3579 C CA . PRO A 1 462 ? 0.715 -15.320 12.519 1.00 92.69 462 PRO A CA 1
ATOM 3580 C C . PRO A 1 462 ? 0.438 -14.498 11.263 1.00 92.69 462 PRO A C 1
ATOM 3582 O O . PRO A 1 462 ? 0.392 -15.023 10.148 1.00 92.69 462 PRO A O 1
ATOM 3585 N N . PHE A 1 463 ? 0.225 -13.202 11.460 1.00 95.25 463 PHE A N 1
ATOM 3586 C CA . PHE A 1 463 ? 0.050 -12.240 10.372 1.00 95.25 463 PHE A CA 1
ATOM 3587 C C . PHE A 1 463 ? 1.120 -11.153 10.420 1.00 95.25 463 PHE A C 1
ATOM 3589 O O . PHE A 1 463 ? 1.606 -10.739 9.369 1.00 95.25 463 PHE A O 1
ATOM 3596 N N . PHE A 1 464 ? 1.503 -10.752 11.631 1.00 96.75 464 PHE A N 1
ATOM 3597 C CA . PHE A 1 464 ? 2.588 -9.823 11.893 1.00 96.75 464 PHE A CA 1
ATOM 3598 C C . PHE A 1 464 ? 3.799 -10.558 12.466 1.00 96.75 464 PHE A C 1
ATOM 3600 O O . PHE A 1 464 ? 3.646 -11.615 13.088 1.00 96.75 464 PHE A O 1
ATOM 3607 N N . ASP A 1 465 ? 4.988 -10.007 12.256 1.00 95.19 465 ASP A N 1
ATOM 3608 C CA . ASP A 1 465 ? 6.178 -10.383 13.004 1.00 95.19 465 ASP A CA 1
ATOM 3609 C C . ASP A 1 465 ? 6.174 -9.764 14.415 1.00 95.19 465 ASP A C 1
ATOM 3611 O O . ASP A 1 465 ? 5.175 -9.203 14.879 1.00 95.19 465 ASP A O 1
ATOM 3615 N N . ALA A 1 466 ? 7.287 -9.917 15.133 1.00 93.50 466 ALA A N 1
ATOM 3616 C CA . ALA A 1 466 ? 7.425 -9.390 16.486 1.00 93.50 466 ALA A CA 1
ATOM 3617 C C . ALA A 1 466 ? 7.358 -7.854 16.544 1.00 93.50 466 ALA A C 1
ATOM 3619 O O . ALA A 1 466 ? 6.915 -7.324 17.556 1.00 93.50 466 ALA A O 1
ATOM 3620 N N . ASN A 1 467 ? 7.739 -7.165 15.465 1.00 94.31 467 ASN A N 1
ATOM 3621 C CA . ASN A 1 467 ? 7.788 -5.705 15.401 1.00 94.31 467 ASN A CA 1
ATOM 3622 C C . ASN A 1 467 ? 6.466 -5.100 14.903 1.00 94.31 467 ASN A C 1
ATOM 3624 O O . ASN A 1 467 ? 6.294 -3.889 14.950 1.00 94.31 467 ASN A O 1
ATOM 3628 N N . GLY A 1 468 ? 5.534 -5.929 14.417 1.00 96.56 468 GLY A N 1
ATOM 3629 C CA . GLY A 1 468 ? 4.249 -5.482 13.877 1.00 96.56 468 GLY A CA 1
ATOM 3630 C C . GLY A 1 468 ? 4.217 -5.361 12.350 1.00 96.56 468 GLY A C 1
ATOM 3631 O O . GLY A 1 468 ? 3.195 -4.948 11.797 1.00 96.56 468 GLY A O 1
ATOM 3632 N N . ASP A 1 469 ? 5.280 -5.749 11.643 1.00 97.00 469 ASP A N 1
ATOM 3633 C CA . ASP A 1 469 ? 5.286 -5.793 10.180 1.00 97.00 469 ASP A CA 1
ATOM 3634 C C . ASP A 1 469 ? 4.554 -7.030 9.661 1.00 97.00 469 ASP A C 1
ATOM 3636 O O . ASP A 1 469 ? 4.639 -8.114 10.238 1.00 97.00 469 ASP A O 1
ATOM 3640 N N . ARG A 1 470 ? 3.841 -6.903 8.535 1.00 96.19 470 ARG A N 1
ATOM 3641 C CA . ARG A 1 470 ? 3.213 -8.054 7.872 1.00 96.19 470 ARG A CA 1
ATOM 3642 C C . ARG A 1 470 ? 4.268 -9.097 7.509 1.00 96.19 470 ARG A C 1
ATOM 3644 O O . ARG A 1 470 ? 5.278 -8.777 6.892 1.00 96.19 470 ARG A O 1
ATOM 3651 N N . LEU A 1 471 ? 3.996 -10.366 7.798 1.00 95.44 471 LEU A N 1
ATOM 3652 C CA . LEU A 1 471 ? 4.878 -11.470 7.417 1.00 95.44 471 LEU A CA 1
ATOM 3653 C C . LEU A 1 471 ? 4.945 -11.652 5.891 1.00 95.44 471 LEU A C 1
ATOM 3655 O O . LEU A 1 471 ? 3.912 -11.699 5.216 1.00 95.44 471 LEU A O 1
ATOM 3659 N N . SER A 1 472 ? 6.166 -11.805 5.372 1.00 91.56 472 SER A N 1
ATOM 3660 C CA . SER A 1 472 ? 6.473 -12.099 3.966 1.00 91.56 472 SER A CA 1
ATOM 3661 C C . SER A 1 472 ? 6.476 -13.598 3.652 1.00 91.56 472 SER A C 1
ATOM 3663 O O . SER A 1 472 ? 6.280 -14.454 4.517 1.00 91.56 472 SER A O 1
ATOM 3665 N N . GLY A 1 473 ? 6.683 -13.928 2.376 1.00 85.12 473 GLY A N 1
ATOM 3666 C CA . GLY A 1 473 ? 6.934 -15.292 1.907 1.00 85.12 473 GLY A CA 1
ATOM 3667 C C . GLY A 1 473 ? 5.700 -16.048 1.425 1.00 85.12 473 GLY A C 1
ATOM 3668 O O . GLY A 1 473 ? 5.853 -17.094 0.798 1.00 85.12 473 GLY A O 1
ATOM 3669 N N . THR A 1 474 ? 4.491 -15.525 1.652 1.00 85.56 474 THR A N 1
ATOM 3670 C CA . THR A 1 474 ? 3.250 -16.045 1.057 1.00 85.56 474 THR A CA 1
ATOM 3671 C C . THR A 1 474 ? 2.298 -14.908 0.706 1.00 85.56 474 THR A C 1
ATOM 3673 O O . THR A 1 474 ? 2.281 -13.869 1.363 1.00 85.56 474 THR A O 1
ATOM 3676 N N . ASN A 1 475 ? 1.426 -15.121 -0.287 1.00 88.06 475 ASN A N 1
ATOM 3677 C CA . ASN A 1 475 ? 0.398 -14.139 -0.676 1.00 88.06 475 ASN A CA 1
ATOM 3678 C C . ASN A 1 475 ? 0.948 -12.776 -1.135 1.00 88.06 475 ASN A C 1
ATOM 3680 O O . ASN A 1 475 ? 0.220 -11.783 -1.098 1.00 88.06 475 ASN A O 1
ATOM 3684 N N . GLU A 1 476 ? 2.203 -12.749 -1.560 1.00 96.06 476 GLU A N 1
ATOM 3685 C CA . GLU A 1 476 ? 2.798 -11.689 -2.367 1.00 96.06 476 GLU A CA 1
ATOM 3686 C C . GLU A 1 476 ? 2.345 -11.889 -3.815 1.00 96.06 476 GLU A C 1
ATOM 3688 O O . GLU A 1 476 ? 2.198 -13.033 -4.268 1.00 96.06 476 GLU A O 1
ATOM 3693 N N . TYR A 1 477 ? 2.097 -10.795 -4.531 1.00 98.38 477 TYR A N 1
ATOM 3694 C CA . TYR A 1 477 ? 1.655 -10.846 -5.917 1.00 98.38 477 TYR A CA 1
ATOM 3695 C C . TYR A 1 477 ? 2.571 -10.005 -6.794 1.00 98.38 477 TYR A C 1
ATOM 3697 O O . TYR A 1 477 ? 2.880 -8.861 -6.469 1.00 98.38 477 TYR A O 1
ATOM 3705 N N . ILE A 1 478 ? 2.959 -10.577 -7.928 1.00 98.56 478 ILE A N 1
ATOM 3706 C CA . ILE A 1 478 ? 3.747 -9.902 -8.953 1.00 98.56 478 ILE A CA 1
ATOM 3707 C C . ILE A 1 478 ? 2.894 -9.768 -10.202 1.00 98.56 478 ILE A C 1
ATOM 3709 O O . ILE A 1 478 ? 2.225 -10.717 -10.616 1.00 98.56 478 ILE A O 1
ATOM 3713 N N . VAL A 1 479 ? 2.929 -8.585 -10.800 1.00 98.56 479 VAL A N 1
ATOM 3714 C CA . VAL A 1 479 ? 2.295 -8.302 -12.082 1.00 98.56 479 VAL A CA 1
ATOM 3715 C C . VAL A 1 479 ? 3.383 -8.030 -13.104 1.00 98.56 479 VAL A C 1
ATOM 3717 O O . VAL A 1 479 ? 4.267 -7.209 -12.871 1.00 98.56 479 VAL A O 1
ATOM 3720 N N . VAL A 1 480 ? 3.304 -8.716 -14.239 1.00 98.44 480 VAL A N 1
ATOM 3721 C CA . VAL A 1 480 ? 4.183 -8.506 -15.388 1.00 98.44 480 VAL A CA 1
ATOM 3722 C C . VAL A 1 480 ? 3.356 -7.943 -16.525 1.00 98.44 480 VAL A C 1
ATOM 3724 O O . VAL A 1 480 ? 2.354 -8.536 -16.917 1.00 98.44 480 VAL A O 1
ATOM 3727 N N . VAL A 1 481 ? 3.769 -6.805 -17.062 1.00 96.94 481 VAL A N 1
ATOM 3728 C CA . VAL A 1 481 ? 3.165 -6.194 -18.243 1.00 96.94 481 VAL A CA 1
ATOM 3729 C C . VAL A 1 481 ? 4.128 -6.353 -19.403 1.00 96.94 481 VAL A C 1
ATOM 3731 O O . VAL A 1 481 ? 5.276 -5.914 -19.334 1.00 96.94 481 VAL A O 1
ATOM 3734 N N . TRP A 1 482 ? 3.629 -6.964 -20.470 1.00 94.88 482 TRP A N 1
ATOM 3735 C CA . TRP A 1 482 ? 4.334 -7.232 -21.714 1.00 94.88 482 TRP A CA 1
ATOM 3736 C C . TRP A 1 482 ? 3.752 -6.356 -22.830 1.00 94.88 482 TRP A C 1
ATOM 3738 O O . TRP A 1 482 ? 2.731 -6.738 -23.420 1.00 94.88 482 TRP A O 1
ATOM 3748 N N . PRO A 1 483 ? 4.347 -5.183 -23.119 1.00 91.75 483 PRO A N 1
ATOM 3749 C CA . PRO A 1 483 ? 3.934 -4.370 -24.255 1.00 91.75 483 PRO A CA 1
ATOM 3750 C C . PRO A 1 483 ? 4.150 -5.112 -25.576 1.00 91.75 483 PRO A C 1
ATOM 3752 O O . PRO A 1 483 ? 5.133 -5.838 -25.726 1.00 91.75 483 PRO A O 1
ATOM 3755 N N . GLN A 1 484 ? 3.246 -4.929 -26.537 1.00 83.69 484 GLN A N 1
ATOM 3756 C CA . GLN A 1 484 ? 3.452 -5.405 -27.906 1.00 83.69 484 GLN A CA 1
ATOM 3757 C C . GLN A 1 484 ? 4.212 -4.342 -28.709 1.00 83.69 484 GLN A C 1
ATOM 3759 O O . GLN A 1 484 ? 3.833 -3.173 -28.716 1.00 83.69 484 GLN A O 1
ATOM 3764 N N . VAL A 1 485 ? 5.284 -4.737 -29.398 1.00 69.50 485 VAL A N 1
ATOM 3765 C CA . VAL A 1 485 ? 6.091 -3.822 -30.225 1.00 69.50 485 VAL A CA 1
ATOM 3766 C C . VAL A 1 485 ? 5.403 -3.610 -31.585 1.00 69.50 485 VAL A C 1
ATOM 3768 O O . VAL A 1 485 ? 4.797 -4.537 -32.117 1.00 69.50 485 VAL A O 1
ATOM 3771 N N . GLU A 1 486 ? 5.483 -2.404 -32.166 1.00 60.69 486 GLU A N 1
ATOM 3772 C CA . GLU A 1 486 ? 4.725 -1.990 -33.370 1.00 60.69 486 GLU A CA 1
ATOM 3773 C C . GLU A 1 486 ? 4.829 -2.940 -34.580 1.00 60.69 486 GLU A C 1
ATOM 3775 O O . GLU A 1 486 ? 3.830 -3.134 -35.275 1.00 60.69 486 GLU A O 1
ATOM 3780 N N . ASP A 1 487 ? 5.980 -3.593 -34.792 1.00 55.78 487 ASP A N 1
ATOM 3781 C CA . ASP A 1 487 ? 6.170 -4.591 -35.864 1.00 55.78 487 ASP A CA 1
ATOM 3782 C C . ASP A 1 487 ? 5.213 -5.806 -35.713 1.00 55.78 487 ASP A C 1
ATOM 3784 O O . ASP A 1 487 ? 4.902 -6.492 -36.688 1.00 55.78 487 ASP A O 1
ATOM 3788 N N . GLU A 1 488 ? 4.689 -6.050 -34.504 1.00 52.94 488 GLU A N 1
ATOM 3789 C CA . GLU A 1 488 ? 3.740 -7.118 -34.159 1.00 52.94 488 GLU A CA 1
ATOM 3790 C C . GLU A 1 488 ? 2.309 -6.609 -33.879 1.00 52.94 488 GLU A C 1
ATOM 3792 O O . GLU A 1 488 ? 1.355 -7.393 -33.964 1.00 52.94 488 GLU A O 1
ATOM 3797 N N . ALA A 1 489 ? 2.144 -5.313 -33.580 1.00 50.81 489 ALA A N 1
ATOM 3798 C CA . ALA A 1 489 ? 0.889 -4.681 -33.149 1.00 50.81 489 ALA A CA 1
ATOM 3799 C C . ALA A 1 489 ? -0.018 -4.195 -34.305 1.00 50.81 489 ALA A C 1
ATOM 3801 O O . ALA A 1 489 ? -1.171 -3.824 -34.082 1.00 50.81 489 ALA A O 1
ATOM 3802 N N . GLY A 1 490 ? 0.469 -4.213 -35.552 1.00 49.16 490 GLY A N 1
ATOM 3803 C CA . GLY A 1 490 ? -0.269 -3.739 -36.734 1.00 49.16 490 GLY A CA 1
ATOM 3804 C C . GLY A 1 490 ? -1.379 -4.668 -37.255 1.00 49.16 490 GLY A C 1
ATOM 3805 O O . GLY A 1 490 ? -2.134 -4.274 -38.146 1.00 49.16 490 GLY A O 1
ATOM 3806 N N . ALA A 1 491 ? -1.505 -5.892 -36.730 1.00 57.41 491 ALA A N 1
ATOM 3807 C CA . ALA A 1 491 ? -2.563 -6.816 -37.136 1.00 57.41 491 ALA A CA 1
ATOM 3808 C C . ALA A 1 491 ? -3.887 -6.498 -36.401 1.00 57.41 491 ALA A C 1
ATOM 3810 O O . ALA A 1 491 ? -3.908 -6.471 -35.167 1.00 57.41 491 ALA A O 1
ATOM 3811 N N . PRO A 1 492 ? -5.012 -6.284 -37.112 1.00 58.97 492 PRO A N 1
ATOM 3812 C CA . PRO A 1 492 ? -6.298 -6.015 -36.472 1.00 58.97 492 PRO A CA 1
ATOM 3813 C C . PRO A 1 492 ? -6.709 -7.182 -35.559 1.00 58.97 492 PRO A C 1
ATOM 3815 O O . PRO A 1 492 ? -6.767 -8.324 -36.006 1.00 58.97 492 PRO A O 1
ATOM 3818 N N . GLY A 1 493 ? -7.015 -6.891 -34.287 1.00 62.78 493 GLY A N 1
ATOM 3819 C CA . GLY A 1 493 ? -7.438 -7.897 -33.298 1.00 62.78 493 GLY A CA 1
ATOM 3820 C C . GLY A 1 493 ? -6.384 -8.351 -32.292 1.00 62.78 493 GLY A C 1
ATOM 3821 O O . GLY A 1 493 ? -6.705 -9.203 -31.472 1.00 62.78 493 GLY A O 1
ATOM 3822 N N . ARG A 1 494 ? -5.161 -7.807 -32.314 1.00 69.62 494 ARG A N 1
ATOM 3823 C CA . ARG A 1 494 ? -4.166 -8.083 -31.266 1.00 69.62 494 ARG A CA 1
ATOM 3824 C C . ARG A 1 494 ? -4.308 -7.137 -30.064 1.00 69.62 494 ARG A C 1
ATOM 3826 O O . ARG A 1 494 ? -4.640 -5.965 -30.265 1.00 69.62 494 ARG A O 1
ATOM 3833 N N . PRO A 1 495 ? -4.067 -7.622 -28.830 1.00 75.69 495 PRO A N 1
ATOM 3834 C CA . PRO A 1 495 ? -3.998 -6.759 -27.656 1.00 75.69 495 PRO A CA 1
ATOM 3835 C C . PRO A 1 495 ? -2.799 -5.808 -27.753 1.00 75.69 495 PRO A C 1
ATOM 3837 O O . PRO A 1 495 ? -1.797 -6.136 -28.375 1.00 75.69 495 PRO A O 1
ATOM 3840 N N . ASP A 1 496 ? -2.884 -4.644 -27.113 1.00 84.75 496 ASP A N 1
ATOM 3841 C CA . ASP A 1 496 ? -1.772 -3.687 -27.024 1.00 84.75 496 ASP A CA 1
ATOM 3842 C C . ASP A 1 496 ? -0.685 -4.166 -26.051 1.00 84.75 496 ASP A C 1
ATOM 3844 O O . ASP A 1 496 ? 0.491 -3.835 -26.191 1.00 84.75 496 ASP A O 1
ATOM 3848 N N . ALA A 1 497 ? -1.082 -4.951 -25.051 1.00 91.38 497 ALA A N 1
ATOM 3849 C CA . ALA A 1 497 ? -0.190 -5.609 -24.112 1.00 91.38 497 ALA A CA 1
ATOM 3850 C C . ALA A 1 497 ? -0.867 -6.824 -23.480 1.00 91.38 497 ALA A C 1
ATOM 3852 O O . ALA A 1 497 ? -2.094 -6.947 -23.464 1.00 91.38 497 ALA A O 1
ATOM 3853 N N . THR A 1 498 ? -0.049 -7.691 -22.896 1.00 94.00 498 THR A N 1
ATOM 3854 C CA . THR A 1 498 ? -0.516 -8.770 -22.024 1.00 94.00 498 THR A CA 1
ATOM 3855 C C . THR A 1 498 ? -0.082 -8.485 -20.593 1.00 94.00 498 THR A C 1
ATOM 3857 O O . THR A 1 498 ? 1.060 -8.103 -20.358 1.00 94.00 498 THR A O 1
ATOM 3860 N N . MET A 1 499 ? -0.988 -8.667 -19.636 1.00 96.06 499 MET A N 1
ATOM 3861 C CA . MET A 1 499 ? -0.709 -8.561 -18.209 1.00 96.06 499 MET A CA 1
ATOM 3862 C C . MET A 1 499 ? -0.832 -9.937 -17.558 1.00 96.06 499 MET A C 1
ATOM 3864 O O . MET A 1 499 ? -1.894 -10.558 -17.590 1.00 96.06 499 MET A O 1
ATOM 3868 N N . GLU A 1 500 ? 0.242 -10.406 -16.941 1.00 98.12 500 GLU A N 1
ATOM 3869 C CA . GLU A 1 500 ? 0.291 -11.669 -16.212 1.00 98.12 500 GLU A CA 1
ATOM 3870 C C . GLU A 1 500 ? 0.382 -11.407 -14.715 1.00 98.12 500 GLU A C 1
ATOM 3872 O O . GLU A 1 500 ? 1.112 -10.524 -14.272 1.00 98.12 500 GLU A O 1
ATOM 3877 N N . VAL A 1 501 ? -0.350 -12.189 -13.928 1.00 98.38 501 VAL A N 1
ATOM 3878 C CA . VAL A 1 501 ? -0.353 -12.089 -12.470 1.00 98.38 501 VAL A CA 1
ATOM 3879 C C . VAL A 1 501 ? 0.148 -13.392 -11.881 1.00 98.38 501 VAL A C 1
ATOM 3881 O O . VAL A 1 501 ? -0.374 -14.461 -12.198 1.00 98.38 501 VAL A O 1
ATOM 3884 N N . TYR A 1 502 ? 1.112 -13.286 -10.977 1.00 98.44 502 TYR A N 1
ATOM 3885 C CA . TYR A 1 502 ? 1.706 -14.393 -10.244 1.00 98.44 502 TYR A CA 1
ATOM 3886 C C . TYR A 1 502 ? 1.487 -14.206 -8.747 1.00 98.44 502 TYR A C 1
ATOM 3888 O O . TYR A 1 502 ? 1.419 -13.082 -8.252 1.00 98.44 502 TYR A O 1
ATOM 3896 N N . ARG A 1 503 ? 1.375 -15.314 -8.018 1.00 97.94 503 ARG A N 1
ATOM 3897 C CA . ARG A 1 503 ? 1.259 -15.349 -6.558 1.00 97.94 503 ARG A CA 1
ATOM 3898 C C . ARG A 1 503 ? 2.372 -16.207 -5.985 1.00 97.94 503 ARG A C 1
ATOM 3900 O O . ARG A 1 503 ? 2.623 -17.294 -6.5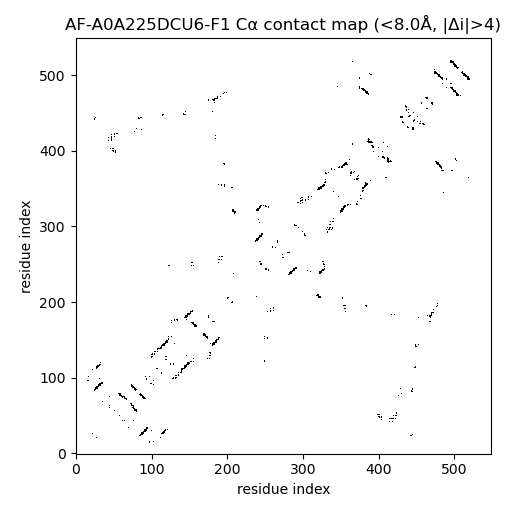01 1.00 97.94 503 ARG A O 1
ATOM 3907 N N . ARG A 1 504 ? 2.964 -15.772 -4.875 1.00 95.88 504 ARG A N 1
ATOM 3908 C CA . ARG A 1 504 ? 3.887 -16.614 -4.114 1.00 95.88 504 ARG A CA 1
ATOM 3909 C C . ARG A 1 504 ? 3.130 -17.652 -3.288 1.00 95.88 504 ARG A C 1
ATOM 3911 O O . ARG A 1 504 ? 2.297 -17.299 -2.438 1.00 95.88 504 ARG A O 1
ATOM 3918 N N . GLY A 1 505 ? 3.390 -18.921 -3.589 1.00 92.00 505 GLY A N 1
ATOM 3919 C CA . GLY A 1 505 ? 2.850 -20.083 -2.894 1.00 92.00 505 GLY A CA 1
ATOM 3920 C C . GLY A 1 505 ? 3.462 -20.287 -1.508 1.00 92.00 505 GLY A C 1
ATOM 3921 O O . GLY A 1 505 ? 4.404 -19.607 -1.111 1.00 92.00 505 GLY A O 1
ATOM 3922 N N . VAL A 1 506 ? 2.906 -21.238 -0.755 1.00 88.25 506 VAL A N 1
ATOM 3923 C CA . VAL A 1 506 ? 3.431 -21.649 0.567 1.00 88.25 506 VAL A CA 1
ATOM 3924 C C . VAL A 1 506 ? 4.760 -22.401 0.475 1.00 88.25 506 VAL A C 1
ATOM 3926 O O . VAL A 1 506 ? 5.491 -22.487 1.449 1.00 88.25 506 VAL A O 1
ATOM 3929 N N . ASP A 1 507 ? 5.062 -22.932 -0.705 1.00 88.62 507 ASP A N 1
ATOM 3930 C CA . ASP A 1 507 ? 6.325 -23.552 -1.104 1.00 88.62 507 ASP A CA 1
ATOM 3931 C C . ASP A 1 507 ? 7.367 -22.519 -1.572 1.00 88.62 507 ASP A C 1
ATOM 3933 O O . ASP A 1 507 ? 8.429 -22.894 -2.060 1.00 88.62 507 ASP A O 1
ATOM 3937 N N . HIS A 1 508 ? 7.053 -21.225 -1.442 1.00 88.56 508 HIS A N 1
ATOM 3938 C CA . HIS A 1 508 ? 7.832 -20.091 -1.939 1.00 88.56 508 HIS A CA 1
ATOM 3939 C C . HIS A 1 508 ? 8.024 -20.057 -3.462 1.00 88.56 508 HIS A C 1
ATOM 3941 O O . HIS A 1 508 ? 8.799 -19.239 -3.954 1.00 88.56 508 HIS A O 1
ATOM 3947 N N . LEU A 1 509 ? 7.289 -20.882 -4.217 1.00 93.38 509 LEU A N 1
ATOM 3948 C CA . LEU A 1 509 ? 7.313 -20.866 -5.675 1.00 93.38 509 LEU A CA 1
ATOM 3949 C C . LEU A 1 509 ? 6.297 -19.866 -6.233 1.00 93.38 509 LEU A C 1
ATOM 3951 O O . LEU A 1 509 ? 5.225 -19.633 -5.666 1.00 93.38 509 LEU A O 1
ATOM 3955 N N . TRP A 1 510 ? 6.627 -19.289 -7.387 1.00 96.56 510 TRP A N 1
ATOM 3956 C CA . TRP A 1 510 ? 5.743 -18.380 -8.108 1.00 96.56 510 TRP A CA 1
ATOM 3957 C C . TRP A 1 510 ? 4.746 -19.157 -8.960 1.00 96.56 510 TRP A C 1
ATOM 3959 O O . TRP A 1 510 ? 5.115 -19.887 -9.878 1.00 96.56 510 TRP A O 1
ATOM 3969 N N . GLN A 1 511 ? 3.465 -18.979 -8.658 1.00 96.88 511 GLN A N 1
ATOM 3970 C CA . GLN A 1 511 ? 2.363 -19.637 -9.347 1.00 96.88 511 GLN A CA 1
ATOM 3971 C C . GLN A 1 511 ? 1.640 -18.625 -10.226 1.00 96.88 511 GLN A C 1
ATOM 3973 O O . GLN A 1 511 ? 1.220 -17.568 -9.748 1.00 96.88 511 GLN A O 1
ATOM 3978 N N . HIS A 1 512 ? 1.476 -18.947 -11.507 1.00 97.56 512 HIS A N 1
ATOM 3979 C CA . HIS A 1 512 ? 0.653 -18.148 -12.411 1.00 97.56 512 HIS A CA 1
ATOM 3980 C C . HIS A 1 512 ? -0.811 -18.187 -11.956 1.00 97.56 512 HIS A C 1
ATOM 3982 O O . HIS A 1 512 ? -1.365 -19.250 -11.684 1.00 97.56 512 HIS A O 1
ATOM 3988 N N . VAL A 1 513 ? -1.422 -17.011 -11.834 1.00 96.44 513 VAL A N 1
ATOM 3989 C CA . VAL A 1 513 ? -2.813 -16.839 -11.401 1.00 96.44 513 VAL A CA 1
ATOM 3990 C C . VAL A 1 513 ? -3.708 -16.582 -12.601 1.00 96.44 513 VAL A C 1
ATOM 3992 O O . VAL A 1 513 ? -4.773 -17.190 -12.724 1.00 96.44 513 VAL A O 1
ATOM 3995 N N . LYS A 1 514 ? -3.323 -15.623 -13.450 1.00 96.44 514 LYS A N 1
ATOM 3996 C CA . LYS A 1 514 ? -4.136 -15.204 -14.591 1.00 96.44 514 LYS A CA 1
ATOM 3997 C C . LYS A 1 514 ? -3.324 -14.415 -15.608 1.00 96.44 514 LYS A C 1
ATOM 3999 O O . LYS A 1 514 ? -2.437 -13.651 -15.238 1.00 96.44 514 LYS A O 1
ATOM 4004 N N . THR A 1 515 ? -3.726 -14.537 -16.867 1.00 96.50 515 THR A N 1
ATOM 4005 C CA . THR A 1 515 ? -3.325 -13.650 -17.960 1.00 96.50 515 THR A CA 1
ATOM 4006 C C . THR A 1 515 ? -4.526 -12.813 -18.392 1.00 96.50 515 THR A C 1
ATOM 4008 O O . THR A 1 515 ? -5.645 -13.323 -18.484 1.00 96.50 515 THR A O 1
ATOM 4011 N N . VAL A 1 516 ? -4.301 -11.523 -18.615 1.00 93.81 516 VAL A N 1
ATOM 4012 C CA . VAL A 1 516 ? -5.306 -10.541 -19.020 1.00 93.81 516 VAL A CA 1
ATOM 4013 C C . VAL A 1 516 ? -4.787 -9.786 -20.236 1.00 93.81 516 VAL A C 1
ATOM 4015 O O . VAL A 1 516 ? -3.658 -9.304 -20.243 1.00 93.81 516 VAL A O 1
ATOM 4018 N N . GLU A 1 517 ? -5.619 -9.673 -21.262 1.00 91.75 517 GLU A N 1
ATOM 4019 C CA . GLU A 1 517 ? -5.317 -8.893 -22.458 1.00 91.75 517 GLU A CA 1
ATOM 4020 C C . GLU A 1 517 ? -5.715 -7.426 -22.260 1.00 91.75 517 GLU A C 1
ATOM 4022 O O . GLU A 1 517 ? -6.813 -7.124 -21.785 1.00 91.75 517 GLU A O 1
ATOM 4027 N N . ILE A 1 518 ? -4.831 -6.503 -22.642 1.00 88.19 518 ILE A N 1
ATOM 4028 C CA . ILE A 1 518 ? -5.101 -5.063 -22.649 1.00 88.19 518 ILE A CA 1
ATOM 4029 C C . ILE A 1 518 ? -5.475 -4.682 -24.081 1.00 88.19 518 ILE A C 1
ATOM 4031 O O . ILE A 1 518 ? -4.614 -4.615 -24.956 1.00 88.19 518 ILE A O 1
ATOM 4035 N N . LEU A 1 519 ? -6.772 -4.502 -24.341 1.00 81.50 519 LEU A N 1
ATOM 4036 C CA . LEU A 1 519 ? -7.297 -4.362 -25.701 1.00 81.50 519 LEU A CA 1
ATOM 4037 C C . LEU A 1 519 ? -7.326 -2.909 -26.219 1.00 81.50 519 LEU A C 1
ATOM 4039 O O . LEU A 1 519 ? -7.642 -1.983 -25.467 1.00 81.50 519 LEU A O 1
ATOM 4043 N N . PRO A 1 520 ? -7.155 -2.721 -27.544 1.00 69.00 520 PRO A N 1
ATOM 4044 C CA . PRO A 1 520 ? -7.518 -1.499 -28.254 1.00 69.00 520 PRO A CA 1
ATOM 4045 C C . PRO A 1 520 ? -8.978 -1.086 -28.026 1.00 69.00 520 PRO A C 1
ATOM 4047 O O . PRO A 1 520 ? -9.904 -1.807 -28.404 1.00 69.00 520 PRO A O 1
ATOM 4050 N N . ARG A 1 521 ? -9.237 0.139 -27.551 1.00 59.34 521 ARG A N 1
ATOM 4051 C CA . ARG A 1 521 ? -10.619 0.639 -27.380 1.00 59.34 521 ARG A CA 1
ATOM 4052 C C . ARG A 1 521 ? -11.427 0.728 -28.686 1.00 59.34 521 ARG A C 1
ATOM 4054 O O . ARG A 1 521 ? -12.652 0.756 -28.649 1.00 59.34 521 ARG A O 1
ATOM 4061 N N . ARG A 1 522 ? -10.783 0.687 -29.863 1.00 54.03 522 ARG A N 1
ATOM 4062 C CA . ARG A 1 522 ? -11.505 0.594 -31.150 1.00 54.03 522 ARG A CA 1
ATOM 4063 C C . ARG A 1 522 ? -12.318 -0.702 -31.310 1.00 54.03 522 ARG A C 1
ATOM 4065 O O . ARG A 1 522 ? -13.162 -0.738 -32.197 1.00 54.03 522 ARG A O 1
ATOM 4072 N N . GLN A 1 523 ? -12.103 -1.728 -30.480 1.00 47.59 523 GLN A N 1
ATOM 4073 C CA . GLN A 1 523 ? -12.840 -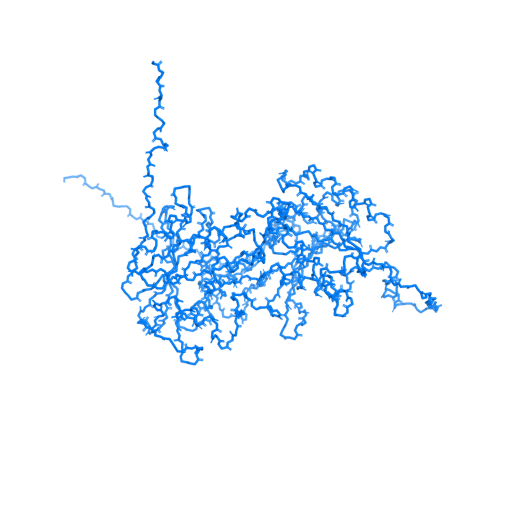2.999 -30.547 1.00 47.59 523 GLN A CA 1
ATOM 4074 C C . GLN A 1 523 ? -13.890 -3.196 -29.445 1.00 47.59 523 GLN A C 1
ATOM 4076 O O . GLN A 1 523 ? -14.789 -4.013 -29.614 1.00 47.59 523 GLN A O 1
ATOM 4081 N N . THR A 1 524 ? -13.860 -2.424 -28.356 1.00 46.75 524 THR A N 1
ATOM 4082 C CA . THR A 1 524 ? -14.844 -2.557 -27.264 1.00 46.75 524 THR A CA 1
ATOM 4083 C C . THR A 1 524 ? -16.170 -1.833 -27.529 1.00 46.75 524 THR A C 1
ATOM 4085 O O . THR A 1 524 ? -17.095 -1.944 -26.730 1.00 46.75 524 THR A O 1
ATOM 4088 N N . SER A 1 525 ? -16.313 -1.137 -28.664 1.00 40.44 525 SER A N 1
ATOM 4089 C CA . SER A 1 525 ? -17.591 -0.559 -29.112 1.00 40.44 525 SER A CA 1
ATOM 4090 C C . SER A 1 525 ? -18.537 -1.569 -29.781 1.00 40.44 525 SER A C 1
ATOM 4092 O O . SER A 1 525 ? -19.683 -1.224 -30.075 1.00 40.44 525 SER A O 1
ATOM 4094 N N . ALA A 1 526 ? -18.112 -2.822 -29.984 1.00 40.66 526 ALA A N 1
ATOM 4095 C CA . ALA A 1 526 ? -19.015 -3.915 -30.335 1.00 40.66 526 ALA A CA 1
ATOM 4096 C C . ALA A 1 526 ? -19.702 -4.435 -29.061 1.00 40.66 526 ALA A C 1
ATOM 4098 O O . ALA A 1 526 ? -19.237 -5.355 -28.399 1.00 40.66 526 ALA A O 1
ATOM 4099 N N . ASN A 1 527 ? -20.802 -3.775 -28.714 1.00 35.94 527 ASN A N 1
ATOM 4100 C CA . ASN A 1 527 ? -21.720 -4.095 -27.625 1.00 35.94 527 ASN A CA 1
ATOM 4101 C C . ASN A 1 527 ? -22.070 -5.608 -27.596 1.00 35.94 527 ASN A C 1
ATOM 4103 O O . ASN A 1 527 ? -22.763 -6.065 -28.511 1.00 35.94 527 ASN A O 1
ATOM 4107 N N . PRO A 1 528 ? -21.668 -6.408 -26.587 1.00 38.22 528 PRO A N 1
ATOM 4108 C CA . PRO A 1 528 ? -22.353 -7.659 -26.317 1.00 38.22 528 PRO A CA 1
ATOM 4109 C C . PRO A 1 528 ? -23.638 -7.303 -25.571 1.00 38.22 528 PRO A C 1
ATOM 4111 O O . PRO A 1 528 ? -23.606 -6.652 -24.531 1.00 38.22 528 PRO A O 1
ATOM 4114 N N . ALA A 1 529 ? -24.770 -7.680 -26.159 1.00 37.75 529 ALA A N 1
ATOM 4115 C CA . ALA A 1 529 ? -26.102 -7.472 -25.615 1.00 37.75 529 ALA A CA 1
ATOM 4116 C C . ALA A 1 529 ? -26.158 -7.735 -24.100 1.00 37.75 529 ALA A C 1
ATOM 4118 O O . ALA A 1 529 ? -25.851 -8.832 -23.641 1.00 37.75 529 ALA A O 1
ATOM 4119 N N . ASP A 1 530 ? -26.578 -6.710 -23.361 1.00 35.66 530 ASP A N 1
ATOM 4120 C CA . ASP A 1 530 ? -27.002 -6.761 -21.965 1.00 35.66 530 ASP A CA 1
ATOM 4121 C C . ASP A 1 530 ? -28.136 -7.798 -21.822 1.00 35.66 530 ASP A C 1
ATOM 4123 O O . ASP A 1 530 ? -29.234 -7.572 -22.352 1.00 35.66 530 ASP A O 1
ATOM 4127 N N . PRO A 1 531 ? -27.922 -8.964 -21.180 1.00 38.56 531 PRO A N 1
ATOM 4128 C CA . PRO A 1 531 ? -29.008 -9.886 -20.935 1.00 38.56 531 PRO A CA 1
ATOM 4129 C C . PRO A 1 531 ? -29.789 -9.385 -19.715 1.00 38.56 531 PRO A C 1
ATOM 4131 O O . PRO A 1 531 ? -29.483 -9.705 -18.573 1.00 38.56 531 PRO A O 1
ATOM 4134 N N . ALA A 1 532 ? -30.846 -8.628 -20.006 1.00 37.50 532 ALA A N 1
ATOM 4135 C CA . ALA A 1 532 ? -32.048 -8.491 -19.189 1.00 37.50 532 ALA A CA 1
ATOM 4136 C C . ALA A 1 532 ? -31.849 -8.049 -17.724 1.00 37.50 532 ALA A C 1
ATOM 4138 O O . ALA A 1 532 ? -32.010 -8.825 -16.781 1.00 37.50 532 ALA A O 1
ATOM 4139 N N . ARG A 1 533 ? -31.700 -6.738 -17.518 1.00 33.31 533 ARG A N 1
ATOM 4140 C CA . ARG A 1 533 ? -32.143 -6.093 -16.274 1.00 33.31 533 ARG A CA 1
ATOM 4141 C C . ARG A 1 533 ? -33.653 -5.809 -16.379 1.00 33.31 533 ARG A C 1
ATOM 4143 O O . ARG A 1 533 ? -34.046 -5.044 -17.261 1.00 33.31 533 ARG A O 1
ATOM 4150 N N . PRO A 1 534 ? -34.532 -6.391 -15.539 1.00 35.34 534 PRO A N 1
ATOM 4151 C CA . PRO A 1 534 ? -35.950 -6.054 -15.585 1.00 35.34 534 PRO A CA 1
ATOM 4152 C C . PRO A 1 534 ? -36.152 -4.591 -15.149 1.00 35.34 534 PRO A C 1
ATOM 4154 O O . PRO A 1 534 ? -35.430 -4.103 -14.270 1.00 35.34 534 PRO A O 1
ATOM 4157 N N . PRO A 1 535 ? -37.111 -3.866 -15.749 1.00 33.97 535 PRO A N 1
ATOM 4158 C CA . PRO A 1 535 ? -37.324 -2.460 -15.446 1.00 33.97 535 PRO A CA 1
ATOM 4159 C C . PRO A 1 535 ? -37.783 -2.297 -13.995 1.00 33.97 535 PRO A C 1
ATOM 4161 O O . PRO A 1 535 ? -38.793 -2.862 -13.575 1.00 33.97 535 PRO A O 1
ATOM 4164 N N . ARG A 1 536 ? -37.053 -1.479 -13.227 1.00 35.19 536 ARG A N 1
ATOM 4165 C CA . ARG A 1 536 ? -37.541 -0.937 -11.955 1.00 35.19 536 ARG A CA 1
ATOM 4166 C C . ARG A 1 536 ? -38.777 -0.088 -12.253 1.00 35.19 536 ARG A C 1
ATOM 4168 O O . ARG A 1 536 ? -38.664 0.999 -12.811 1.00 35.19 536 ARG A O 1
ATOM 4175 N N . THR A 1 537 ? -39.948 -0.579 -11.869 1.00 33.62 537 THR A N 1
ATOM 4176 C CA . THR A 1 537 ? -41.178 0.210 -11.787 1.00 33.62 537 THR A CA 1
ATOM 4177 C C . THR A 1 537 ? -40.987 1.313 -10.752 1.00 33.62 537 THR A C 1
ATOM 4179 O O . THR A 1 537 ? -41.016 1.065 -9.547 1.00 33.62 537 THR A O 1
ATOM 4182 N N . THR A 1 538 ? -40.771 2.539 -11.214 1.00 35.41 538 THR A N 1
ATOM 4183 C CA . THR A 1 538 ? -40.899 3.741 -10.396 1.00 35.41 538 THR A CA 1
ATOM 4184 C C . THR A 1 538 ? -42.386 4.051 -10.230 1.00 35.41 538 THR A C 1
ATOM 4186 O O . THR A 1 538 ? -43.070 4.442 -11.172 1.00 35.41 538 THR A O 1
ATOM 4189 N N . ALA A 1 539 ? -42.912 3.851 -9.022 1.00 35.44 539 ALA A N 1
ATOM 4190 C CA . ALA A 1 539 ? -44.189 4.442 -8.639 1.00 35.44 539 ALA A CA 1
ATOM 4191 C C . ALA A 1 539 ? -44.008 5.971 -8.521 1.00 35.44 539 ALA A C 1
ATOM 4193 O O . ALA A 1 539 ? -43.001 6.415 -7.959 1.00 35.44 539 ALA A O 1
ATOM 4194 N N . PRO A 1 540 ? -44.930 6.799 -9.041 1.00 33.94 540 PRO A N 1
ATOM 4195 C CA . PRO A 1 540 ? -44.797 8.246 -8.963 1.00 33.94 540 PRO A CA 1
ATOM 4196 C C . PRO A 1 540 ? -45.081 8.742 -7.541 1.00 33.94 540 PRO A C 1
ATOM 4198 O O . PRO A 1 540 ? -46.104 8.417 -6.940 1.00 33.94 540 PRO A O 1
ATOM 4201 N N . ALA A 1 541 ? -44.178 9.575 -7.024 1.00 34.22 541 ALA A N 1
ATOM 4202 C CA . ALA A 1 541 ? -44.362 10.308 -5.782 1.00 34.22 541 ALA A CA 1
ATOM 4203 C C . ALA A 1 541 ? -45.482 11.352 -5.941 1.00 34.22 541 ALA A C 1
ATOM 4205 O O . ALA A 1 541 ? -45.337 12.355 -6.640 1.00 34.22 541 ALA A O 1
ATOM 4206 N N . THR A 1 542 ? -46.612 11.126 -5.277 1.00 34.31 542 THR A N 1
ATOM 4207 C CA . THR A 1 542 ? -47.646 12.140 -5.051 1.00 34.31 542 THR A CA 1
ATOM 4208 C C . THR A 1 542 ? -47.151 13.182 -4.047 1.00 34.31 542 THR A C 1
ATOM 4210 O O . THR A 1 542 ? -46.976 12.889 -2.868 1.00 34.31 542 THR A O 1
ATOM 4213 N N . LEU A 1 543 ? -46.960 14.416 -4.517 1.00 36.53 543 LEU A N 1
ATOM 4214 C CA . LEU A 1 543 ? -46.775 15.615 -3.692 1.00 36.53 543 LEU A CA 1
ATOM 4215 C C . LEU A 1 543 ? -48.082 15.975 -2.955 1.00 36.53 543 LEU A C 1
ATOM 4217 O O . LEU A 1 543 ? -49.138 16.005 -3.597 1.00 36.53 543 LEU A O 1
ATOM 4221 N N . PRO A 1 544 ? -48.054 16.347 -1.661 1.00 39.28 544 PRO A N 1
ATOM 4222 C CA . PRO A 1 544 ? -49.221 16.918 -1.011 1.00 39.28 544 PRO A CA 1
ATOM 4223 C C . PRO A 1 544 ? -49.368 18.392 -1.413 1.00 39.28 544 PRO A C 1
ATOM 4225 O O . PRO A 1 544 ? -48.523 19.239 -1.121 1.00 39.28 544 PRO A O 1
ATOM 4228 N N . ARG A 1 545 ? -50.476 18.710 -2.093 1.00 38.16 545 ARG A N 1
ATOM 4229 C CA . ARG A 1 545 ? -50.933 20.089 -2.299 1.00 38.16 545 ARG A CA 1
ATOM 4230 C C . ARG A 1 545 ? -51.333 20.691 -0.953 1.00 38.16 545 ARG A C 1
ATOM 4232 O O . ARG A 1 545 ? -52.281 20.225 -0.326 1.00 38.16 545 ARG A O 1
ATOM 4239 N N . GLY A 1 546 ? -50.658 21.768 -0.562 1.00 32.84 546 GLY A N 1
ATOM 4240 C CA . GLY A 1 546 ? -51.122 22.652 0.499 1.00 32.84 546 GLY A CA 1
ATOM 4241 C C . GLY A 1 546 ? -52.489 23.246 0.156 1.00 32.84 546 GLY A C 1
ATOM 4242 O O . GLY A 1 546 ? -52.700 23.766 -0.943 1.00 32.84 546 GLY A O 1
ATOM 4243 N N . ARG A 1 547 ? -53.420 23.181 1.110 1.00 39.56 547 ARG A N 1
ATOM 4244 C CA . ARG A 1 547 ? -54.620 24.016 1.125 1.00 39.56 547 ARG A CA 1
ATOM 4245 C C . ARG A 1 547 ? -54.380 25.179 2.078 1.00 39.56 547 ARG A C 1
ATOM 4247 O O . ARG A 1 547 ? -54.103 24.973 3.252 1.00 39.56 547 ARG A O 1
ATOM 4254 N N . ARG A 1 548 ? -54.502 26.387 1.527 1.00 36.84 548 ARG A N 1
ATOM 4255 C CA . ARG A 1 548 ? -54.865 27.591 2.273 1.00 36.84 548 ARG A CA 1
ATOM 4256 C C . ARG A 1 548 ? -56.308 27.446 2.762 1.00 36.84 548 ARG A C 1
ATOM 4258 O O . ARG A 1 548 ? -57.147 26.930 2.019 1.00 36.84 548 ARG A O 1
ATOM 4265 N N . GLY A 1 549 ? -56.548 27.938 3.968 1.00 43.94 549 GLY A N 1
ATOM 4266 C CA . GLY A 1 549 ? -57.818 27.997 4.679 1.00 43.94 549 GLY A CA 1
ATOM 4267 C C . GLY A 1 549 ? -57.515 28.322 6.122 1.00 43.94 549 GLY A C 1
ATOM 4268 O O . GLY A 1 549 ? -57.217 27.350 6.844 1.00 43.94 549 GLY A O 1
#

Sequence (549 aa):
MAFGVPIPFLDSPQGLPVPLPVPDGDQEMAWLHTSTSGMTWERFVCGVERAQTAIPGLRVDDSGAFVDQTTTAPEVVVSMDGRPGKLRIRWYKLTAGASTAHWVKALAKRETPPLALIGGGSSDRVVDLARALEAQTEWHGDRPLLLITTATADEVLADTDDGGDDLRPRTKNLLDVYDDRSFRFCFTNRQMAESVLDFVWANPALRPQIASDVAPLAICSAAAAARPIRTSLAPPPQHVFGVFWQDDPYSTDLYWQFRQALSKQLGPPGTNPMRVINESPVEFSSWELRYSVGGFSRPNLYEAQAVESLLHELNKLPPQRSLLVLPTVTQPARRFLRALTDAAPRIGNRLVAVTGDGIPVNAIYRDGEFAWPVRELSVPLVLFTHNSPVGWDGPNKAPPPPGYELYPPNSTEEVLHFSRLTRVVAEACYPRPGDGPEVPTRDGLVSRANDLAARFHGRTVPFFDANGDRLSGTNEYIVVVWPQVEDEAGAPGRPDATMEVYRRGVDHLWQHVKTVEILPRRQTSANPADPARPPRTTAPATLPRGRRG

pLDDT: mean 84.16, std 19.68, range [31.17, 98.75]

Nearest PDB structures (foldseek):
  6y1u-assembly1_A  TM=4.300E-01  e=1.683E-01  Mycobacterium tuberculosis CDC1551
  7e59-assembly2_A  TM=4.991E-01  e=3.037E-01  Homo sapiens
  8p5r-assembly1_B  TM=2.060E-01  e=2.009E-01  Mycolicibacterium smegmatis MC2 155
  5msy-assembly2_B  TM=2.016E-01  e=1.587E-01  Bacteroides thetaiotaomicron VPI-5482
  5xg3-assembly1_B  TM=4.255E-01  e=3.417E+00  Bacillus subtilis subsp. subtilis str. 168

Secondary structure (DSSP, 8-state):
-------TTSS-------PPPPPTT-EEEEEEEETT-HHHHHHHHHHHHHHTTTSTTEEEE-TTTS-S-TTS--EEEEEETT----EEEEEEEE-SSS-HHHHHHHHHTSSS--SEEEE-SSHHHHHHHHHHHHH----SSSPPEEEESS---SEEEPP--S----SS--EEESGGGSTTSEEESSPPHHHHHHHHHHHHHH-TTTS-EEGGGTHHHH--SS-----------PPPPEEEEEEEETT-HHHHHHHHHHHHHHHHHHSPTT--TTT-SSS-SEEEEEEEES-----SSS--HHHHHHHHHHHHHHHHS-SEEEEEE--S-HHHHHHHHHHHHHH-TTGGGTEEEE--SSS-HHHHTTSHHHH--GGG--S-EEEEESS-TT----TTSPPPSTT----TTS--HHHHHHHHHHHHHHHHHSPPTTSSS---EETTEE--HHHHHHHHHT-SS--B-TTSPBP-SSS-EEEEEEEPPHHHHTSTT--SEEEEEEEE-TTS-EEEEEEEEE--TTTTTS------PPP-------PPPPPP-

Mean predicted aligned error: 9.67 Å

Solvent-accessible surface area (backbone atoms only — not comparable to full-atom values): 31023 Å² total; per-residue (Å²): 144,78,88,79,78,82,62,91,82,78,78,63,81,63,71,76,57,78,74,81,86,77,59,92,62,42,46,38,32,41,33,53,44,55,70,83,45,56,69,60,47,54,33,37,53,46,3,44,54,54,25,38,81,76,36,90,55,43,44,70,46,57,86,46,50,78,60,94,53,88,86,58,66,28,28,38,38,39,37,41,70,98,34,83,20,34,45,35,42,31,43,50,55,36,47,97,76,30,39,66,55,46,46,51,56,40,44,28,72,30,84,74,41,40,39,26,37,36,33,13,88,35,51,70,59,29,51,55,44,28,46,36,54,54,73,54,79,72,46,56,64,58,69,48,30,38,40,30,51,57,40,27,49,54,61,40,81,46,83,87,80,68,95,61,94,62,96,60,86,54,67,38,51,50,47,68,53,29,60,100,37,31,37,33,74,30,56,37,30,51,56,40,30,44,51,52,49,54,51,32,66,73,32,81,93,57,32,58,44,51,53,77,75,51,57,71,74,76,55,81,82,66,95,74,94,73,82,80,80,77,70,93,62,79,79,79,64,44,44,37,37,37,46,33,26,70,73,35,69,60,14,45,48,31,47,51,27,37,53,48,40,51,38,61,74,62,36,66,91,91,60,60,60,90,73,48,83,87,76,42,61,55,47,79,49,74,44,84,28,72,62,70,72,58,58,82,70,51,55,34,75,61,51,47,53,46,46,55,51,49,53,54,54,57,69,73,48,74,73,37,28,25,39,32,43,44,25,48,41,47,58,54,47,47,14,47,47,31,52,43,19,75,77,35,68,68,45,29,76,35,35,28,37,35,36,43,58,51,52,54,64,36,40,51,64,57,37,10,86,79,61,35,48,45,71,60,28,31,50,31,38,36,32,34,38,77,28,56,46,80,67,51,70,55,95,90,50,85,78,62,63,91,92,58,72,46,53,82,68,55,52,32,23,64,32,51,42,31,16,50,52,43,41,58,50,48,54,41,38,44,62,51,95,86,55,33,59,91,66,77,56,45,52,61,20,51,79,43,18,62,55,41,51,50,26,50,67,38,31,80,70,69,52,38,44,97,75,21,44,37,57,76,71,44,63,43,25,40,39,39,39,43,37,39,50,70,97,72,51,75,52,90,89,57,47,39,24,41,36,39,35,31,34,31,33,93,85,64,44,80,39,83,73,49,78,47,77,40,66,55,72,89,63,70,74,69,74,77,81,81,86,75,81,80,82,81,83,77,77,83,84,82,76,84,79,85,78,88,132

Organism: NCBI:txid1908690

Foldseek 3Di:
DDDDDPPVPPPDLPPQDADDDDPPQEAEEEEEEALPCLVLLVLLLLLLLQLPQVDPQKDKDQVQSDDPDSQDWGWMWIDGPPFPYIYIYTYDHDDPNHHLLSVLVNQQPHLAHHLAYEYAPELVNLLSNLLSLVPDPRHNAFRHAYEHQPHAFQKDFDDPPDPDPDPDGDIDGSLVSNFLRYAYLFHHLLLQLLLLVVVQVVDPQRHKDAPVVCVVVVPPPDDDDDDDPPPPDDGQAAEEEEEFEPVGSQRVRSRVSNQLSQLVVQPDPPDDSVVCPPPGSYDYDYAYHHDLDDDQQAADPSLLVSLVVVVVVLVVDHRIAHEYEGAAAQRSVNNNQLSNCVVPVQCQSRYAYEYECRYPVCLCQVVCVRRNVLLSGQHKYKYWARAFQQPFDDPPGDDRPPPSGGDPPGGCRSSNSSSVVSNLQVCLQQPDPPFFDDDDGRSSGDRHSVSSSNSQCRGPDHQADPRNHGDHLFRIKMKIKHADRPVRPPDPPAARIKIWMWTQDPVRDTDTDDIDGRHDPVPVVPDDDDPDDDDDDDDDDDDDDDDDD